Protein AF-A0A5D2L334-F1 (afdb_monomer)

Radius of gyration: 37.03 Å; Cα contacts (8 Å, |Δi|>4): 568; chains: 1; bounding box: 103×82×107 Å

pLDDT: mean 70.01, std 24.06, range [23.02, 95.75]

Secondary structure (DSSP, 8-state):
----------------------------------------------------------------------------------HHHHHHHHHHHHHHHHHHHHHHSS-GGGSS---PPTTSS--HHHHHHHHHHHHHH-------HHHHT--SSPP-------HHHHHHHHHHHHHHH-SSSS---EEEEEE-S-HHHHH--------SS--------HHHHHHHHHHHHTPEEEPPEEP--TTT-----HHHHB-HHHHHHHHTTTS-EESS--HHHHGGGTT-TTTS-B--PPTTB-HHHIIIIIHHHHHHHSEEEESS-SS-B-S---HHHHHHHHHIIIII-PBPHHHHHHHHHHHHHHHHTTGGGTS--EEEE---BHHHHHHTT---TTHHHHHHHHHHHHHHHHTTGGG-TT----HHHHHHTT-SPPPHHHHHHHHHHHT--TT--EEEE-SSBTTHHHHHHHHHHH-S-EE-HHHHS-HHHHHHHHTTT---SSS-SSTTTTTS---

Organism: Gossypium tomentosum (NCBI:txid34277)

Structure (mmCIF, N/CA/C/O backbone):
data_AF-A0A5D2L334-F1
#
_entry.id   AF-A0A5D2L334-F1
#
loop_
_atom_site.group_PDB
_atom_site.id
_atom_site.type_symbol
_atom_site.label_atom_id
_atom_site.label_alt_id
_atom_site.label_comp_id
_atom_site.label_asym_id
_atom_site.label_entity_id
_atom_site.label_seq_id
_atom_site.pdbx_PDB_ins_code
_atom_site.Cartn_x
_atom_site.Cartn_y
_atom_site.Cartn_z
_atom_site.occupancy
_atom_site.B_iso_or_equiv
_atom_site.auth_seq_id
_atom_site.auth_comp_id
_atom_site.auth_asym_id
_atom_site.auth_atom_id
_atom_site.pdbx_PDB_model_num
ATOM 1 N N . MET A 1 1 ? 30.665 -46.178 3.010 1.00 32.50 1 MET A N 1
ATOM 2 C CA . MET A 1 1 ? 30.593 -47.291 3.985 1.00 32.50 1 MET A CA 1
ATOM 3 C C . MET A 1 1 ? 29.686 -46.772 5.103 1.00 32.50 1 MET A C 1
ATOM 5 O O . MET A 1 1 ? 29.956 -45.667 5.548 1.00 32.50 1 MET A O 1
ATOM 9 N N . ALA A 1 2 ? 28.485 -47.296 5.391 1.00 23.02 2 ALA A N 1
ATOM 10 C CA . ALA A 1 2 ? 28.067 -48.694 5.636 1.00 23.02 2 ALA A CA 1
ATOM 11 C C . ALA A 1 2 ? 28.775 -49.272 6.881 1.00 23.02 2 ALA A C 1
ATOM 13 O O . ALA A 1 2 ? 29.989 -49.122 6.954 1.00 23.02 2 ALA A O 1
ATOM 14 N N . ALA A 1 3 ? 28.124 -49.898 7.875 1.00 24.53 3 ALA A N 1
ATOM 15 C CA . ALA A 1 3 ? 26.761 -50.466 8.024 1.00 24.53 3 ALA A CA 1
ATOM 16 C C . ALA A 1 3 ? 25.997 -49.822 9.236 1.00 24.53 3 ALA A C 1
ATOM 18 O O . ALA A 1 3 ? 26.626 -49.091 9.990 1.00 24.53 3 ALA A O 1
ATOM 19 N N . HIS A 1 4 ? 24.662 -49.867 9.443 1.00 26.95 4 HIS A N 1
ATOM 20 C CA . HIS A 1 4 ? 23.685 -50.989 9.515 1.00 26.95 4 HIS A CA 1
ATOM 21 C C . HIS A 1 4 ? 24.008 -51.989 10.665 1.00 26.95 4 HIS A C 1
ATOM 23 O O . HIS A 1 4 ? 25.175 -52.308 10.839 1.00 26.95 4 HIS A O 1
ATOM 29 N N . ILE A 1 5 ? 23.092 -52.516 11.506 1.00 26.62 5 ILE A N 1
ATOM 30 C CA . ILE A 1 5 ? 21.615 -52.719 11.471 1.00 26.62 5 ILE A CA 1
ATOM 31 C C . ILE A 1 5 ? 21.020 -52.809 12.910 1.00 26.62 5 ILE A C 1
ATOM 33 O O . ILE A 1 5 ? 21.758 -53.177 13.817 1.00 26.62 5 ILE A O 1
ATOM 37 N N . ALA A 1 6 ? 19.696 -52.565 13.062 1.00 24.89 6 ALA A N 1
ATOM 38 C CA . ALA A 1 6 ? 18.694 -53.241 13.949 1.00 24.89 6 ALA A CA 1
ATOM 39 C C . ALA A 1 6 ? 17.747 -52.258 14.688 1.00 24.89 6 ALA A C 1
ATOM 41 O O . ALA A 1 6 ? 18.192 -51.195 15.098 1.00 24.89 6 ALA A O 1
ATOM 42 N N . THR A 1 7 ? 16.447 -52.503 14.932 1.00 25.86 7 THR A N 1
ATOM 43 C CA . THR A 1 7 ? 15.423 -53.425 14.360 1.00 25.86 7 THR A CA 1
ATOM 44 C C . THR A 1 7 ? 14.025 -52.814 14.613 1.00 25.86 7 THR A C 1
ATOM 46 O O . THR A 1 7 ? 13.893 -51.919 15.444 1.00 25.86 7 THR A O 1
ATOM 49 N N . ALA A 1 8 ? 12.969 -53.267 13.923 1.00 23.39 8 ALA A N 1
ATOM 50 C CA . ALA A 1 8 ? 11.627 -52.663 13.996 1.00 23.39 8 ALA A CA 1
ATOM 51 C C . ALA A 1 8 ? 10.606 -53.464 14.830 1.00 23.39 8 ALA A C 1
ATOM 53 O O . ALA A 1 8 ? 10.644 -54.692 14.836 1.00 23.39 8 ALA A O 1
ATOM 54 N N . MET A 1 9 ? 9.610 -52.774 15.410 1.00 23.72 9 MET A N 1
ATOM 55 C CA . MET A 1 9 ? 8.309 -53.357 15.782 1.00 23.72 9 MET A CA 1
ATOM 56 C C . MET A 1 9 ? 7.133 -52.393 15.524 1.00 23.72 9 MET A C 1
ATOM 58 O O . MET A 1 9 ? 7.266 -51.172 15.562 1.00 23.72 9 MET A O 1
ATOM 62 N N . LYS A 1 10 ? 5.974 -52.990 15.230 1.00 24.03 10 LYS A N 1
ATOM 63 C CA . LYS A 1 10 ? 4.643 -52.421 14.927 1.00 24.03 10 LYS A CA 1
ATOM 64 C C . LYS A 1 10 ? 3.623 -53.560 15.171 1.00 24.03 10 LYS A C 1
ATOM 66 O O . LYS A 1 10 ? 4.059 -54.711 15.185 1.00 24.03 10 LYS A O 1
ATOM 71 N N . PRO A 1 11 ? 2.295 -53.331 15.197 1.00 34.97 11 PRO A N 1
ATOM 72 C CA . PRO A 1 11 ? 1.532 -52.096 15.407 1.00 34.97 11 PRO A CA 1
ATOM 73 C C . PRO A 1 11 ? 0.524 -52.252 16.582 1.00 34.97 11 PRO A C 1
ATOM 75 O O . PRO A 1 11 ? 0.493 -53.286 17.245 1.00 34.97 11 PRO A O 1
ATOM 78 N N . LYS A 1 12 ? -0.391 -51.290 16.778 1.00 26.45 12 LYS A N 1
ATOM 79 C CA . LYS A 1 12 ? -1.732 -51.571 17.334 1.00 26.45 12 LYS A CA 1
ATOM 80 C C . LYS A 1 12 ? -2.810 -50.806 16.562 1.00 26.45 12 LYS A C 1
ATOM 82 O O . LYS A 1 12 ? -2.642 -49.626 16.272 1.00 26.45 12 LYS A O 1
ATOM 87 N N . ASN A 1 13 ? -3.900 -51.502 16.244 1.00 26.36 13 ASN A N 1
ATOM 88 C CA . ASN A 1 13 ? -5.147 -50.911 15.754 1.00 26.36 13 ASN A CA 1
ATOM 89 C C . ASN A 1 13 ? -5.959 -50.343 16.927 1.00 26.36 13 ASN A C 1
ATOM 91 O O . ASN A 1 13 ? -5.772 -50.767 18.066 1.00 26.36 13 ASN A O 1
ATOM 95 N N . ASN A 1 14 ? -6.964 -49.524 16.615 1.00 26.86 14 ASN A N 1
ATOM 96 C CA . ASN A 1 14 ? -8.303 -49.753 17.159 1.00 26.86 14 ASN A CA 1
ATOM 97 C C . ASN A 1 14 ? -9.369 -49.249 16.177 1.00 26.86 14 ASN A C 1
ATOM 99 O O . ASN A 1 14 ? -9.296 -48.119 15.702 1.00 26.86 14 ASN A O 1
ATOM 103 N N . ASN A 1 15 ? -10.350 -50.104 15.882 1.00 27.09 15 ASN A N 1
ATOM 104 C CA . ASN A 1 15 ? -11.587 -49.727 15.197 1.00 27.09 15 ASN A CA 1
ATOM 105 C C . ASN A 1 15 ? -12.639 -49.351 16.244 1.00 27.09 15 ASN A C 1
ATOM 107 O O . ASN A 1 15 ? -12.735 -50.012 17.277 1.00 27.09 15 ASN A O 1
ATOM 111 N N . SER A 1 16 ? -13.525 -48.417 15.909 1.00 28.72 16 SER A N 1
ATOM 112 C CA . SER A 1 16 ? -14.857 -48.343 16.516 1.00 28.72 16 SER A CA 1
ATOM 113 C C . SER A 1 16 ? -15.892 -48.004 15.446 1.00 28.72 16 SER A C 1
ATOM 115 O O . SER A 1 16 ? -16.083 -46.843 15.094 1.00 28.72 16 SER A O 1
ATOM 117 N N . ASN A 1 17 ? -16.548 -49.042 14.920 1.00 26.59 17 ASN A N 1
ATOM 118 C CA . ASN A 1 17 ? -17.768 -48.888 14.130 1.00 26.59 17 ASN A CA 1
ATOM 119 C C . ASN A 1 17 ? -18.914 -48.439 15.043 1.00 26.59 17 ASN A C 1
ATOM 121 O O . ASN A 1 17 ? -19.130 -49.037 16.096 1.00 26.59 17 ASN A O 1
ATOM 125 N N . SER A 1 18 ? -19.748 -47.530 14.551 1.00 27.08 18 SER A N 1
ATOM 126 C CA . SER A 1 18 ? -21.176 -47.537 14.863 1.00 27.08 18 SER A CA 1
ATOM 127 C C . SER A 1 18 ? -21.963 -47.209 13.595 1.00 27.08 18 SER A C 1
ATOM 129 O O . SER A 1 18 ? -21.858 -46.127 13.025 1.00 27.08 18 SER A O 1
ATOM 131 N N . ASN A 1 19 ? -22.734 -48.187 13.121 1.00 27.09 19 ASN A N 1
ATOM 132 C CA . ASN A 1 19 ? -23.739 -47.952 12.090 1.00 27.09 19 ASN A CA 1
ATOM 133 C C . ASN A 1 19 ? -24.926 -47.207 12.712 1.00 27.09 19 ASN A C 1
ATOM 135 O O . ASN A 1 19 ? -25.247 -47.443 13.875 1.00 27.09 19 ASN A O 1
ATOM 139 N N . ASN A 1 20 ? -25.663 -46.449 11.900 1.00 25.75 20 ASN A N 1
ATOM 140 C CA . ASN A 1 20 ? -27.096 -46.715 11.759 1.00 25.75 20 ASN A CA 1
ATOM 141 C C . ASN A 1 20 ? -27.655 -46.109 10.467 1.00 25.75 20 ASN A C 1
ATOM 143 O O . ASN A 1 20 ? -27.471 -44.929 10.182 1.00 25.75 20 ASN A O 1
ATOM 147 N N . ASN A 1 21 ? -28.364 -46.943 9.706 1.00 26.56 21 ASN A N 1
ATOM 148 C CA . ASN A 1 21 ? -29.253 -46.515 8.631 1.00 26.56 21 ASN A CA 1
ATOM 149 C C . ASN A 1 21 ? -30.644 -46.259 9.214 1.00 26.56 21 ASN A C 1
ATOM 151 O O . ASN A 1 21 ? -31.143 -47.098 9.963 1.00 26.56 21 ASN A O 1
ATOM 155 N N . SER A 1 22 ? -31.338 -45.238 8.721 1.00 26.52 22 SER A N 1
ATOM 156 C CA . SER A 1 22 ? -32.782 -45.333 8.494 1.00 26.52 22 SER A CA 1
ATOM 157 C C . SER A 1 22 ? -33.236 -44.338 7.425 1.00 26.52 22 SER A C 1
ATOM 159 O O . SER A 1 22 ? -32.750 -43.216 7.327 1.00 26.52 22 SER A O 1
ATOM 161 N N . ASN A 1 23 ? -34.154 -44.806 6.586 1.00 25.78 23 ASN A N 1
ATOM 162 C CA . ASN A 1 23 ? -34.836 -44.059 5.532 1.00 25.78 23 ASN A CA 1
ATOM 163 C C . ASN A 1 23 ? -36.342 -44.009 5.870 1.00 25.78 23 ASN A C 1
ATOM 165 O O . ASN A 1 23 ? -36.789 -44.710 6.777 1.00 25.78 23 ASN A O 1
ATOM 169 N N . CYS A 1 24 ? -37.102 -43.304 5.023 1.00 24.34 24 CYS A N 1
ATOM 170 C CA . CYS A 1 24 ? -38.549 -43.452 4.776 1.00 24.34 24 CYS A CA 1
ATOM 171 C C . CYS A 1 24 ? -39.575 -42.699 5.655 1.00 24.34 24 CYS A C 1
ATOM 173 O O . CYS A 1 24 ? -39.732 -42.970 6.837 1.00 24.34 24 CYS A O 1
ATOM 175 N N . CYS A 1 25 ? -40.417 -41.943 4.928 1.00 25.52 25 CYS A N 1
ATOM 176 C CA . CYS A 1 25 ? -41.870 -41.763 5.111 1.00 25.52 25 CYS A CA 1
ATOM 177 C C . CYS A 1 25 ? -42.403 -40.969 6.327 1.00 25.52 25 CYS A C 1
ATOM 179 O O . CYS A 1 25 ? -41.727 -40.830 7.334 1.00 25.52 25 CYS A O 1
ATOM 181 N N . SER A 1 26 ? -43.669 -40.516 6.362 1.00 24.34 26 SER A N 1
ATOM 182 C CA . SER A 1 26 ? -44.575 -39.849 5.383 1.00 24.34 26 SER A CA 1
ATOM 183 C C . SER A 1 26 ? -45.999 -39.832 5.978 1.00 24.34 26 SER A C 1
ATOM 185 O O . SER A 1 26 ? -46.458 -40.881 6.414 1.00 24.34 26 SER A O 1
ATOM 187 N N . ASN A 1 27 ? -46.729 -38.710 5.853 1.00 26.30 27 ASN A N 1
ATOM 188 C CA . ASN A 1 27 ? -48.144 -38.508 6.264 1.00 26.30 27 ASN A CA 1
ATOM 189 C C . ASN A 1 27 ? -48.389 -38.510 7.800 1.00 26.30 27 ASN A C 1
ATOM 191 O O . ASN A 1 27 ? -47.620 -39.109 8.540 1.00 26.30 27 ASN A O 1
ATOM 195 N N . GLY A 1 28 ? -49.433 -37.871 8.355 1.00 23.47 28 GLY A N 1
ATOM 196 C CA . GLY A 1 28 ? -50.433 -36.936 7.793 1.00 23.47 28 GLY A CA 1
ATOM 197 C C . GLY A 1 28 ? -51.643 -36.718 8.740 1.00 23.47 28 GLY A C 1
ATOM 198 O O . GLY A 1 28 ? -51.808 -37.512 9.657 1.00 23.47 28 GLY A O 1
ATOM 199 N N . TYR A 1 29 ? -52.502 -35.715 8.454 1.00 24.88 29 TYR A N 1
ATOM 200 C CA . TYR A 1 29 ? -53.786 -35.365 9.139 1.00 24.88 29 TYR A CA 1
ATOM 201 C C . TYR A 1 29 ? -53.643 -34.774 10.578 1.00 24.88 29 TYR A C 1
ATOM 203 O O . TYR A 1 29 ? -52.858 -35.283 11.365 1.00 24.88 29 TYR A O 1
ATOM 211 N N . SER A 1 30 ? -54.146 -33.564 10.912 1.00 25.47 30 SER A N 1
ATOM 212 C CA . SER A 1 30 ? -55.543 -33.051 11.111 1.00 25.47 30 SER A CA 1
ATOM 213 C C . SER A 1 30 ? -56.012 -33.170 12.585 1.00 25.47 30 SER A C 1
ATOM 215 O O . SER A 1 30 ? -55.559 -34.084 13.261 1.00 25.47 30 SER A O 1
ATOM 217 N N . SER A 1 31 ? -56.870 -32.314 13.175 1.00 26.84 31 SER A N 1
ATOM 218 C CA . SER A 1 31 ? -57.708 -31.180 12.691 1.00 26.84 31 SER A CA 1
ATOM 219 C C . SER A 1 31 ? -58.270 -30.327 13.864 1.00 26.84 31 SER A C 1
ATOM 221 O O . SER A 1 31 ? -58.438 -30.884 14.943 1.00 26.84 31 SER A O 1
ATOM 223 N N . ASP A 1 32 ? -58.673 -29.065 13.593 1.00 25.14 32 ASP A N 1
ATOM 224 C CA . ASP A 1 32 ? -59.718 -28.256 14.300 1.00 25.14 32 ASP A CA 1
ATOM 225 C C . ASP A 1 32 ? -59.476 -27.887 15.805 1.00 25.14 32 ASP A C 1
ATOM 227 O O . ASP A 1 32 ? -58.598 -28.463 16.434 1.00 25.14 32 ASP A O 1
ATOM 231 N N . VAL A 1 33 ? -60.109 -26.923 16.519 1.00 26.92 33 VAL A N 1
ATOM 232 C CA . VAL A 1 33 ? -61.140 -25.842 16.348 1.00 26.92 33 VAL A CA 1
ATOM 233 C C . VAL A 1 33 ? -61.029 -24.912 17.612 1.00 26.92 33 VAL A C 1
ATOM 235 O O . VAL A 1 33 ? -60.540 -25.405 18.622 1.00 26.92 33 VAL A O 1
ATOM 238 N N . SER A 1 34 ? -61.426 -23.628 17.777 1.00 25.98 34 SER A N 1
ATOM 239 C CA . SER A 1 34 ? -62.006 -22.501 16.991 1.00 25.98 34 SER A CA 1
ATOM 240 C C . SER A 1 34 ? -61.866 -21.156 17.783 1.00 25.98 34 SER A C 1
ATOM 242 O O . SER A 1 34 ? -61.430 -21.197 18.929 1.00 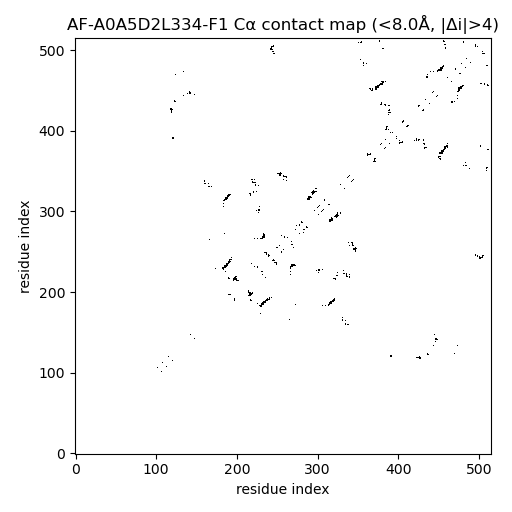25.98 34 SER A O 1
ATOM 244 N N . ASN A 1 35 ? -62.350 -20.023 17.228 1.00 26.00 35 ASN A N 1
ATOM 245 C CA . ASN A 1 35 ? -62.684 -18.719 17.877 1.00 26.00 35 ASN A CA 1
ATOM 246 C C . ASN A 1 35 ? -61.536 -17.853 18.478 1.00 26.00 35 ASN A C 1
ATOM 248 O O . ASN A 1 35 ? -60.613 -18.371 19.088 1.00 26.00 35 ASN A O 1
ATOM 252 N N . GLY A 1 36 ? -61.554 -16.507 18.404 1.00 26.27 36 GLY A N 1
ATOM 253 C CA . GLY A 1 36 ? -62.419 -15.5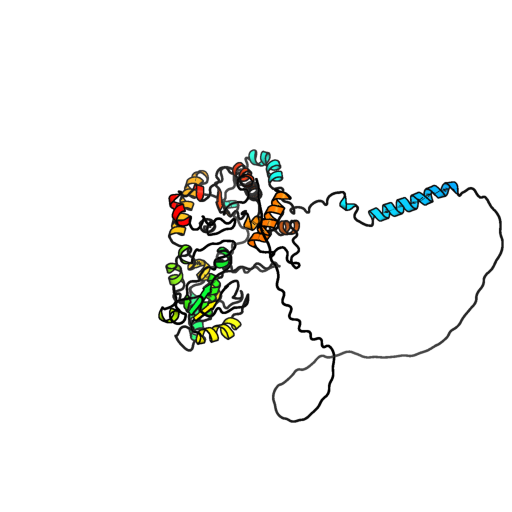81 17.641 1.00 26.27 36 GLY A CA 1
ATOM 254 C C . GLY A 1 36 ? -62.292 -14.099 18.087 1.00 26.27 36 GLY A C 1
ATOM 255 O O . GLY A 1 36 ? -62.100 -13.857 19.273 1.00 26.27 36 GLY A O 1
ATOM 256 N N . SER A 1 37 ? -62.476 -13.137 17.157 1.00 27.73 37 SER A N 1
ATOM 257 C CA . SER A 1 37 ? -62.585 -11.652 17.337 1.00 27.73 37 SER A CA 1
ATOM 258 C C . SER A 1 37 ? -61.383 -10.883 17.961 1.00 27.73 37 SER A C 1
ATOM 260 O O . SER A 1 37 ? -60.724 -11.388 18.858 1.00 27.73 37 SER A O 1
ATOM 262 N N . ASP A 1 38 ? -61.026 -9.645 17.570 1.00 28.48 38 ASP A N 1
ATOM 263 C CA . ASP A 1 38 ? -61.542 -8.764 16.499 1.00 28.48 38 ASP A CA 1
ATOM 264 C C . ASP A 1 38 ? -60.535 -7.650 16.092 1.00 28.48 38 ASP A C 1
ATOM 266 O O . ASP A 1 38 ? -59.804 -7.164 16.946 1.00 28.48 38 ASP A O 1
ATOM 270 N N . ASN A 1 39 ? -60.589 -7.214 14.816 1.00 29.23 39 ASN A N 1
ATOM 271 C CA . ASN A 1 39 ? -60.303 -5.866 14.242 1.00 29.23 39 ASN A CA 1
ATOM 272 C C . ASN A 1 39 ? -58.987 -5.095 14.599 1.00 29.23 39 ASN A C 1
ATOM 274 O O . ASN A 1 39 ? -58.577 -4.999 15.743 1.00 29.23 39 ASN A O 1
ATOM 278 N N . ASN A 1 40 ? -58.263 -4.410 13.693 1.00 29.11 40 ASN A N 1
ATOM 279 C CA . ASN A 1 40 ? -58.557 -3.861 12.353 1.00 29.11 40 ASN A CA 1
ATOM 280 C C . ASN A 1 40 ? -57.327 -3.915 11.412 1.00 29.11 40 ASN A C 1
ATOM 282 O O . ASN A 1 40 ? -56.206 -3.665 11.853 1.00 29.11 40 ASN A O 1
ATOM 286 N N . SER A 1 41 ? -57.535 -4.088 10.096 1.00 28.77 41 SER A N 1
ATOM 287 C CA . SER A 1 41 ? -56.603 -3.664 9.020 1.00 28.77 41 SER A CA 1
ATOM 288 C C . SER A 1 41 ? -57.280 -3.699 7.633 1.00 28.77 41 SER A C 1
ATOM 290 O O . SER A 1 41 ? -57.931 -4.695 7.322 1.00 28.77 41 SER A O 1
ATOM 292 N N . PRO A 1 42 ? -57.136 -2.667 6.773 1.00 36.78 42 PRO A N 1
ATOM 293 C CA . PRO A 1 42 ? -57.692 -2.662 5.414 1.00 36.78 42 PRO A CA 1
ATOM 294 C C . PRO A 1 42 ? -56.787 -3.369 4.383 1.00 36.78 42 PRO A C 1
ATOM 296 O O . PRO A 1 42 ? -55.599 -3.595 4.613 1.00 36.78 42 PRO A O 1
ATOM 299 N N . SER A 1 43 ? -57.346 -3.723 3.221 1.00 36.62 43 SER A N 1
ATOM 300 C CA . SER A 1 43 ? -56.675 -4.456 2.126 1.00 36.62 43 SER A CA 1
ATOM 301 C C . SER A 1 43 ? -57.317 -4.133 0.748 1.00 36.62 43 SER A C 1
ATOM 303 O O . SER A 1 43 ? -58.304 -3.394 0.723 1.00 36.62 43 SER A O 1
ATOM 305 N N . PRO A 1 44 ? -56.729 -4.536 -0.404 1.00 46.91 44 PRO A N 1
ATOM 306 C CA . PRO A 1 44 ? -56.722 -3.680 -1.604 1.00 46.91 44 PRO A CA 1
ATOM 307 C C . PRO A 1 44 ? -57.766 -3.987 -2.713 1.00 46.91 44 PRO A C 1
ATOM 309 O O . PRO A 1 44 ? -58.296 -5.096 -2.780 1.00 46.91 44 PRO A O 1
ATOM 312 N N . PRO A 1 45 ? -58.000 -3.029 -3.643 1.00 44.19 45 PRO A N 1
ATOM 313 C CA . PRO A 1 45 ? -58.809 -3.180 -4.865 1.00 44.19 45 PRO A CA 1
ATOM 314 C C . PRO A 1 45 ? -57.969 -3.526 -6.137 1.00 44.19 45 PRO A C 1
ATOM 316 O O . PRO A 1 45 ? -56.738 -3.531 -6.063 1.00 44.19 45 PRO A O 1
ATOM 319 N N . PRO A 1 46 ? -58.589 -3.878 -7.295 1.00 41.03 46 PRO A N 1
ATOM 320 C CA . PRO A 1 46 ? -58.146 -5.073 -8.037 1.00 41.03 46 PRO A CA 1
ATO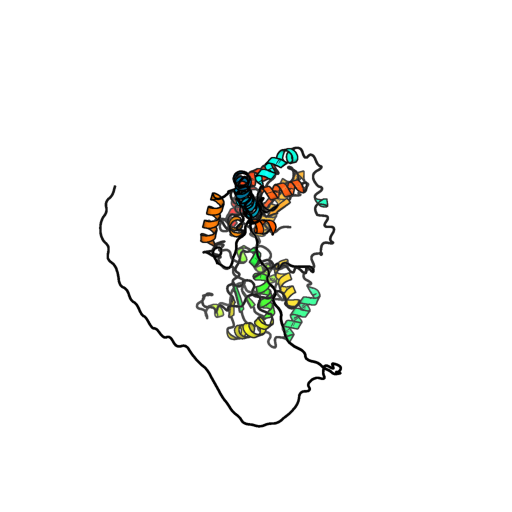M 321 C C . PRO A 1 46 ? -57.899 -4.914 -9.562 1.00 41.03 46 PRO A C 1
ATOM 323 O O . PRO A 1 46 ? -58.015 -3.835 -10.138 1.00 41.03 46 PRO A O 1
ATOM 326 N N . SER A 1 47 ? -57.613 -6.040 -10.235 1.00 41.59 47 SER A N 1
ATOM 327 C CA . SER A 1 47 ? -57.419 -6.165 -11.694 1.00 41.59 47 SER A CA 1
ATOM 328 C C . SER A 1 47 ? -58.722 -6.446 -12.481 1.00 41.59 47 SER A C 1
ATOM 330 O O . SER A 1 47 ? -59.448 -7.371 -12.112 1.00 41.59 47 SER A O 1
ATOM 332 N N . PRO A 1 48 ? -58.986 -5.756 -13.612 1.00 44.66 48 PRO A N 1
ATOM 333 C CA . PRO A 1 48 ? -60.076 -6.076 -14.554 1.00 44.66 48 PRO A CA 1
ATOM 334 C C . PRO A 1 48 ? -59.529 -6.443 -15.983 1.00 44.66 48 PRO A C 1
ATOM 336 O O . PRO A 1 48 ? -58.324 -6.658 -16.114 1.00 44.66 48 PRO A O 1
ATOM 339 N N . PRO A 1 49 ? -60.342 -6.680 -17.045 1.00 45.84 49 PRO A N 1
ATOM 340 C CA . PRO A 1 49 ? -60.814 -8.040 -17.358 1.00 45.84 49 PRO A CA 1
ATOM 341 C C . PRO A 1 49 ? -60.691 -8.485 -18.849 1.00 45.84 49 PRO A C 1
ATOM 343 O O . PRO A 1 49 ? -60.244 -7.740 -19.717 1.00 45.84 49 PRO A O 1
ATOM 346 N N . LYS A 1 50 ? -61.134 -9.720 -19.165 1.00 35.03 50 LYS A N 1
ATOM 347 C CA . LYS A 1 50 ? -61.226 -10.301 -20.533 1.00 35.03 50 LYS A CA 1
ATOM 348 C C . LYS A 1 50 ? -62.637 -10.176 -21.170 1.00 35.03 50 LYS A C 1
ATOM 350 O O . LYS A 1 50 ? -63.615 -10.250 -20.427 1.00 35.03 50 LYS A O 1
ATOM 355 N N . PRO A 1 51 ? -62.767 -10.138 -22.519 1.00 37.56 51 PRO A N 1
ATOM 356 C CA . PRO A 1 51 ? -64.042 -10.329 -23.252 1.00 37.56 51 PRO A CA 1
ATOM 357 C C . PRO A 1 51 ? -64.431 -11.790 -23.625 1.00 37.56 51 PRO A C 1
ATOM 359 O O . PRO A 1 51 ? -63.712 -12.741 -23.318 1.00 37.56 51 PRO A O 1
ATOM 362 N N . ARG A 1 52 ? -65.596 -11.931 -24.300 1.00 28.53 52 ARG A N 1
ATOM 363 C CA . ARG A 1 52 ? -66.344 -13.156 -24.733 1.00 28.53 52 ARG A CA 1
ATOM 364 C C . ARG A 1 52 ? -66.166 -13.439 -26.257 1.00 28.53 52 ARG A C 1
ATOM 366 O O . ARG A 1 52 ? -65.700 -12.536 -26.939 1.00 28.53 52 ARG A O 1
ATOM 373 N N . LEU A 1 53 ? -66.404 -14.607 -26.897 1.00 30.59 53 LEU A N 1
ATOM 374 C CA . LEU A 1 53 ? -67.254 -15.823 -26.712 1.00 30.59 53 LEU A CA 1
ATOM 375 C C . LEU A 1 53 ? -68.725 -15.686 -27.241 1.00 30.59 53 LEU A C 1
ATOM 377 O O . LEU A 1 53 ? -69.418 -14.783 -26.790 1.00 30.59 53 LEU A O 1
ATOM 381 N N . THR A 1 54 ? -69.300 -16.526 -28.145 1.00 30.16 54 THR A N 1
ATOM 382 C CA . THR A 1 54 ? -68.740 -17.717 -28.860 1.00 30.16 54 THR A CA 1
ATOM 383 C C . THR A 1 54 ? -69.165 -17.981 -30.350 1.00 30.16 54 THR A C 1
ATOM 385 O O . THR A 1 54 ? -68.313 -17.701 -31.187 1.00 30.16 54 THR A O 1
ATOM 388 N N . PRO A 1 55 ? -70.318 -18.605 -30.750 1.00 47.81 55 PRO A N 1
ATOM 389 C CA . PRO A 1 55 ? -70.205 -19.737 -31.711 1.00 47.81 55 PRO A CA 1
ATOM 390 C C . PRO A 1 55 ? -71.194 -19.901 -32.908 1.00 47.81 55 PRO A C 1
ATOM 392 O O . PRO A 1 55 ? -72.348 -19.486 -32.861 1.00 47.81 55 PRO A O 1
ATOM 395 N N . SER A 1 56 ? -70.772 -20.725 -33.884 1.00 25.64 56 SER A N 1
ATOM 396 C CA . SER A 1 56 ? -71.559 -21.671 -34.725 1.00 25.64 56 SER A CA 1
ATOM 397 C C . SER A 1 56 ? -70.616 -22.842 -35.127 1.00 25.64 56 SER A C 1
ATOM 399 O O . SER A 1 56 ? -69.411 -22.627 -35.221 1.00 25.64 56 SER A O 1
ATOM 401 N N . LEU A 1 57 ? -70.953 -24.146 -35.127 1.00 29.19 57 LEU A N 1
ATOM 402 C CA . LEU A 1 57 ? -71.988 -24.950 -35.823 1.00 29.19 57 LEU A CA 1
ATOM 403 C C . LEU A 1 57 ? -71.819 -24.984 -37.366 1.00 29.19 57 LEU A C 1
ATOM 405 O O . LEU A 1 57 ? -71.808 -23.927 -37.976 1.00 29.19 57 LEU A O 1
ATOM 409 N N . SER A 1 58 ? -71.749 -26.135 -38.067 1.00 27.92 58 SER A N 1
ATOM 410 C CA . SER A 1 58 ? -71.684 -27.558 -37.641 1.00 27.92 58 SER A CA 1
ATOM 411 C C . SER A 1 58 ? -71.315 -28.526 -38.806 1.00 27.92 58 SER A C 1
ATOM 413 O O . SER A 1 58 ? -71.392 -28.123 -39.960 1.00 27.92 58 SER A O 1
ATOM 415 N N . GLN A 1 59 ? -71.047 -29.816 -38.499 1.00 30.84 59 GLN A N 1
ATOM 416 C CA . GLN A 1 59 ? -71.029 -30.990 -39.423 1.00 30.84 59 GLN A CA 1
ATOM 417 C C . GLN A 1 59 ? -69.885 -31.058 -40.488 1.00 30.84 59 GLN A C 1
ATOM 419 O O . GLN A 1 59 ? -69.240 -30.061 -40.767 1.00 30.84 59 GLN A O 1
ATOM 424 N N . CYS A 1 60 ? -69.506 -32.205 -41.096 1.00 27.44 60 CYS A N 1
ATOM 425 C CA . CYS A 1 60 ? -69.976 -33.603 -40.972 1.00 27.44 60 CYS A CA 1
ATOM 426 C C . CYS A 1 60 ? -68.864 -34.672 -41.203 1.00 27.44 60 CYS A C 1
ATOM 428 O O . CYS A 1 60 ? -67.750 -34.364 -41.617 1.00 27.44 60 CYS A O 1
ATOM 430 N N . ARG A 1 61 ? -69.187 -35.961 -40.985 1.00 29.53 61 ARG A N 1
ATOM 431 C CA . ARG A 1 61 ? -68.309 -37.140 -41.216 1.00 29.53 61 ARG A CA 1
ATOM 432 C C . ARG A 1 61 ? -68.148 -37.517 -42.704 1.00 29.53 61 ARG A C 1
ATOM 434 O O . ARG A 1 61 ? -69.147 -37.572 -43.422 1.00 29.53 61 ARG A O 1
ATOM 441 N N . ARG A 1 62 ? -66.979 -38.078 -43.073 1.00 29.19 62 ARG A N 1
ATOM 442 C CA . ARG A 1 62 ? -66.889 -39.399 -43.758 1.00 29.19 62 ARG A CA 1
ATOM 443 C C . ARG A 1 62 ? -65.490 -40.045 -43.670 1.00 29.19 62 ARG A C 1
ATOM 445 O O . ARG A 1 62 ? -64.565 -39.441 -43.141 1.00 29.19 62 ARG A O 1
ATOM 452 N N . ARG A 1 63 ? -65.380 -41.325 -44.063 1.00 29.84 63 ARG A N 1
ATOM 453 C CA . ARG A 1 63 ? -64.252 -42.253 -43.800 1.00 29.84 63 ARG A CA 1
ATOM 454 C C . ARG A 1 63 ? -64.206 -43.347 -44.892 1.00 29.84 63 ARG A C 1
ATOM 456 O O . ARG A 1 63 ? -65.256 -43.635 -45.454 1.00 29.84 63 ARG A O 1
ATOM 463 N N . LEU A 1 64 ? -63.051 -44.018 -45.056 1.00 27.00 64 LEU A N 1
ATOM 464 C CA . LEU A 1 64 ? -62.758 -45.183 -45.938 1.00 27.00 64 LEU A CA 1
ATOM 465 C C . LEU A 1 64 ? -62.683 -44.907 -47.462 1.00 27.00 64 LEU A C 1
ATOM 467 O O . LEU A 1 64 ? -63.349 -43.999 -47.935 1.00 27.00 64 LEU A O 1
ATOM 471 N N . ARG A 1 65 ? -61.987 -45.696 -48.312 1.00 29.53 65 ARG A N 1
ATOM 472 C CA . ARG A 1 65 ? -60.801 -46.610 -48.214 1.00 29.53 65 ARG A CA 1
ATOM 473 C C . ARG A 1 65 ? -60.526 -47.184 -49.630 1.00 29.53 65 ARG A C 1
ATOM 475 O O . ARG A 1 65 ? -61.470 -47.359 -50.392 1.00 29.53 65 ARG A O 1
ATOM 482 N N . SER A 1 66 ? -59.296 -47.653 -49.896 1.00 27.64 66 SER A N 1
ATOM 483 C CA . SER A 1 66 ? -58.894 -48.479 -51.068 1.00 27.64 66 SER A CA 1
ATOM 484 C C . SER A 1 66 ? -58.700 -47.696 -52.389 1.00 27.64 66 SER A C 1
ATOM 486 O O . SER A 1 66 ? -59.170 -46.572 -52.492 1.00 27.64 66 SER A O 1
ATOM 488 N N . LYS A 1 67 ? -57.959 -48.187 -53.399 1.00 27.75 67 LYS A N 1
ATOM 489 C CA . LYS A 1 67 ? -57.593 -49.585 -53.728 1.00 27.75 67 LYS A CA 1
ATOM 490 C C . LYS A 1 67 ? -56.168 -49.719 -54.306 1.00 27.75 67 LYS A C 1
ATOM 492 O O . LYS A 1 67 ? -55.627 -48.773 -54.864 1.00 27.75 67 LYS A O 1
ATOM 497 N N . THR A 1 68 ? -55.591 -50.914 -54.197 1.00 33.72 68 THR A N 1
ATOM 498 C CA . THR A 1 68 ? -54.278 -51.301 -54.751 1.00 33.72 68 THR A CA 1
ATOM 499 C C . THR A 1 68 ? -54.315 -51.481 -56.274 1.00 33.72 68 THR A C 1
ATOM 501 O O . THR A 1 68 ? -55.306 -51.996 -56.792 1.00 33.72 68 THR A O 1
ATOM 504 N N . LYS A 1 69 ? -53.199 -51.212 -56.970 1.00 29.97 69 LYS A N 1
ATOM 505 C CA . LYS A 1 69 ? -52.811 -51.924 -58.204 1.00 29.97 69 LYS A CA 1
ATOM 506 C C . LYS A 1 69 ? -51.294 -52.136 -58.261 1.00 29.97 69 LYS A C 1
ATOM 508 O O . LYS A 1 69 ? -50.530 -51.197 -58.078 1.00 29.97 69 LYS A O 1
ATOM 513 N N . SER A 1 70 ? -50.892 -53.366 -58.557 1.00 31.31 70 SER A N 1
ATOM 514 C CA . SER A 1 70 ? -49.560 -53.761 -59.030 1.00 31.31 70 SER A CA 1
ATOM 515 C C . SER A 1 70 ? -49.661 -54.185 -60.500 1.00 31.31 70 SER A C 1
ATOM 517 O O . SER A 1 70 ? -50.754 -54.528 -60.951 1.00 31.31 70 SER A O 1
ATOM 519 N N . PHE A 1 71 ? -48.550 -54.188 -61.245 1.00 30.94 71 PHE A N 1
ATOM 520 C CA . PHE A 1 71 ? -48.442 -54.892 -62.531 1.00 30.94 71 PHE A CA 1
ATOM 521 C C . PHE A 1 71 ? -46.993 -55.334 -62.817 1.00 30.94 71 PHE A C 1
ATOM 523 O O . PHE A 1 71 ? -46.044 -54.720 -62.338 1.00 30.94 71 PHE A O 1
ATOM 530 N N . VAL A 1 72 ? -46.851 -56.441 -63.553 1.00 30.67 72 VAL A N 1
ATOM 531 C CA . VAL A 1 72 ? -45.622 -57.218 -63.861 1.00 30.67 72 VAL A CA 1
ATOM 532 C C . VAL A 1 72 ? -45.868 -57.857 -65.256 1.00 30.67 72 VAL A C 1
ATOM 534 O O . VAL A 1 72 ? -47.024 -57.914 -65.671 1.00 30.67 72 VAL A O 1
ATOM 537 N N . ARG A 1 73 ? -44.929 -58.345 -66.083 1.00 29.78 73 ARG A N 1
ATOM 538 C CA . ARG A 1 73 ? -43.522 -58.783 -65.946 1.00 29.78 73 ARG A CA 1
ATOM 539 C C . ARG A 1 73 ? -42.846 -58.725 -67.328 1.00 29.78 73 ARG A C 1
ATOM 541 O O . ARG A 1 73 ? -43.439 -59.285 -68.250 1.00 29.78 73 ARG A O 1
ATOM 548 N N . ARG A 1 74 ? -41.596 -58.230 -67.458 1.00 27.66 74 ARG A N 1
ATOM 549 C CA . ARG A 1 74 ? -40.629 -58.887 -68.372 1.00 27.66 74 ARG A CA 1
ATOM 550 C C . ARG A 1 74 ? -39.148 -58.548 -68.197 1.00 27.66 74 ARG A C 1
ATOM 552 O O . ARG A 1 74 ? -38.782 -57.440 -67.828 1.00 27.66 74 ARG A O 1
ATOM 559 N N . GLU A 1 75 ? -38.325 -59.546 -68.494 1.00 35.06 75 GLU A N 1
ATOM 560 C CA . GLU A 1 75 ? -36.867 -59.511 -68.571 1.00 35.06 75 GLU A CA 1
ATOM 561 C C . GLU A 1 75 ? -36.371 -58.963 -69.924 1.00 35.06 75 GLU A C 1
ATOM 563 O O . GLU A 1 75 ? -37.041 -59.148 -70.941 1.00 35.06 75 GLU A O 1
ATOM 568 N N . ASN A 1 76 ? -35.142 -58.424 -69.972 1.00 32.16 76 ASN A N 1
ATOM 569 C CA . ASN A 1 76 ? -34.054 -59.175 -70.619 1.00 32.16 76 ASN A CA 1
ATOM 570 C C . ASN A 1 76 ? -32.632 -58.619 -70.392 1.00 32.16 76 ASN A C 1
ATOM 572 O O . ASN A 1 76 ? -32.368 -57.426 -70.487 1.00 32.16 76 ASN A O 1
ATOM 576 N N . LEU A 1 77 ? -31.734 -59.571 -70.122 1.00 37.84 77 LEU A N 1
ATOM 577 C CA . LEU A 1 77 ? -30.342 -59.713 -70.569 1.00 37.84 77 LEU A CA 1
ATOM 578 C C . LEU A 1 77 ? -29.679 -58.522 -71.315 1.00 37.84 77 LEU A C 1
ATOM 580 O O . LEU A 1 77 ? -30.062 -58.203 -72.437 1.00 37.84 77 LEU A O 1
ATOM 584 N N . GLY A 1 78 ? -28.588 -57.956 -70.768 1.00 33.75 78 GLY A N 1
ATOM 585 C CA . GLY A 1 78 ? -27.782 -56.951 -71.483 1.00 33.75 78 GLY A CA 1
ATOM 586 C C . GLY A 1 78 ? -26.457 -56.526 -70.822 1.00 33.75 78 GLY A C 1
ATOM 587 O O . GLY A 1 78 ? -26.455 -55.847 -69.805 1.00 33.75 78 GLY A O 1
ATOM 588 N N . SER A 1 79 ? -25.334 -56.867 -71.469 1.00 38.22 79 SER A N 1
ATOM 589 C CA . SER A 1 79 ? -23.985 -56.267 -71.340 1.00 38.22 79 SER A CA 1
ATOM 590 C C . SER A 1 79 ? -23.369 -56.068 -69.937 1.00 38.22 79 SER A C 1
ATOM 592 O O . SER A 1 79 ? -23.383 -54.984 -69.346 1.00 38.22 79 SER A O 1
ATOM 594 N N . GLY A 1 80 ? -22.664 -57.094 -69.451 1.00 49.75 80 GLY A N 1
ATOM 595 C CA . GLY A 1 80 ? -21.708 -56.949 -68.350 1.00 49.75 80 GLY A CA 1
ATOM 596 C C . GLY A 1 80 ? -20.367 -56.364 -68.815 1.00 49.75 80 GLY A C 1
ATOM 597 O O . GLY A 1 80 ? -19.467 -57.124 -69.152 1.00 49.75 80 GLY A O 1
ATOM 598 N N . LEU A 1 81 ? -20.208 -55.032 -68.801 1.00 48.12 81 LEU A N 1
ATOM 599 C CA . LEU A 1 81 ? -18.923 -54.376 -69.142 1.00 48.12 81 LEU A CA 1
ATOM 600 C C . LEU A 1 81 ? -18.551 -53.130 -68.303 1.00 48.12 81 LEU A C 1
ATOM 602 O O . LEU A 1 81 ? -17.412 -52.672 -68.353 1.00 48.12 81 LEU A O 1
ATOM 606 N N . ASN A 1 82 ? -19.451 -52.608 -67.461 1.00 46.56 82 ASN A N 1
ATOM 607 C CA . ASN A 1 82 ? -19.228 -51.349 -66.721 1.00 46.56 82 ASN A CA 1
ATOM 608 C C . ASN A 1 82 ? -18.583 -51.490 -65.321 1.00 46.56 82 ASN A C 1
ATOM 610 O O . ASN A 1 82 ? -18.285 -50.486 -64.671 1.00 46.56 82 ASN A O 1
ATOM 614 N N . PHE A 1 83 ? -18.320 -52.709 -64.837 1.00 47.62 83 PHE A N 1
ATOM 615 C CA . PHE A 1 83 ? -17.934 -52.929 -63.432 1.00 47.62 83 PHE A CA 1
ATOM 616 C C . PHE A 1 83 ? -16.525 -52.412 -63.063 1.00 47.62 83 PHE A C 1
ATOM 618 O O . PHE A 1 83 ? -16.303 -51.953 -61.944 1.00 47.62 83 PHE A O 1
ATOM 625 N N . ARG A 1 84 ? -15.562 -52.419 -64.001 1.00 52.66 84 ARG A N 1
ATOM 626 C CA . ARG A 1 84 ? -14.163 -52.024 -63.718 1.00 52.66 84 ARG A CA 1
ATOM 627 C C . ARG A 1 84 ? -13.918 -50.510 -63.661 1.00 52.66 84 ARG A C 1
ATOM 629 O O . ARG A 1 84 ? -12.935 -50.093 -63.052 1.00 52.66 84 ARG A O 1
ATOM 636 N N . ARG A 1 85 ? -14.786 -49.679 -64.254 1.00 50.34 85 ARG A N 1
ATOM 637 C CA . ARG A 1 85 ? -14.627 -48.208 -64.250 1.00 50.34 85 ARG A CA 1
ATOM 638 C C . ARG A 1 85 ? -15.216 -47.565 -62.991 1.00 50.34 85 ARG A C 1
ATOM 640 O O . ARG A 1 85 ? -14.607 -46.652 -62.440 1.00 50.34 85 ARG A O 1
ATOM 647 N N . ASN A 1 86 ? -16.332 -48.094 -62.483 1.00 54.16 86 ASN A N 1
ATOM 648 C CA . ASN A 1 86 ? -16.982 -47.565 -61.280 1.00 54.16 86 ASN A CA 1
ATOM 649 C C . ASN A 1 86 ? -16.221 -47.881 -59.983 1.00 54.16 86 ASN A C 1
ATOM 651 O O . ASN A 1 86 ? -16.283 -47.079 -59.056 1.00 54.16 86 ASN A O 1
ATOM 655 N N . LEU A 1 87 ? -15.449 -48.975 -59.915 1.00 56.28 87 LEU A N 1
ATOM 656 C CA . LEU A 1 87 ? -14.739 -49.373 -58.689 1.00 56.28 87 LEU A CA 1
ATOM 657 C C . LEU A 1 87 ? -13.731 -48.315 -58.188 1.00 56.28 87 LEU A C 1
ATOM 659 O O . LEU A 1 87 ? -13.567 -48.150 -56.984 1.00 56.28 87 LEU A O 1
ATOM 663 N N . ARG A 1 88 ? -13.106 -47.541 -59.092 1.00 56.28 88 ARG A N 1
ATOM 664 C CA . ARG A 1 88 ? -12.227 -46.418 -58.705 1.00 56.28 88 ARG A CA 1
ATOM 665 C C . ARG A 1 88 ? -13.008 -45.291 -58.023 1.00 56.28 88 ARG A C 1
ATOM 667 O O . ARG A 1 88 ? -12.576 -44.794 -56.989 1.00 56.28 88 ARG A O 1
ATOM 674 N N . TYR A 1 89 ? -14.179 -44.932 -58.550 1.00 56.81 89 TYR A N 1
ATOM 675 C CA . TYR A 1 89 ? -15.065 -43.946 -57.920 1.00 56.81 89 TYR A CA 1
ATOM 676 C C . TYR A 1 89 ? -15.667 -44.465 -56.608 1.00 56.81 89 TYR A C 1
ATOM 678 O O . TYR A 1 89 ? -15.821 -43.692 -55.671 1.00 56.81 89 TYR A O 1
ATOM 686 N N . LEU A 1 90 ? -15.913 -45.774 -56.500 1.00 62.62 90 LEU A N 1
ATOM 687 C CA . LEU A 1 90 ? -16.390 -46.446 -55.283 1.00 62.62 90 LEU A CA 1
ATOM 688 C C . LEU A 1 90 ? -15.375 -46.439 -54.124 1.00 62.62 90 LEU A C 1
ATOM 690 O O . LEU A 1 90 ? -15.775 -46.651 -52.986 1.00 62.62 90 LEU A O 1
ATOM 694 N N . LEU A 1 91 ? -14.092 -46.165 -54.388 1.00 63.62 91 LEU A N 1
ATOM 695 C CA . LEU A 1 91 ? -13.069 -45.914 -53.360 1.00 63.62 91 LEU A CA 1
ATOM 696 C C . LEU A 1 91 ? -12.783 -44.414 -53.180 1.00 63.62 91 LEU A C 1
ATOM 698 O O . LEU A 1 91 ? -12.620 -43.950 -52.053 1.00 63.62 91 LEU A O 1
ATOM 702 N N . LEU A 1 92 ? -12.782 -43.636 -54.268 1.00 70.44 92 LEU A N 1
ATOM 703 C CA . LEU A 1 92 ? -12.573 -42.184 -54.216 1.00 70.44 92 LEU A CA 1
ATOM 704 C C . LEU A 1 92 ? -13.713 -41.435 -53.515 1.00 70.44 92 LEU A C 1
ATOM 706 O O . LEU A 1 92 ? -13.432 -40.484 -52.797 1.00 70.44 92 LEU A O 1
ATOM 710 N N . LEU A 1 93 ? -14.976 -41.846 -53.674 1.00 72.75 93 LEU A N 1
ATOM 711 C CA . LEU A 1 93 ? -16.109 -41.212 -52.989 1.00 72.75 93 LEU A CA 1
ATOM 712 C C . LEU A 1 93 ? -16.045 -41.404 -51.465 1.00 72.75 93 LEU A C 1
ATOM 714 O O . LEU A 1 93 ? -16.117 -40.395 -50.771 1.00 72.75 93 LEU A O 1
ATOM 718 N N . PRO A 1 94 ? -15.824 -42.616 -50.914 1.00 78.94 94 PRO A N 1
ATOM 719 C CA . PRO A 1 94 ? -15.549 -42.783 -49.488 1.00 78.94 94 PRO A CA 1
ATOM 720 C C . PRO A 1 94 ? -14.306 -42.032 -49.008 1.00 78.94 94 PRO A C 1
ATOM 722 O O . PRO A 1 94 ? -14.362 -41.432 -47.943 1.00 78.94 94 PRO A O 1
ATOM 725 N N . LEU A 1 95 ? -13.207 -41.996 -49.773 1.00 76.25 95 LEU A N 1
ATOM 726 C CA . LEU A 1 95 ? -12.005 -41.246 -49.377 1.00 76.25 95 LEU A CA 1
ATOM 727 C C . LEU A 1 95 ? -12.227 -39.726 -49.369 1.00 76.25 95 LEU A C 1
ATOM 729 O O . LEU A 1 95 ? -11.774 -39.057 -48.446 1.00 76.25 95 LEU A O 1
ATOM 733 N N . LEU A 1 96 ? -12.957 -39.176 -50.343 1.00 79.19 96 LEU A N 1
ATOM 734 C CA . LEU A 1 96 ? -13.342 -37.761 -50.370 1.00 79.19 96 LEU A CA 1
ATOM 735 C C . LEU A 1 96 ? -14.392 -37.432 -49.303 1.00 79.19 96 LEU A C 1
ATOM 737 O O . LEU A 1 96 ? -14.320 -36.366 -48.703 1.00 79.19 96 LEU A O 1
ATOM 741 N N . TYR A 1 97 ? -15.322 -38.347 -49.021 1.00 80.00 97 TYR A N 1
ATOM 742 C CA . TYR A 1 97 ? -16.294 -38.201 -47.939 1.00 80.00 97 TYR A CA 1
ATOM 743 C C . TYR A 1 97 ? -15.611 -38.236 -46.570 1.00 80.00 97 TYR A C 1
ATOM 745 O O . TYR A 1 97 ? -15.870 -37.365 -45.753 1.00 80.00 97 TYR A O 1
ATOM 753 N N . ILE A 1 98 ? -14.688 -39.173 -46.333 1.00 76.81 98 ILE A N 1
ATOM 754 C CA . ILE A 1 98 ? -13.893 -39.248 -45.100 1.00 76.81 98 ILE A CA 1
ATOM 755 C C . ILE A 1 98 ? -12.967 -38.032 -44.988 1.00 76.81 98 ILE A C 1
ATOM 757 O O . ILE A 1 98 ? -12.918 -37.429 -43.928 1.00 76.81 98 ILE A O 1
ATOM 761 N N . SER A 1 99 ? -12.301 -37.604 -46.064 1.00 73.88 99 SER A N 1
ATOM 762 C CA . SER A 1 99 ? -11.499 -36.367 -46.084 1.00 73.88 99 SER A CA 1
ATOM 763 C C . SER A 1 99 ? -12.344 -35.131 -45.744 1.00 73.88 99 SER A C 1
ATOM 765 O O . SER A 1 99 ? -11.990 -34.356 -44.858 1.00 73.88 99 SER A O 1
ATOM 767 N N . GLY A 1 100 ? -13.518 -34.992 -46.368 1.00 75.00 100 GLY A N 1
ATOM 768 C CA . GLY A 1 100 ? -14.485 -33.942 -46.050 1.00 75.00 100 GLY A CA 1
ATOM 769 C C . GLY A 1 100 ? -14.993 -34.027 -44.611 1.00 75.00 100 GLY A C 1
ATOM 770 O O . GLY A 1 100 ? -15.110 -33.006 -43.945 1.00 75.00 100 GLY A O 1
ATOM 771 N N . LEU A 1 101 ? -15.223 -35.229 -44.084 1.00 72.31 101 LEU A N 1
ATOM 772 C CA . LEU A 1 101 ? -15.679 -35.440 -42.711 1.00 72.31 101 LEU A CA 1
ATOM 773 C C . LEU A 1 101 ? -14.563 -35.179 -41.687 1.00 72.31 101 LEU A C 1
ATOM 775 O O . LEU A 1 101 ? -14.855 -34.649 -40.627 1.00 72.31 101 LEU A O 1
ATOM 779 N N . LEU A 1 102 ? -13.294 -35.433 -42.017 1.00 63.50 102 LEU A N 1
ATOM 780 C CA . LEU A 1 102 ? -12.121 -35.042 -41.219 1.00 63.50 102 LEU A CA 1
ATOM 781 C C . LEU A 1 102 ? -11.860 -33.520 -41.267 1.00 63.50 102 LEU A C 1
ATOM 783 O O . LEU A 1 102 ? -11.317 -32.962 -40.318 1.00 63.50 102 LEU A O 1
ATOM 787 N N . MET A 1 103 ? -12.278 -32.834 -42.337 1.00 62.12 103 MET A N 1
ATOM 788 C CA . MET A 1 103 ? -12.252 -31.365 -42.437 1.00 62.12 103 MET A CA 1
ATOM 789 C C . MET A 1 103 ? -13.445 -30.696 -41.732 1.00 62.12 103 MET A C 1
ATOM 791 O O . MET A 1 103 ? -13.291 -29.626 -41.147 1.00 62.12 103 MET A O 1
ATOM 795 N N . CYS A 1 104 ? -14.634 -31.307 -41.765 1.00 60.88 104 CYS A N 1
ATOM 796 C CA . CYS A 1 104 ? -15.853 -30.776 -41.142 1.00 60.88 104 CYS A CA 1
ATOM 797 C C . CYS A 1 104 ? -16.013 -31.173 -39.664 1.00 60.88 104 CYS A C 1
ATOM 799 O O . CYS A 1 104 ? -16.631 -30.432 -38.902 1.00 60.88 104 CYS A O 1
ATOM 801 N N . VAL A 1 105 ? -15.449 -32.306 -39.238 1.00 56.06 105 VAL A N 1
ATOM 802 C CA . VAL A 1 105 ? -15.319 -32.694 -37.828 1.00 56.06 105 VAL A CA 1
ATOM 803 C C . VAL A 1 105 ? -13.930 -32.280 -37.355 1.00 56.06 105 VAL A C 1
ATOM 805 O O . VAL A 1 105 ? -12.966 -33.038 -37.446 1.00 56.06 105 VAL A O 1
ATOM 808 N N . GLY A 1 106 ? -13.823 -31.057 -36.831 1.00 49.34 106 GLY A N 1
ATOM 809 C CA . GLY A 1 106 ? -12.614 -30.635 -36.125 1.00 49.34 106 GLY A CA 1
ATOM 810 C C . GLY A 1 106 ? -12.296 -31.598 -34.964 1.00 49.34 106 GLY A C 1
ATOM 811 O O . GLY A 1 106 ? -13.229 -32.035 -34.286 1.00 49.34 106 GLY A O 1
ATOM 812 N N . PRO A 1 107 ? -11.008 -31.916 -34.711 1.00 52.25 107 PRO A N 1
ATOM 813 C CA . PRO A 1 107 ? -9.916 -30.953 -34.836 1.00 52.25 107 PRO A CA 1
ATOM 814 C C . PRO A 1 107 ? -8.649 -31.478 -35.550 1.00 52.25 107 PRO A C 1
ATOM 816 O O . PRO A 1 107 ? -7.700 -31.921 -34.902 1.00 52.25 107 PRO A O 1
ATOM 819 N N . PHE A 1 108 ? -8.526 -31.262 -36.866 1.00 47.47 108 PHE A N 1
ATOM 820 C CA . PHE A 1 108 ? -7.190 -31.194 -37.501 1.00 47.47 108 PHE A CA 1
ATOM 821 C C . PHE A 1 108 ? -6.428 -29.905 -37.133 1.00 47.47 108 PHE A C 1
ATOM 823 O O . PHE A 1 108 ? -5.207 -29.834 -37.265 1.00 47.47 108 PHE A O 1
ATOM 830 N N . SER A 1 109 ? -7.123 -28.931 -36.533 1.00 48.09 109 SER A N 1
ATOM 831 C CA . SER A 1 109 ? -6.563 -27.739 -35.880 1.00 48.09 109 SER A CA 1
ATOM 832 C C . SER A 1 109 ? -5.649 -28.029 -34.677 1.00 48.09 109 SER A C 1
ATOM 834 O O . SER A 1 109 ? -5.147 -27.094 -34.065 1.00 48.09 109 SER A O 1
ATOM 836 N N . GLY A 1 110 ? -5.428 -29.297 -34.309 1.00 47.12 110 GLY A N 1
ATOM 837 C CA . GLY A 1 110 ? -4.427 -29.681 -33.311 1.00 47.12 110 GLY A CA 1
ATOM 838 C C . GLY A 1 110 ? -2.980 -29.697 -33.829 1.00 47.12 110 GLY A C 1
ATOM 839 O O . GLY A 1 110 ? -2.064 -29.617 -33.017 1.00 47.12 110 GLY A O 1
ATOM 840 N N . PHE A 1 111 ? -2.759 -29.796 -35.149 1.00 49.16 111 PHE A N 1
ATOM 841 C CA . PHE A 1 111 ? -1.412 -29.951 -35.731 1.00 49.16 111 PHE A CA 1
ATOM 842 C C . PHE A 1 111 ? -0.711 -28.631 -36.087 1.00 49.16 111 PHE A C 1
ATOM 844 O O . PHE A 1 111 ? 0.516 -28.559 -36.059 1.00 49.16 111 PHE A O 1
ATOM 851 N N . TRP A 1 112 ? -1.469 -27.573 -36.380 1.00 48.81 112 TRP A N 1
ATOM 852 C CA . TRP A 1 112 ? -0.951 -26.205 -36.390 1.00 48.81 112 TRP A CA 1
ATOM 853 C C . TRP A 1 112 ? -1.321 -25.546 -35.068 1.00 48.81 112 TRP A C 1
ATOM 855 O O . TRP A 1 112 ? -2.499 -25.344 -34.782 1.00 48.81 112 TRP A O 1
ATOM 865 N N . GLY A 1 113 ? -0.307 -25.250 -34.250 1.00 47.44 113 GLY A N 1
ATOM 866 C CA . GLY A 1 113 ? -0.499 -24.709 -32.907 1.00 47.44 113 GLY A CA 1
ATOM 867 C C . GLY A 1 113 ? -1.362 -23.448 -32.918 1.00 47.44 113 GLY A C 1
ATOM 868 O O . GLY A 1 113 ? -1.083 -22.511 -33.667 1.00 47.44 113 GLY A O 1
ATOM 869 N N . TYR A 1 114 ? -2.405 -23.439 -32.083 1.00 54.06 114 TYR A N 1
ATOM 870 C CA . TYR A 1 114 ? -3.355 -22.333 -31.971 1.00 54.06 114 TYR A CA 1
ATOM 871 C C . TYR A 1 114 ? -2.632 -20.988 -31.852 1.00 54.06 114 TYR A C 1
ATOM 873 O O . TYR A 1 114 ? -1.877 -20.762 -30.904 1.00 54.06 114 TYR A O 1
ATOM 881 N N . ALA A 1 115 ? -2.902 -20.081 -32.794 1.00 61.94 115 ALA A N 1
ATOM 882 C CA . ALA A 1 115 ? -2.399 -18.717 -32.734 1.00 61.94 115 ALA A CA 1
ATOM 883 C C . ALA A 1 115 ? -2.878 -18.062 -31.428 1.00 61.94 115 ALA A C 1
ATOM 885 O O . ALA A 1 115 ? -4.075 -17.850 -31.225 1.00 61.94 115 ALA A O 1
ATOM 886 N N . SER A 1 116 ? -1.939 -17.777 -30.524 1.00 71.31 116 SER A N 1
ATOM 887 C CA . SER A 1 116 ? -2.232 -17.185 -29.220 1.00 71.31 116 SER A CA 1
ATOM 888 C C . SER A 1 116 ? -2.975 -15.862 -29.392 1.00 71.31 116 SER A C 1
ATOM 890 O O . SER A 1 116 ? -2.487 -14.990 -30.116 1.00 71.31 116 SER A O 1
ATOM 892 N N . VAL A 1 117 ? -4.109 -15.693 -28.702 1.00 79.44 117 VAL A N 1
ATOM 893 C CA . VAL A 1 117 ? -4.932 -14.471 -28.758 1.00 79.44 117 VAL A CA 1
ATOM 894 C C . VAL A 1 117 ? -4.043 -13.229 -28.565 1.00 79.44 117 VAL A C 1
ATOM 896 O O . VAL A 1 117 ? -3.201 -13.246 -27.659 1.00 79.44 117 VAL A O 1
ATOM 899 N N . PRO A 1 118 ? -4.177 -12.161 -29.376 1.00 80.12 118 PRO A N 1
ATOM 900 C CA . PRO A 1 118 ? -3.344 -10.967 -29.245 1.00 80.12 118 PRO A CA 1
ATOM 901 C C . PRO A 1 118 ? -3.299 -10.438 -27.805 1.00 80.12 118 PRO A C 1
ATOM 903 O O . PRO A 1 118 ? -4.329 -10.305 -27.147 1.00 80.12 118 PRO A O 1
ATOM 906 N N . GLY A 1 119 ? -2.091 -10.184 -27.297 1.00 79.94 119 GLY A N 1
ATOM 907 C CA . GLY A 1 119 ? -1.866 -9.736 -25.918 1.00 79.94 119 GLY A CA 1
ATOM 908 C C . GLY A 1 119 ? -1.948 -10.816 -24.827 1.00 79.94 119 GLY A C 1
ATOM 909 O O . GLY A 1 119 ? -1.735 -10.484 -23.669 1.00 79.94 119 GLY A O 1
ATOM 910 N N . SER A 1 120 ? -2.213 -12.090 -25.145 1.00 84.25 120 SER A N 1
ATOM 911 C CA . SER A 1 120 ? -2.291 -13.172 -24.137 1.00 84.25 120 SER A CA 1
ATOM 912 C C . SER A 1 120 ? -0.947 -13.753 -23.676 1.00 84.25 120 SER A C 1
ATOM 914 O O . SER A 1 120 ? -0.907 -14.475 -22.680 1.00 84.25 120 SER A O 1
ATOM 916 N N . VAL A 1 121 ? 0.145 -13.460 -24.388 1.00 86.69 121 VAL A N 1
ATOM 917 C CA . VAL A 1 121 ? 1.482 -14.038 -24.170 1.00 86.69 121 VAL A CA 1
ATOM 918 C C . VAL A 1 121 ? 2.492 -12.921 -23.934 1.00 86.69 121 VAL A C 1
ATOM 920 O O . VAL A 1 121 ? 2.518 -11.942 -24.681 1.00 86.69 121 VAL A O 1
ATOM 923 N N . TYR A 1 122 ? 3.349 -13.088 -22.926 1.00 86.44 122 TYR A N 1
ATOM 924 C CA . TYR A 1 122 ? 4.495 -12.209 -22.707 1.00 86.44 122 TYR A CA 1
ATOM 925 C C . TYR A 1 122 ? 5.536 -12.404 -23.809 1.00 86.44 122 TYR A C 1
ATOM 927 O O . TYR A 1 122 ? 6.007 -13.514 -24.037 1.00 86.44 122 TYR A O 1
ATOM 935 N N . ARG A 1 123 ? 5.885 -11.302 -24.473 1.00 88.56 123 ARG A N 1
ATOM 936 C CA . ARG A 1 123 ? 6.975 -11.195 -25.457 1.00 88.56 123 ARG A CA 1
ATOM 937 C C . ARG A 1 123 ? 7.770 -9.914 -25.196 1.00 88.56 123 ARG A C 1
ATOM 939 O O . ARG A 1 123 ? 8.073 -9.157 -26.116 1.00 88.56 123 ARG A O 1
ATOM 946 N N . SER A 1 124 ? 7.980 -9.592 -23.917 1.00 89.88 124 SER A N 1
ATOM 947 C CA . SER A 1 124 ? 8.544 -8.307 -23.504 1.00 89.88 124 SER A CA 1
ATOM 948 C C . SER A 1 124 ? 9.997 -8.160 -23.942 1.00 89.88 124 SER A C 1
ATOM 950 O O . SER A 1 124 ? 10.392 -7.076 -24.367 1.00 89.88 124 SER A O 1
ATOM 952 N N . TYR A 1 125 ? 10.755 -9.259 -23.948 1.00 90.88 125 TYR A N 1
ATOM 953 C CA . TYR A 1 125 ? 12.133 -9.275 -24.420 1.00 90.88 125 TYR A CA 1
ATOM 954 C C . TYR A 1 125 ? 12.222 -9.280 -25.955 1.00 90.88 125 TYR A C 1
ATOM 956 O O . TYR A 1 125 ? 12.992 -8.501 -26.510 1.00 90.88 125 TYR A O 1
ATOM 964 N N . GLU A 1 126 ? 11.379 -10.056 -26.657 1.00 91.31 126 GLU A N 1
ATOM 965 C CA . GLU A 1 126 ? 11.309 -10.001 -28.132 1.00 91.31 126 GLU A CA 1
ATOM 966 C C . GLU A 1 126 ? 10.965 -8.592 -28.638 1.00 91.31 126 GLU A C 1
ATOM 968 O O . GLU A 1 126 ? 11.564 -8.099 -29.592 1.00 91.31 126 GLU A O 1
ATOM 973 N N . ASN A 1 127 ? 9.967 -7.948 -28.023 1.00 91.44 127 ASN A N 1
ATOM 974 C CA . ASN A 1 127 ? 9.521 -6.618 -28.427 1.00 91.44 127 ASN A CA 1
ATOM 975 C C . ASN A 1 127 ? 10.573 -5.557 -28.098 1.00 91.44 127 ASN A C 1
ATOM 977 O O . ASN A 1 127 ? 10.757 -4.643 -28.894 1.00 91.44 127 ASN A O 1
ATOM 981 N N . PHE A 1 128 ? 11.292 -5.699 -26.979 1.00 93.88 128 PHE A N 1
ATOM 982 C CA . PHE A 1 128 ? 12.443 -4.850 -26.680 1.00 93.88 128 PHE A CA 1
ATOM 983 C C . PHE A 1 128 ? 13.521 -4.976 -27.758 1.00 93.88 128 PHE A C 1
ATOM 985 O O . PHE A 1 128 ? 13.881 -3.968 -28.353 1.00 93.88 128 PHE A O 1
ATOM 992 N N . GLN A 1 129 ? 13.961 -6.196 -28.086 1.00 93.81 129 GLN A N 1
ATOM 993 C CA . GLN A 1 129 ? 14.979 -6.415 -29.120 1.00 93.81 129 GLN A CA 1
ATOM 994 C C . GLN A 1 129 ? 14.567 -5.855 -30.490 1.00 93.81 129 GLN A C 1
ATOM 996 O O . GLN A 1 129 ? 15.390 -5.245 -31.162 1.00 93.81 129 GLN A O 1
ATOM 1001 N N . ARG A 1 130 ? 13.298 -6.020 -30.896 1.00 94.50 130 ARG A N 1
ATOM 1002 C CA . ARG A 1 130 ? 12.786 -5.494 -32.178 1.00 94.50 130 ARG A CA 1
ATOM 1003 C C . ARG A 1 130 ? 12.717 -3.969 -32.239 1.00 94.50 130 ARG A C 1
ATOM 1005 O O . ARG A 1 130 ? 12.867 -3.425 -33.322 1.00 94.50 130 ARG A O 1
ATOM 1012 N N . LEU A 1 131 ? 12.451 -3.306 -31.113 1.00 93.19 131 LEU A N 1
ATOM 1013 C CA . LEU A 1 131 ? 12.295 -1.849 -31.031 1.00 93.19 131 LEU A CA 1
ATOM 1014 C C . LEU A 1 131 ? 13.582 -1.138 -30.585 1.00 93.19 131 LEU A C 1
ATOM 1016 O O . LEU A 1 131 ? 13.592 0.085 -30.490 1.00 93.19 131 LEU A O 1
ATOM 1020 N N . TRP A 1 132 ? 14.657 -1.864 -30.261 1.00 93.44 132 TRP A N 1
ATOM 1021 C CA . TRP A 1 132 ? 15.822 -1.264 -29.609 1.00 93.44 132 TRP A CA 1
ATOM 1022 C C . TRP A 1 132 ? 16.585 -0.290 -30.510 1.00 93.44 132 TRP A C 1
ATOM 1024 O O . TRP A 1 132 ? 16.958 0.793 -30.060 1.00 93.44 132 TRP A O 1
ATOM 1034 N N . ASP A 1 133 ? 16.766 -0.633 -31.787 1.00 92.31 133 ASP A N 1
ATOM 1035 C CA . ASP A 1 133 ? 17.399 0.270 -32.748 1.00 92.31 133 ASP A CA 1
ATOM 1036 C C . ASP A 1 133 ? 16.562 1.545 -32.957 1.00 92.31 133 ASP A C 1
ATOM 1038 O O . ASP A 1 133 ? 17.130 2.636 -32.936 1.00 92.31 133 ASP A O 1
ATOM 1042 N N . ASP A 1 134 ? 15.229 1.435 -33.028 1.00 90.12 134 ASP A N 1
ATOM 1043 C CA . ASP A 1 134 ? 14.316 2.588 -33.094 1.00 90.12 134 ASP A CA 1
ATOM 1044 C C . ASP A 1 134 ? 14.425 3.463 -31.829 1.00 90.12 134 ASP A C 1
ATOM 1046 O O . ASP A 1 134 ? 14.628 4.669 -31.920 1.00 90.12 134 ASP A O 1
ATOM 1050 N N . ILE A 1 135 ? 14.371 2.858 -30.635 1.00 89.19 135 ILE A N 1
ATOM 1051 C CA . ILE A 1 135 ? 14.457 3.534 -29.322 1.00 89.19 135 ILE A CA 1
ATOM 1052 C C . ILE A 1 135 ? 15.810 4.242 -29.106 1.00 89.19 135 ILE A C 1
ATOM 1054 O O . ILE A 1 135 ? 15.896 5.199 -28.325 1.00 89.19 135 ILE A O 1
ATOM 1058 N N . ARG A 1 136 ? 16.872 3.768 -29.769 1.00 88.19 136 ARG A N 1
ATOM 1059 C CA . ARG A 1 136 ? 18.218 4.361 -29.742 1.00 88.19 136 ARG A CA 1
ATOM 1060 C C . ARG A 1 136 ? 18.405 5.456 -30.799 1.00 88.19 136 ARG A C 1
ATOM 1062 O O . ARG A 1 136 ? 19.203 6.363 -30.578 1.00 88.19 136 ARG A O 1
ATOM 1069 N N . LEU A 1 137 ? 17.715 5.357 -31.936 1.00 87.44 137 LEU A N 1
ATOM 1070 C CA . LEU A 1 137 ? 17.737 6.355 -33.013 1.00 87.44 137 LEU A CA 1
ATOM 1071 C C . LEU A 1 137 ? 16.713 7.483 -32.809 1.00 87.44 137 LEU A C 1
ATOM 1073 O O . LEU A 1 137 ? 16.853 8.534 -33.434 1.00 87.44 137 LEU A O 1
ATOM 1077 N N . ASP A 1 138 ? 15.718 7.286 -31.941 1.00 81.75 138 ASP A N 1
ATOM 1078 C CA . ASP A 1 138 ? 14.717 8.293 -31.602 1.00 81.75 138 ASP A CA 1
ATOM 1079 C C . ASP A 1 138 ? 15.360 9.550 -30.994 1.00 81.75 138 ASP A C 1
ATOM 1081 O O . ASP A 1 138 ? 15.827 9.566 -29.853 1.00 81.75 138 ASP A O 1
ATOM 1085 N N . ASN A 1 139 ? 15.362 10.619 -31.788 1.00 75.00 139 ASN A N 1
ATOM 1086 C CA . ASN A 1 139 ? 15.795 11.958 -31.408 1.00 75.00 139 ASN A CA 1
ATOM 1087 C C . ASN A 1 139 ? 14.609 12.918 -31.204 1.00 75.00 139 ASN A C 1
ATOM 1089 O O . ASN A 1 139 ? 14.808 14.137 -31.164 1.00 75.00 139 ASN A O 1
ATOM 1093 N N . SER A 1 140 ? 13.384 12.386 -31.089 1.00 70.69 140 SER A N 1
ATOM 1094 C CA . SER A 1 140 ? 12.188 13.170 -30.788 1.00 70.69 140 SER A CA 1
ATOM 1095 C C . SER A 1 140 ? 12.417 14.029 -29.551 1.00 70.69 140 SER A C 1
ATOM 1097 O O . SER A 1 140 ? 12.968 13.576 -28.547 1.00 70.69 140 SER A O 1
ATOM 1099 N N . SER A 1 141 ? 11.973 15.286 -29.604 1.00 63.91 141 SER A N 1
ATOM 1100 C CA . SER A 1 141 ? 12.122 16.209 -28.481 1.00 63.91 141 SER A CA 1
ATOM 1101 C C . SER A 1 141 ? 11.480 15.616 -27.225 1.00 63.91 141 SER A C 1
ATOM 1103 O O . SER A 1 141 ? 10.253 15.464 -27.190 1.00 63.91 141 SER A O 1
ATOM 1105 N N . ALA A 1 142 ? 12.302 15.306 -26.216 1.00 62.53 142 ALA A N 1
ATOM 1106 C CA . ALA A 1 142 ? 11.859 14.719 -24.957 1.00 62.53 142 ALA A CA 1
ATOM 1107 C C . ALA A 1 142 ? 10.647 15.480 -24.405 1.00 62.53 142 ALA A C 1
ATOM 1109 O O . ALA A 1 142 ? 10.616 16.718 -24.408 1.00 62.53 142 ALA A O 1
ATOM 1110 N N . LEU A 1 143 ? 9.628 14.738 -23.963 1.00 63.38 143 LEU A N 1
ATOM 1111 C CA . LEU A 1 143 ? 8.356 15.313 -23.538 1.00 63.38 143 LEU A CA 1
ATOM 1112 C C . LEU A 1 143 ? 8.552 16.483 -22.571 1.00 63.38 143 LEU A C 1
ATOM 1114 O O . LEU A 1 143 ? 9.114 16.330 -21.483 1.00 63.38 143 LEU A O 1
ATOM 1118 N N . GLN A 1 144 ? 7.903 17.614 -22.856 1.00 56.25 144 GLN A N 1
ATOM 1119 C CA . GLN A 1 144 ? 7.517 18.492 -21.758 1.00 56.25 144 GLN A CA 1
ATOM 1120 C C . GLN A 1 144 ? 6.607 17.684 -20.819 1.00 56.25 144 GLN A C 1
ATOM 1122 O O . GLN A 1 144 ? 5.455 17.412 -21.160 1.00 56.25 144 GLN A O 1
ATOM 1127 N N . LEU A 1 145 ? 7.099 17.313 -19.630 1.00 56.31 145 LEU A N 1
ATOM 1128 C CA . LEU A 1 145 ? 6.347 16.533 -18.628 1.00 56.31 145 LEU A CA 1
ATOM 1129 C C . LEU A 1 145 ? 4.973 17.150 -18.289 1.00 56.31 145 LEU A C 1
ATOM 1131 O O . LEU A 1 145 ? 4.034 16.444 -17.927 1.00 56.31 145 LEU A O 1
ATOM 1135 N N . SER A 1 146 ? 4.829 18.466 -18.471 1.00 55.53 146 SER A N 1
ATOM 1136 C CA . SER A 1 146 ? 3.577 19.224 -18.349 1.00 55.53 146 SER A CA 1
ATOM 1137 C C . SER A 1 146 ? 2.493 18.848 -19.372 1.00 55.53 146 SER A C 1
ATOM 1139 O O . SER A 1 146 ? 1.348 19.274 -19.222 1.00 55.53 146 SER A O 1
ATOM 1141 N N . SER A 1 147 ? 2.828 18.097 -20.425 1.00 56.62 147 SER A N 1
ATOM 1142 C CA . SER A 1 147 ? 1.910 17.676 -21.491 1.00 56.62 147 SER A CA 1
ATOM 1143 C C . SER A 1 147 ? 1.292 16.295 -21.239 1.00 56.62 147 SER A C 1
ATOM 1145 O O . SER A 1 147 ? 0.082 16.150 -21.407 1.00 56.62 147 SER A O 1
ATOM 1147 N N . VAL A 1 148 ? 2.080 15.333 -20.736 1.00 57.75 148 VAL A N 1
ATOM 1148 C CA . VAL A 1 148 ? 1.659 13.961 -20.372 1.00 57.75 148 VAL A CA 1
ATOM 1149 C C . VAL A 1 148 ? 0.425 13.971 -19.474 1.00 57.75 148 VAL A C 1
ATOM 1151 O O . VAL A 1 148 ? -0.543 13.246 -19.695 1.00 57.75 148 VAL A O 1
ATOM 1154 N N . TRP A 1 149 ? 0.438 14.855 -18.477 1.00 54.75 149 TRP A N 1
ATOM 1155 C CA . TRP A 1 149 ? -0.591 14.937 -17.446 1.00 54.75 149 TRP A CA 1
ATOM 1156 C C . TRP A 1 149 ? -1.735 15.912 -17.787 1.00 54.75 149 TRP A C 1
ATOM 1158 O O . TRP A 1 149 ? -2.538 16.241 -16.912 1.00 54.75 149 TRP A O 1
ATOM 1168 N N . LYS A 1 150 ? -1.882 16.349 -19.055 1.00 50.69 150 LYS A N 1
ATOM 1169 C CA . LYS A 1 150 ? -3.034 17.154 -19.530 1.00 50.69 150 LYS A CA 1
ATOM 1170 C C . LYS A 1 150 ? -4.306 16.309 -19.652 1.00 50.69 150 LYS A C 1
ATOM 1172 O O . LYS A 1 150 ? -4.849 16.076 -20.733 1.00 50.69 150 LYS A O 1
ATOM 1177 N N . TYR A 1 151 ? -4.810 15.870 -18.504 1.00 49.56 151 TYR A N 1
ATOM 1178 C CA . TYR A 1 151 ? -6.038 15.100 -18.370 1.00 49.56 151 TYR A CA 1
ATOM 1179 C C . TYR A 1 151 ? -7.235 15.929 -18.882 1.00 49.56 151 TYR A C 1
ATOM 1181 O O . TYR A 1 151 ? -7.697 16.854 -18.220 1.00 49.56 151 TYR A O 1
ATOM 1189 N N . LYS A 1 152 ? -7.749 15.619 -20.087 1.00 48.47 152 LYS A N 1
ATOM 1190 C CA . LYS A 1 152 ? -8.883 16.351 -20.707 1.00 48.47 152 LYS A CA 1
ATOM 1191 C C . LYS A 1 152 ? -10.194 16.238 -19.917 1.00 48.47 152 LYS A C 1
ATOM 1193 O O . LYS A 1 152 ? -11.089 17.067 -20.064 1.00 48.47 152 LYS A O 1
ATOM 1198 N N . ARG A 1 153 ? -10.324 15.215 -19.070 1.00 50.28 153 ARG A N 1
ATOM 1199 C CA . ARG A 1 153 ? -11.374 15.142 -18.048 1.00 50.28 153 ARG A CA 1
ATOM 1200 C C . ARG A 1 153 ? -10.999 16.144 -16.953 1.00 50.28 153 ARG A C 1
ATOM 1202 O O . ARG A 1 153 ? -9.893 16.048 -16.438 1.00 50.28 153 ARG A O 1
ATOM 1209 N N . ARG A 1 154 ? -11.900 17.045 -16.533 1.00 46.53 154 ARG A N 1
ATOM 1210 C CA . ARG A 1 154 ? -11.669 17.824 -15.299 1.00 46.53 154 ARG A CA 1
ATOM 1211 C C . ARG A 1 154 ? -11.320 16.832 -14.188 1.00 46.53 154 ARG A C 1
ATOM 1213 O O . ARG A 1 154 ? -12.138 15.955 -13.893 1.00 46.53 154 ARG A O 1
ATOM 1220 N N . VAL A 1 155 ? -10.122 16.941 -13.609 1.00 47.09 155 VAL A N 1
ATOM 1221 C CA . VAL A 1 155 ? -9.755 16.159 -12.423 1.00 47.09 155 VAL A CA 1
ATOM 1222 C C . VAL A 1 155 ? -10.867 16.384 -11.403 1.00 47.09 155 VAL A C 1
ATOM 1224 O O . VAL A 1 155 ? -11.261 17.529 -11.164 1.00 47.09 155 VAL A O 1
ATOM 1227 N N . LYS A 1 156 ? -11.426 15.306 -10.838 1.00 49.66 156 LYS A N 1
ATOM 1228 C CA . LYS A 1 156 ? -12.346 15.430 -9.703 1.00 49.66 156 LYS A CA 1
ATOM 1229 C C . LYS A 1 156 ? -11.509 15.971 -8.548 1.00 49.66 156 LYS A C 1
ATOM 1231 O O . LYS A 1 156 ? -10.885 15.177 -7.852 1.00 49.66 156 LYS A O 1
ATOM 1236 N N . VAL A 1 157 ? -11.458 17.303 -8.423 1.00 51.78 157 VAL A N 1
ATOM 1237 C CA . VAL A 1 157 ? -10.692 18.035 -7.404 1.00 51.78 157 VAL A CA 1
ATOM 1238 C C . VAL A 1 157 ? -10.864 17.301 -6.088 1.00 51.78 157 VAL A C 1
ATOM 1240 O O . VAL A 1 157 ? -12.008 17.039 -5.699 1.00 51.78 157 VAL A O 1
ATOM 1243 N N . GLN A 1 158 ? -9.745 16.911 -5.471 1.00 49.09 158 GLN A N 1
ATOM 1244 C CA . GLN A 1 158 ? -9.731 16.103 -4.257 1.00 49.09 158 GLN A CA 1
ATOM 1245 C C . GLN A 1 158 ? -10.608 16.801 -3.221 1.00 49.09 158 GLN A C 1
ATOM 1247 O O . GLN A 1 158 ? -10.221 17.824 -2.661 1.00 49.09 158 GLN A O 1
ATOM 1252 N N . LYS A 1 159 ? -11.831 16.297 -3.018 1.00 60.94 159 LYS A N 1
ATOM 1253 C CA . LYS A 1 159 ? -12.780 16.950 -2.121 1.00 60.94 159 LYS A CA 1
ATOM 1254 C C . LYS A 1 159 ? -12.221 16.803 -0.707 1.00 60.94 159 LYS A C 1
ATOM 1256 O O . LYS A 1 159 ? -12.135 15.665 -0.241 1.00 60.94 159 LYS A O 1
ATOM 1261 N N . PRO A 1 160 ? -11.827 17.896 -0.029 1.00 65.75 160 PRO A N 1
ATOM 1262 C CA . PRO A 1 160 ? -11.310 17.786 1.323 1.00 65.75 160 PRO A CA 1
ATOM 1263 C C . PRO A 1 160 ? -12.402 17.200 2.219 1.00 65.75 160 PRO A C 1
ATOM 1265 O O . PRO A 1 160 ? -13.584 17.516 2.050 1.00 65.75 160 PRO A O 1
ATOM 1268 N N . CYS A 1 161 ? -12.022 16.356 3.181 1.00 67.12 161 CYS A N 1
ATOM 1269 C CA . CYS A 1 161 ? -12.959 15.859 4.188 1.00 67.12 161 CYS A CA 1
ATOM 1270 C C . CYS A 1 161 ? -13.589 17.073 4.895 1.00 67.12 161 CYS A C 1
ATOM 1272 O O . CYS A 1 161 ? -12.877 17.819 5.574 1.00 67.12 161 CYS A O 1
ATOM 1274 N N . SER A 1 162 ? -14.887 17.312 4.670 1.00 63.97 162 SER A N 1
ATOM 1275 C CA . SER A 1 162 ? -15.542 18.565 5.061 1.00 63.97 162 SER A CA 1
ATOM 1276 C C . SER A 1 162 ? -15.673 18.656 6.580 1.00 63.97 162 SER A C 1
ATOM 1278 O O . SER A 1 162 ? -16.512 17.992 7.186 1.00 63.97 162 SER A O 1
ATOM 1280 N N . ASN A 1 163 ? -14.817 19.474 7.195 1.00 62.19 163 ASN A N 1
ATOM 1281 C CA . ASN A 1 163 ? -14.708 19.586 8.650 1.00 62.19 163 ASN A CA 1
ATOM 1282 C C . ASN A 1 163 ? -15.931 20.257 9.311 1.00 62.19 163 ASN A C 1
ATOM 1284 O O . ASN A 1 163 ? -16.214 19.962 10.467 1.00 62.19 163 ASN A O 1
ATOM 1288 N N . SER A 1 164 ? -16.605 21.191 8.625 1.00 53.66 164 SER A N 1
ATOM 1289 C CA . SER A 1 164 ? -17.506 22.164 9.270 1.00 53.66 164 SER A CA 1
ATOM 1290 C C . SER A 1 164 ? -18.861 21.561 9.674 1.00 53.66 164 SER A C 1
ATOM 1292 O O . SER A 1 164 ? -19.097 21.294 10.850 1.00 53.66 164 SER A O 1
ATOM 1294 N N . THR A 1 165 ? -19.743 21.268 8.714 1.00 52.56 165 THR A N 1
ATOM 1295 C CA . THR A 1 165 ? -21.114 20.796 8.998 1.00 52.56 165 THR A CA 1
ATOM 1296 C C . THR A 1 165 ? -21.145 19.407 9.645 1.00 52.56 165 THR A C 1
ATOM 1298 O O . THR A 1 165 ? -22.027 19.091 10.442 1.00 52.56 165 THR A O 1
ATOM 1301 N N . ALA A 1 166 ? -20.185 18.549 9.293 1.00 52.31 166 ALA A N 1
ATOM 1302 C CA . ALA A 1 166 ? -20.242 17.128 9.615 1.00 52.31 166 ALA A CA 1
ATOM 1303 C C . ALA A 1 166 ? -19.739 16.787 11.031 1.00 52.31 166 ALA A C 1
ATOM 1305 O O . ALA A 1 166 ? -20.197 15.798 11.601 1.00 52.31 166 ALA A O 1
ATOM 1306 N N . ARG A 1 167 ? -18.882 17.622 11.645 1.00 57.03 167 ARG A N 1
ATOM 1307 C CA . ARG A 1 167 ? -18.550 17.508 13.078 1.00 57.03 167 ARG A CA 1
ATOM 1308 C C . ARG A 1 167 ? -19.776 17.800 13.949 1.00 57.03 167 ARG A C 1
ATOM 1310 O O . ARG A 1 167 ? -20.038 17.057 14.891 1.00 57.03 167 ARG A O 1
ATOM 1317 N N . ASN A 1 168 ? -20.566 18.811 13.582 1.00 58.72 168 ASN A N 1
ATOM 1318 C CA . ASN A 1 168 ? -21.804 19.149 14.286 1.00 58.72 168 ASN A CA 1
ATOM 1319 C C . ASN A 1 168 ? -22.844 18.027 14.139 1.00 58.72 168 ASN A C 1
ATOM 1321 O O . ASN A 1 168 ? -23.406 17.598 15.142 1.00 58.72 168 ASN A O 1
ATOM 1325 N N . HIS A 1 169 ? -23.023 17.466 12.935 1.00 59.31 169 HIS A N 1
ATOM 1326 C CA . HIS A 1 169 ? -23.868 16.278 12.746 1.00 59.31 169 HIS A CA 1
ATOM 1327 C C . HIS A 1 169 ? -23.381 15.047 13.522 1.00 59.31 169 HIS A C 1
ATOM 1329 O O . HIS A 1 169 ? -24.214 14.302 14.023 1.00 59.31 169 HIS A O 1
ATOM 1335 N N . PHE A 1 170 ? -22.069 14.813 13.631 1.00 63.81 170 PHE A N 1
ATOM 1336 C CA . PHE A 1 170 ? -21.542 13.692 14.415 1.00 63.81 170 PHE A CA 1
ATOM 1337 C C . PHE A 1 170 ? -21.795 13.882 15.920 1.00 63.81 170 PHE A C 1
ATOM 1339 O O . PHE A 1 170 ? -22.234 12.948 16.585 1.00 63.81 170 PHE A O 1
ATOM 1346 N N . SER A 1 171 ? -21.600 15.101 16.435 1.00 61.03 171 SER A N 1
ATOM 1347 C CA . SER A 1 171 ? -21.951 15.466 17.814 1.00 61.03 171 SER A CA 1
ATOM 1348 C C . SER A 1 171 ? -23.452 15.283 18.081 1.00 61.03 171 SER A C 1
ATOM 1350 O O . SER A 1 171 ? -23.841 14.581 19.006 1.00 61.03 171 SER A O 1
ATOM 1352 N N . MET A 1 172 ? -24.306 15.816 17.201 1.00 59.25 172 MET A N 1
ATOM 1353 C CA . MET A 1 172 ? -25.765 15.705 17.299 1.00 59.25 172 MET A CA 1
ATOM 1354 C C . MET A 1 172 ? -26.253 14.249 17.212 1.00 59.25 172 MET A C 1
ATOM 1356 O O . MET A 1 172 ? -27.123 13.852 17.981 1.00 59.25 172 MET A O 1
ATOM 1360 N N . TYR A 1 173 ? -25.660 13.437 16.329 1.00 62.97 173 TYR A N 1
ATOM 1361 C CA . TYR A 1 173 ? -25.932 12.000 16.229 1.00 62.97 173 TYR A CA 1
ATOM 1362 C C . TYR A 1 173 ? -25.573 11.271 17.531 1.00 62.97 173 TYR A C 1
ATOM 1364 O O . TYR A 1 173 ? -26.402 10.535 18.067 1.00 62.97 173 TYR A O 1
ATOM 1372 N N . ARG A 1 174 ? -24.382 11.544 18.084 1.00 61.91 174 ARG A N 1
ATOM 1373 C CA . ARG A 1 174 ? -23.918 11.011 19.374 1.00 61.91 174 ARG A CA 1
ATOM 1374 C C . ARG A 1 174 ? -24.892 11.350 20.509 1.00 61.91 174 ARG A C 1
ATOM 1376 O O . ARG A 1 174 ? -25.280 10.447 21.239 1.00 61.91 174 ARG A O 1
ATOM 1383 N N . THR A 1 175 ? -25.358 12.596 20.601 1.00 59.16 175 THR A N 1
ATOM 1384 C CA . THR A 1 175 ? -26.375 13.015 21.587 1.00 59.16 175 THR A CA 1
ATOM 1385 C C . THR A 1 175 ? -27.737 12.342 21.363 1.00 59.16 175 THR A C 1
ATOM 1387 O O . THR A 1 175 ? -28.438 12.059 22.324 1.00 59.16 175 THR A O 1
ATOM 1390 N N . SER A 1 176 ? -28.120 12.053 20.113 1.00 57.09 176 SER A N 1
ATOM 1391 C CA . SER A 1 176 ? -29.443 11.489 19.780 1.00 57.09 176 SER A CA 1
ATOM 1392 C C . SER A 1 176 ? -29.613 9.978 20.003 1.00 57.09 176 SER A C 1
ATOM 1394 O O . SER A 1 176 ? -30.742 9.502 20.007 1.00 57.09 176 SER A O 1
ATOM 1396 N N . ILE A 1 177 ? -28.521 9.215 20.154 1.00 55.41 177 ILE A N 1
ATOM 1397 C CA . ILE A 1 177 ? -28.545 7.737 20.281 1.00 55.41 177 ILE A CA 1
ATOM 1398 C C . ILE A 1 177 ? -28.021 7.252 21.647 1.00 55.41 177 ILE A C 1
ATOM 1400 O O . ILE A 1 177 ? -28.125 6.071 21.984 1.00 55.41 177 ILE A O 1
ATOM 1404 N N . MET A 1 178 ? -27.461 8.149 22.460 1.00 55.66 178 MET A N 1
ATOM 1405 C CA . MET A 1 178 ? -26.851 7.810 23.745 1.00 55.66 178 MET A CA 1
ATOM 1406 C C . MET A 1 178 ? -27.453 8.629 24.883 1.00 55.66 178 MET A C 1
ATOM 1408 O O . MET A 1 178 ? -27.042 9.754 25.147 1.00 55.66 178 MET A O 1
ATOM 1412 N N . GLU A 1 179 ? -28.347 7.994 25.633 1.00 52.22 179 GLU A N 1
ATOM 1413 C CA . GLU A 1 179 ? -28.939 8.520 26.872 1.00 52.22 179 GLU A CA 1
ATOM 1414 C C . GLU A 1 179 ? -27.936 8.571 28.048 1.00 52.22 179 GLU A C 1
ATOM 1416 O O . GLU A 1 179 ? -28.276 9.000 29.146 1.00 52.22 179 GLU A O 1
ATOM 1421 N N . SER A 1 180 ? -26.685 8.138 27.836 1.00 53.00 180 SER A N 1
ATOM 1422 C CA . SER A 1 180 ? -25.609 8.153 28.830 1.00 53.00 180 SER A CA 1
ATOM 1423 C C . SER A 1 180 ? -24.313 8.726 28.239 1.00 53.00 180 SER A C 1
ATOM 1425 O O . SER A 1 180 ? -23.928 8.337 27.132 1.00 53.00 180 SER A O 1
ATOM 1427 N N . PRO A 1 181 ? -23.590 9.603 28.967 1.00 55.38 181 PRO A N 1
ATOM 1428 C CA . PRO A 1 181 ? -22.325 10.187 28.513 1.00 55.38 181 PRO A CA 1
ATOM 1429 C C . PRO A 1 181 ? -21.133 9.209 28.551 1.00 55.38 181 PRO A C 1
ATOM 1431 O O . PRO A 1 181 ? -20.038 9.564 28.110 1.00 55.38 181 PRO A O 1
ATOM 1434 N N . GLY A 1 182 ? -21.314 7.992 29.079 1.00 61.16 182 GLY A N 1
ATOM 1435 C CA . GLY A 1 182 ? -20.260 6.980 29.171 1.00 61.16 182 GLY A CA 1
ATOM 1436 C C . GLY A 1 182 ? -19.804 6.409 27.819 1.00 61.16 182 GLY A C 1
ATOM 1437 O O . GLY A 1 182 ? -20.480 6.516 26.794 1.00 61.16 182 GLY A O 1
ATOM 1438 N N . SER A 1 183 ? -18.641 5.753 27.812 1.00 70.69 183 SER A N 1
ATOM 1439 C CA . SER A 1 183 ? -18.211 4.912 26.690 1.00 70.69 183 SER A CA 1
ATOM 1440 C C . SER A 1 183 ? -18.923 3.556 26.710 1.00 70.69 183 SER A C 1
ATOM 1442 O O . SER A 1 183 ? -19.070 2.924 27.763 1.00 70.69 183 SER A O 1
ATOM 1444 N N . SER A 1 184 ? -19.325 3.074 25.529 1.00 79.69 184 SER A N 1
ATOM 1445 C CA . SER A 1 184 ? -20.004 1.777 25.390 1.00 79.69 184 SER A CA 1
ATOM 1446 C C . SER A 1 184 ? -19.112 0.616 25.845 1.00 79.69 184 SER A C 1
ATOM 1448 O O . SER A 1 184 ? -19.606 -0.336 26.434 1.00 79.69 184 SER A O 1
ATOM 1450 N N . GLY A 1 185 ? -17.802 0.736 25.625 1.00 90.44 185 GLY A N 1
ATOM 1451 C CA . GLY A 1 185 ? -16.763 -0.215 26.017 1.00 90.44 185 GLY A CA 1
ATOM 1452 C C . GLY A 1 185 ? -15.469 0.055 25.242 1.00 90.44 185 GLY A C 1
ATOM 1453 O O . GLY A 1 185 ? -15.364 1.077 24.554 1.00 90.44 185 GLY A O 1
ATOM 1454 N N . TYR A 1 186 ? -14.509 -0.861 25.325 1.00 93.50 186 TYR A N 1
ATOM 1455 C CA . TYR A 1 186 ? -13.263 -0.845 24.557 1.00 93.50 186 TYR A CA 1
ATOM 1456 C C . TYR A 1 186 ? -13.325 -1.816 23.373 1.00 93.50 186 TYR A C 1
ATOM 1458 O O . TYR A 1 186 ? -13.832 -2.932 23.486 1.00 93.50 186 TYR A O 1
ATOM 1466 N N . LEU A 1 187 ? -12.783 -1.394 22.234 1.00 94.12 187 LEU A N 1
ATOM 1467 C CA . LEU A 1 187 ? -12.709 -2.173 21.003 1.00 94.12 187 LEU A CA 1
ATOM 1468 C C . LEU A 1 187 ? -11.243 -2.410 20.627 1.00 94.12 187 LEU A C 1
ATOM 1470 O O . LEU A 1 187 ? -10.531 -1.465 20.287 1.00 94.12 187 LEU A O 1
ATOM 1474 N N . ILE A 1 188 ? -10.822 -3.676 20.635 1.00 93.31 188 ILE A N 1
ATOM 1475 C CA . ILE A 1 188 ? -9.553 -4.135 20.058 1.00 93.31 188 ILE A CA 1
ATOM 1476 C C . ILE A 1 188 ? -9.814 -4.661 18.646 1.00 93.31 188 ILE A C 1
ATOM 1478 O O . ILE A 1 188 ? -10.722 -5.465 18.414 1.00 93.31 188 ILE A O 1
ATOM 1482 N N . VAL A 1 189 ? -8.977 -4.241 17.700 1.00 91.50 189 VAL A N 1
ATOM 1483 C CA . VAL A 1 189 ? -9.009 -4.697 16.309 1.00 91.50 189 VAL A CA 1
ATOM 1484 C C . VAL A 1 189 ? -7.634 -5.214 15.901 1.00 91.50 189 VAL A C 1
ATOM 1486 O O . VAL A 1 189 ? -6.655 -4.473 15.951 1.00 91.50 189 VAL A O 1
ATOM 1489 N N . ASP A 1 190 ? -7.598 -6.463 15.431 1.00 88.25 190 ASP A N 1
ATOM 1490 C CA . ASP A 1 190 ? -6.418 -7.060 14.804 1.00 88.25 190 ASP A CA 1
ATOM 1491 C C . ASP A 1 190 ? -6.617 -7.044 13.278 1.00 88.25 190 ASP A C 1
ATOM 1493 O O . ASP A 1 190 ? -7.476 -7.748 12.736 1.00 88.25 190 ASP A O 1
ATOM 1497 N N . ALA A 1 191 ? -5.870 -6.192 12.576 1.00 83.94 191 ALA A N 1
ATOM 1498 C CA . ALA A 1 191 ? -5.978 -6.009 11.133 1.00 83.94 191 ALA A CA 1
ATOM 1499 C C . ALA A 1 191 ? -5.118 -7.030 10.366 1.00 83.94 191 ALA A C 1
ATOM 1501 O O . ALA A 1 191 ? -3.917 -7.156 10.596 1.00 83.94 191 ALA A O 1
ATOM 1502 N N . ASN A 1 192 ? -5.739 -7.717 9.404 1.00 75.88 192 ASN A N 1
ATOM 1503 C CA . ASN A 1 192 ? -5.108 -8.733 8.549 1.00 75.88 192 ASN A CA 1
ATOM 1504 C C . ASN A 1 192 ? -4.854 -8.170 7.128 1.00 75.88 192 ASN A C 1
ATOM 1506 O O . ASN A 1 192 ? -5.219 -7.034 6.821 1.00 75.88 192 ASN A O 1
ATOM 1510 N N . GLY A 1 193 ? -4.274 -8.964 6.230 1.00 67.69 193 GLY A N 1
ATOM 1511 C CA . GLY A 1 193 ? -3.912 -8.574 4.864 1.00 67.69 193 GLY A CA 1
ATOM 1512 C C . GLY A 1 193 ? -2.561 -7.859 4.787 1.00 67.69 193 GLY A C 1
ATOM 1513 O O . GLY A 1 193 ? -1.932 -7.579 5.804 1.00 67.69 193 GLY A O 1
ATOM 1514 N N . GLY A 1 194 ? -2.097 -7.577 3.568 1.00 64.25 194 GLY A N 1
ATOM 1515 C CA . GLY A 1 194 ? -0.887 -6.768 3.369 1.00 64.25 194 GLY A CA 1
ATOM 1516 C C . GLY A 1 194 ? -1.142 -5.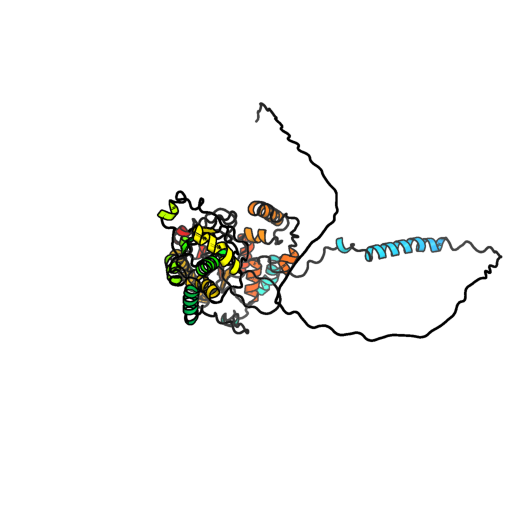303 3.731 1.00 64.25 194 GLY A C 1
ATOM 1517 O O . GLY A 1 194 ? -2.252 -4.814 3.529 1.00 64.25 194 GLY A O 1
ATOM 1518 N N . LEU A 1 195 ? -0.129 -4.582 4.219 1.00 65.44 195 LEU A N 1
ATOM 1519 C CA . LEU A 1 195 ? -0.266 -3.233 4.796 1.00 65.44 195 LEU A CA 1
ATOM 1520 C C . LEU A 1 195 ? -1.171 -2.273 4.002 1.00 65.44 195 LEU A C 1
ATOM 1522 O O . LEU A 1 195 ? -2.033 -1.604 4.570 1.00 65.44 195 LEU A O 1
ATOM 1526 N N . ASN A 1 196 ? -1.031 -2.207 2.676 1.00 61.69 196 ASN A N 1
ATOM 1527 C CA . ASN A 1 196 ? -1.832 -1.268 1.889 1.00 61.69 196 ASN A CA 1
ATOM 1528 C C . ASN A 1 196 ? -3.346 -1.595 1.895 1.00 61.69 196 ASN A C 1
ATOM 1530 O O . ASN A 1 196 ? -4.170 -0.696 1.735 1.00 61.69 196 ASN A O 1
ATOM 1534 N N . GLN A 1 197 ? -3.714 -2.859 2.139 1.00 58.41 197 GLN A N 1
ATOM 1535 C CA . GLN A 1 197 ? -5.091 -3.333 2.364 1.00 58.41 197 GLN A CA 1
ATOM 1536 C C . GLN A 1 197 ? -5.575 -3.031 3.794 1.00 58.41 197 GLN A C 1
ATOM 1538 O O . GLN A 1 197 ? -6.769 -2.883 4.039 1.00 58.41 197 GLN A O 1
ATOM 1543 N N . GLN A 1 198 ? -4.655 -2.893 4.752 1.00 60.44 198 GLN A N 1
ATOM 1544 C CA . GLN A 1 198 ? -4.978 -2.405 6.093 1.00 60.44 198 GLN A CA 1
ATOM 1545 C C . GLN A 1 198 ? -5.288 -0.893 6.065 1.00 60.44 198 GLN A C 1
ATOM 1547 O O . GLN A 1 198 ? -6.148 -0.431 6.819 1.00 60.44 198 GLN A O 1
ATOM 1552 N N . ARG A 1 199 ? -4.647 -0.138 5.155 1.00 53.59 199 ARG A N 1
ATOM 1553 C CA . ARG A 1 199 ? -4.715 1.334 5.060 1.00 53.59 199 ARG A CA 1
ATOM 1554 C C . ARG A 1 199 ? -5.827 1.910 4.158 1.00 53.59 199 ARG A C 1
ATOM 1556 O O . ARG A 1 199 ? -6.478 2.868 4.563 1.00 53.59 199 ARG A O 1
ATOM 1563 N N . SER A 1 200 ? -6.032 1.380 2.946 1.00 46.12 200 SER A N 1
ATOM 1564 C CA . SER A 1 200 ? -6.600 2.131 1.795 1.00 46.12 200 SER A CA 1
ATOM 1565 C C . SER A 1 200 ? -8.122 2.386 1.774 1.00 46.12 200 SER A C 1
ATOM 1567 O O . SER A 1 200 ? -8.897 1.612 1.208 1.00 46.12 200 SER A O 1
ATOM 1569 N N . ALA A 1 201 ? -8.581 3.537 2.276 1.00 37.12 201 ALA A N 1
ATOM 1570 C CA . ALA A 1 201 ? -9.996 3.924 2.221 1.00 37.12 201 ALA A CA 1
ATOM 1571 C C . ALA A 1 201 ? -10.309 4.762 0.969 1.00 37.12 201 ALA A C 1
ATOM 1573 O O . ALA A 1 201 ? -10.366 5.991 1.024 1.00 37.12 201 ALA A O 1
ATOM 1574 N N . MET A 1 202 ? -10.555 4.107 -0.169 1.00 37.62 202 MET A N 1
ATOM 1575 C CA . MET A 1 202 ? -10.952 4.809 -1.393 1.00 37.62 202 MET A CA 1
ATOM 1576 C C . MET A 1 202 ? -12.477 4.841 -1.574 1.00 37.62 202 MET A C 1
ATOM 1578 O O . MET A 1 202 ? -13.139 3.806 -1.620 1.00 37.62 202 MET A O 1
ATOM 1582 N N . CYS A 1 203 ? -13.036 6.046 -1.718 1.00 35.09 203 CYS A N 1
ATOM 1583 C CA . CYS A 1 203 ? -14.457 6.274 -1.988 1.00 35.09 203 CYS A CA 1
ATOM 1584 C C . CYS A 1 203 ? -14.669 6.619 -3.473 1.00 35.09 203 CYS A C 1
ATOM 1586 O O . CYS A 1 203 ? -14.723 7.787 -3.866 1.00 35.09 203 CYS A O 1
ATOM 1588 N N . LEU A 1 204 ? -14.739 5.591 -4.322 1.00 30.83 204 LEU A N 1
ATOM 1589 C CA . LEU A 1 204 ? -14.847 5.755 -5.771 1.00 30.83 204 LEU A CA 1
ATOM 1590 C C . LEU A 1 204 ? -16.310 5.802 -6.236 1.00 30.83 204 LEU A C 1
ATOM 1592 O O . LEU A 1 204 ? -16.909 4.782 -6.567 1.00 30.83 204 LEU A O 1
ATOM 1596 N N . VAL A 1 205 ? -16.877 7.006 -6.341 1.00 31.61 205 VAL A N 1
ATOM 1597 C CA . VAL A 1 205 ? -18.143 7.207 -7.067 1.00 31.61 205 VAL A CA 1
ATOM 1598 C C . VAL A 1 205 ? -17.858 7.211 -8.572 1.00 31.61 205 VAL A C 1
ATOM 1600 O O . VAL A 1 205 ? -17.532 8.256 -9.152 1.00 31.61 205 VAL A O 1
ATOM 1603 N N . LEU A 1 206 ? -17.972 6.039 -9.201 1.00 32.16 206 LEU A N 1
ATOM 1604 C CA . LEU A 1 206 ? -17.942 5.859 -10.654 1.00 32.16 206 LEU A CA 1
ATOM 1605 C C . LEU A 1 206 ? -19.291 5.308 -11.130 1.00 32.16 206 LEU A C 1
ATOM 1607 O O . LEU A 1 206 ? -19.629 4.149 -10.913 1.00 32.16 206 LEU A O 1
ATOM 1611 N N . THR A 1 207 ? -20.074 6.167 -11.776 1.00 41.69 207 THR A N 1
ATOM 1612 C CA . THR A 1 207 ? -21.189 5.743 -12.619 1.00 41.69 207 THR A CA 1
ATOM 1613 C C . THR A 1 207 ? -20.649 5.122 -13.911 1.00 41.69 207 THR A C 1
ATOM 1615 O O . THR A 1 207 ? -19.641 5.589 -14.434 1.00 41.69 207 THR A O 1
ATOM 1618 N N . ILE A 1 208 ? -21.391 4.145 -14.454 1.00 39.41 208 ILE A N 1
ATOM 1619 C CA . ILE A 1 208 ? -21.163 3.397 -15.714 1.00 39.41 208 ILE A CA 1
ATOM 1620 C C . ILE A 1 208 ? -20.374 2.073 -15.568 1.00 39.41 208 ILE A C 1
ATOM 1622 O O . ILE A 1 208 ? -19.168 2.043 -15.366 1.00 39.41 208 ILE A O 1
ATOM 1626 N N . ARG A 1 209 ? -21.136 0.983 -15.764 1.00 38.44 209 ARG A N 1
ATOM 1627 C CA . ARG A 1 209 ? -20.789 -0.387 -16.206 1.00 38.44 209 ARG A CA 1
ATOM 1628 C C . ARG A 1 209 ? -19.502 -1.064 -15.684 1.00 38.44 209 ARG A C 1
ATOM 1630 O O . ARG A 1 209 ? -18.470 -1.061 -16.336 1.00 38.44 209 ARG A O 1
ATOM 1637 N N . VAL A 1 210 ? -19.707 -1.827 -14.604 1.00 37.50 210 VAL A N 1
ATOM 1638 C CA . VAL A 1 210 ? -19.155 -3.176 -14.329 1.00 37.50 210 VAL A CA 1
ATOM 1639 C C . VAL A 1 210 ? -17.636 -3.374 -14.488 1.00 37.50 210 VAL A C 1
ATOM 1641 O O . VAL A 1 210 ? -17.159 -3.837 -15.515 1.00 37.50 210 VAL A O 1
ATOM 1644 N N . HIS A 1 211 ? -16.906 -3.250 -13.380 1.00 36.09 211 HIS A N 1
ATOM 1645 C CA . HIS A 1 211 ? -16.500 -4.444 -12.620 1.00 36.09 211 HIS A CA 1
ATOM 1646 C C . HIS A 1 211 ? -16.293 -4.074 -11.141 1.00 36.09 211 HIS A C 1
ATOM 1648 O O . HIS A 1 211 ? -16.070 -2.910 -10.809 1.00 36.09 211 HIS A O 1
ATOM 1654 N N . ILE A 1 212 ? -16.451 -5.040 -10.232 1.00 35.62 212 ILE A N 1
ATOM 1655 C CA . ILE A 1 212 ? -16.470 -4.773 -8.785 1.00 35.62 212 ILE A CA 1
ATOM 1656 C C . ILE A 1 212 ? -15.048 -4.488 -8.286 1.00 35.62 212 ILE A C 1
ATOM 1658 O O . ILE A 1 212 ? -14.233 -5.403 -8.175 1.00 35.62 212 ILE A O 1
ATOM 1662 N N . TRP A 1 213 ? -14.759 -3.226 -7.958 1.00 33.84 213 TRP A N 1
ATOM 1663 C CA . TRP A 1 213 ? -13.485 -2.821 -7.360 1.00 33.84 213 TRP A CA 1
ATOM 1664 C C . TRP A 1 213 ? -13.646 -2.638 -5.849 1.00 33.84 213 TRP A C 1
ATOM 1666 O O . TRP A 1 213 ? -14.234 -1.663 -5.379 1.00 33.84 213 TRP A O 1
ATOM 1676 N N . PHE A 1 214 ? -13.167 -3.616 -5.082 1.00 36.38 214 PHE A N 1
ATOM 1677 C CA . PHE A 1 214 ? -13.257 -3.596 -3.626 1.00 36.38 214 PHE A CA 1
ATOM 1678 C C . PHE A 1 214 ? -12.055 -2.869 -3.007 1.00 36.38 214 PHE A C 1
ATOM 1680 O O . PHE A 1 214 ? -10.951 -3.412 -2.952 1.00 36.38 214 PHE A O 1
ATOM 1687 N N . CYS A 1 215 ? -12.277 -1.653 -2.507 1.00 40.97 215 CYS A N 1
ATOM 1688 C CA . CYS A 1 215 ? -11.285 -0.911 -1.731 1.00 40.97 215 CYS A CA 1
ATOM 1689 C C . CYS A 1 215 ? -11.492 -1.156 -0.236 1.00 40.97 215 CYS A C 1
ATOM 1691 O O . CYS A 1 215 ? -12.604 -1.011 0.273 1.00 40.97 215 CYS A O 1
ATOM 1693 N N . TYR A 1 216 ? -10.412 -1.495 0.463 1.00 52.12 216 TYR A N 1
ATOM 1694 C CA . TYR A 1 216 ? -10.447 -1.893 1.862 1.00 52.12 216 TYR A CA 1
ATOM 1695 C C . TYR A 1 216 ? -9.446 -1.083 2.681 1.00 52.12 216 TYR A C 1
ATOM 1697 O O . TYR A 1 216 ? -8.263 -1.024 2.354 1.00 52.12 216 TY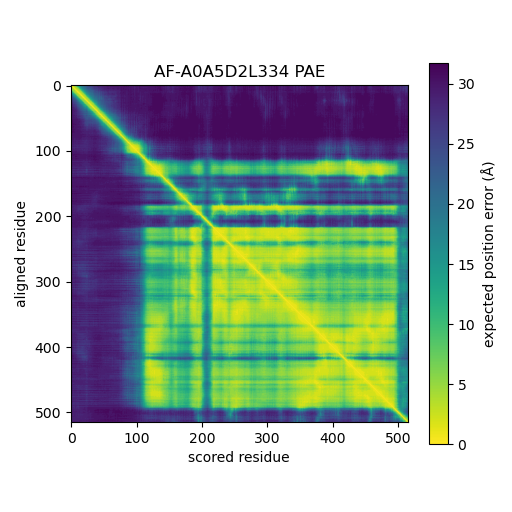R A O 1
ATOM 1705 N N . ALA A 1 217 ? -9.940 -0.518 3.779 1.00 58.59 217 ALA A N 1
ATOM 1706 C CA . ALA A 1 217 ? -9.131 -0.054 4.891 1.00 58.59 217 ALA A CA 1
ATOM 1707 C C . ALA A 1 217 ? -9.615 -0.754 6.148 1.00 58.59 217 ALA A C 1
ATOM 1709 O O . ALA A 1 217 ? -10.749 -0.541 6.579 1.00 58.59 217 ALA A O 1
ATOM 1710 N N . HIS A 1 218 ? -8.773 -1.576 6.750 1.00 74.81 218 HIS A N 1
ATOM 1711 C CA . HIS A 1 218 ? -9.081 -2.208 8.026 1.00 74.81 218 HIS A CA 1
ATOM 1712 C C . HIS A 1 218 ? -9.007 -1.178 9.157 1.00 74.81 218 HIS A C 1
ATOM 1714 O O . HIS A 1 218 ? -9.954 -1.072 9.929 1.00 74.81 218 HIS A O 1
ATOM 1720 N N . ILE A 1 219 ? -7.992 -0.307 9.161 1.00 85.56 219 ILE A N 1
ATOM 1721 C CA . ILE A 1 219 ? -7.838 0.753 10.168 1.00 85.56 219 ILE A CA 1
ATOM 1722 C C . ILE A 1 219 ? -8.969 1.791 10.068 1.00 85.56 219 ILE A C 1
ATOM 1724 O O . ILE A 1 219 ? -9.648 2.079 11.051 1.00 85.56 219 ILE A O 1
ATOM 1728 N N . CYS A 1 220 ? -9.249 2.318 8.871 1.00 88.38 220 CYS A N 1
ATOM 1729 C CA . CYS A 1 220 ? -10.305 3.325 8.699 1.00 88.38 220 CYS A CA 1
ATOM 1730 C C . CYS A 1 220 ? -11.714 2.747 8.925 1.00 88.38 220 CYS A C 1
ATOM 1732 O O . CYS A 1 220 ? -12.619 3.487 9.306 1.00 88.38 220 CYS A O 1
ATOM 1734 N N . ASN A 1 221 ? -11.910 1.434 8.736 1.00 89.69 221 ASN A N 1
ATOM 1735 C CA . ASN A 1 221 ? -13.131 0.752 9.170 1.00 89.69 221 ASN A CA 1
ATOM 1736 C C . ASN A 1 221 ? -13.166 0.515 10.688 1.00 89.69 221 ASN A C 1
ATOM 1738 O O . ASN A 1 221 ? -14.246 0.604 11.257 1.00 89.69 221 ASN A O 1
ATOM 1742 N N . ALA A 1 222 ? -12.035 0.273 11.356 1.00 91.81 222 ALA A N 1
ATOM 1743 C CA . ALA A 1 222 ? -11.970 0.161 12.815 1.00 91.81 222 ALA A CA 1
ATOM 1744 C C . ALA A 1 222 ? -12.390 1.474 13.495 1.00 91.81 222 ALA A C 1
ATOM 1746 O O . ALA A 1 222 ? -13.276 1.465 14.345 1.00 91.81 222 ALA A O 1
ATOM 1747 N N . VAL A 1 223 ? -11.852 2.615 13.042 1.00 92.56 223 VAL A N 1
ATOM 1748 C CA . VAL A 1 223 ? -12.261 3.951 13.522 1.00 92.56 223 VAL A CA 1
ATOM 1749 C C . VAL A 1 223 ? -13.735 4.234 13.203 1.00 92.56 223 VAL A C 1
ATOM 1751 O O . VAL A 1 223 ? -14.462 4.755 14.047 1.00 92.56 223 VAL A O 1
ATOM 1754 N N . ALA A 1 224 ? -14.213 3.846 12.016 1.00 91.81 224 ALA A N 1
ATOM 1755 C CA . ALA A 1 224 ? -15.620 3.988 11.641 1.00 91.81 224 ALA A CA 1
ATOM 1756 C C . ALA A 1 224 ? -16.570 3.146 12.518 1.00 91.81 224 ALA A C 1
ATOM 1758 O O . ALA A 1 224 ? -17.636 3.631 12.890 1.00 91.81 224 ALA A O 1
ATOM 1759 N N . VAL A 1 225 ? -16.184 1.916 12.877 1.00 92.50 225 VAL A N 1
ATOM 1760 C CA . VAL A 1 225 ? -16.930 1.050 13.805 1.00 92.50 225 VAL A CA 1
ATOM 1761 C C . VAL A 1 225 ? -16.876 1.603 15.230 1.00 92.50 225 VAL A C 1
ATOM 1763 O O . VAL A 1 225 ? -17.914 1.677 15.881 1.00 92.50 225 VAL A O 1
ATOM 1766 N N . ALA A 1 226 ? -15.714 2.056 15.706 1.00 93.12 226 ALA A N 1
ATOM 1767 C CA . ALA A 1 226 ? -15.580 2.658 17.031 1.00 93.12 226 ALA A CA 1
ATOM 1768 C C . ALA A 1 226 ? -16.463 3.908 17.184 1.00 93.12 226 ALA A C 1
ATOM 1770 O O . ALA A 1 226 ? -17.197 4.028 18.164 1.00 93.12 226 ALA A O 1
ATOM 1771 N N . GLY A 1 227 ? -16.472 4.791 16.179 1.00 90.31 227 GLY A N 1
ATOM 1772 C CA . GLY A 1 227 ? -17.353 5.960 16.145 1.00 90.31 227 GLY A CA 1
ATOM 1773 C C . GLY A 1 227 ? -18.839 5.621 15.990 1.00 90.31 227 GLY A C 1
ATOM 1774 O O . GLY A 1 227 ? -19.672 6.328 16.545 1.00 90.31 227 GLY A O 1
ATOM 1775 N N . LEU A 1 228 ? -19.183 4.528 15.297 1.00 89.94 228 LEU A N 1
ATOM 1776 C CA . LEU A 1 228 ? -20.563 4.035 15.201 1.00 89.94 228 LEU A CA 1
ATOM 1777 C C . LEU A 1 228 ? -21.081 3.460 16.532 1.00 89.94 228 LEU A C 1
ATOM 1779 O O . LEU A 1 228 ? -22.250 3.640 16.859 1.00 89.94 228 LEU A O 1
ATOM 1783 N N . LEU A 1 229 ? -20.225 2.762 17.283 1.00 90.56 229 LEU A N 1
ATOM 1784 C CA . LEU A 1 229 ? -20.568 2.110 18.552 1.00 90.56 229 LEU A CA 1
ATOM 1785 C C . LEU A 1 229 ? -20.396 3.023 19.782 1.00 90.56 229 LEU A C 1
ATOM 1787 O O . LEU A 1 229 ? -20.770 2.626 20.886 1.00 90.56 229 LEU A O 1
ATOM 1791 N N . ASN A 1 230 ? -19.781 4.203 19.627 1.00 88.81 230 ASN A N 1
ATOM 1792 C CA . ASN A 1 230 ? -19.201 4.988 20.730 1.00 88.81 230 ASN A CA 1
ATOM 1793 C C . ASN A 1 230 ? -18.288 4.120 21.630 1.00 88.81 230 ASN A C 1
ATOM 1795 O O . ASN A 1 230 ? -18.364 4.124 22.862 1.00 88.81 230 ASN A O 1
ATOM 1799 N N . ALA A 1 231 ? -17.433 3.326 20.986 1.00 92.06 231 ALA A N 1
ATOM 1800 C CA . ALA A 1 231 ? -16.381 2.566 21.646 1.00 92.06 231 ALA A CA 1
ATOM 1801 C C . ALA A 1 231 ? -15.122 3.429 21.809 1.00 92.06 231 ALA A C 1
ATOM 1803 O O . ALA A 1 231 ? -14.827 4.283 20.969 1.00 92.06 231 ALA A O 1
ATOM 1804 N N . ILE A 1 232 ? -14.346 3.156 22.855 1.00 94.38 232 ILE A N 1
ATOM 1805 C CA . ILE A 1 232 ? -12.946 3.572 22.910 1.00 94.38 232 ILE A CA 1
ATOM 1806 C C . ILE A 1 232 ? -12.160 2.591 22.035 1.00 94.38 232 ILE A C 1
ATOM 1808 O O . ILE A 1 232 ? -12.224 1.382 22.247 1.00 94.38 232 ILE A O 1
ATOM 1812 N N . LEU A 1 233 ? -11.445 3.094 21.033 1.00 95.56 233 LEU A N 1
ATOM 1813 C CA . LEU A 1 233 ? -10.600 2.277 20.167 1.00 95.56 233 LEU A CA 1
ATOM 1814 C C . LEU A 1 233 ? -9.224 2.105 20.818 1.00 95.56 233 LEU A C 1
ATOM 1816 O O . LEU A 1 233 ? -8.533 3.093 21.058 1.00 95.56 233 LEU A O 1
ATOM 1820 N N . VAL A 1 234 ? -8.810 0.864 21.064 1.00 94.69 234 VAL A N 1
ATOM 1821 C CA . VAL A 1 234 ? -7.395 0.553 21.320 1.00 94.69 234 VAL A CA 1
ATOM 1822 C C . VAL A 1 234 ? -6.653 0.620 19.982 1.00 94.69 234 VAL A C 1
ATOM 1824 O O . VAL A 1 234 ? -7.237 0.243 18.960 1.00 94.69 234 VAL A O 1
ATOM 1827 N N . ILE A 1 235 ? -5.409 1.114 19.953 1.00 93.06 235 ILE A N 1
ATOM 1828 C CA . ILE A 1 235 ? -4.623 1.228 18.711 1.00 93.06 235 ILE A CA 1
ATOM 1829 C C . ILE A 1 235 ? -4.670 -0.104 17.924 1.00 93.06 235 ILE A C 1
ATOM 1831 O O . ILE A 1 235 ? -4.363 -1.159 18.488 1.00 93.06 235 ILE A O 1
ATOM 1835 N N . PRO A 1 236 ? -5.089 -0.099 16.637 1.00 91.00 236 PRO A N 1
ATOM 1836 C CA . PRO A 1 236 ? -5.235 -1.330 15.865 1.00 91.00 236 PRO A CA 1
ATOM 1837 C C . PRO A 1 236 ? -3.904 -2.058 15.693 1.00 91.00 236 PRO A C 1
ATOM 1839 O O . PRO A 1 236 ? -2.933 -1.478 15.210 1.00 91.00 236 PRO A O 1
ATOM 1842 N N . ARG A 1 237 ? -3.882 -3.346 16.030 1.00 86.25 237 ARG A N 1
ATOM 1843 C CA . ARG A 1 237 ? -2.688 -4.194 15.936 1.00 86.25 237 ARG A CA 1
ATOM 1844 C C . ARG A 1 237 ? -2.619 -4.867 14.572 1.00 86.25 237 ARG A C 1
ATOM 1846 O O . ARG A 1 237 ? -3.654 -5.080 13.933 1.00 86.25 237 ARG A O 1
ATOM 1853 N N . PHE A 1 238 ? -1.421 -5.236 14.128 1.00 82.88 238 PHE A N 1
ATOM 1854 C CA . PHE A 1 238 ? -1.235 -5.924 12.849 1.00 82.88 238 PHE A CA 1
ATOM 1855 C C . PHE A 1 238 ? -1.041 -7.427 13.070 1.00 82.88 238 PHE A C 1
ATOM 1857 O O . PHE A 1 238 ? -0.235 -7.862 13.890 1.00 82.88 238 PHE A O 1
ATOM 1864 N N . GLU A 1 239 ? -1.837 -8.233 12.368 1.00 73.31 239 GLU A N 1
ATOM 1865 C CA . GLU A 1 239 ? -1.820 -9.688 12.500 1.00 73.31 239 GLU A CA 1
ATOM 1866 C C . GLU A 1 239 ? -0.683 -10.284 11.657 1.00 73.31 239 GLU A C 1
ATOM 1868 O O . GLU A 1 239 ? -0.678 -10.155 10.428 1.00 73.31 239 GLU A O 1
ATOM 1873 N N . LEU A 1 240 ? 0.271 -10.951 12.321 1.00 71.31 240 LEU A N 1
ATOM 1874 C CA . LEU 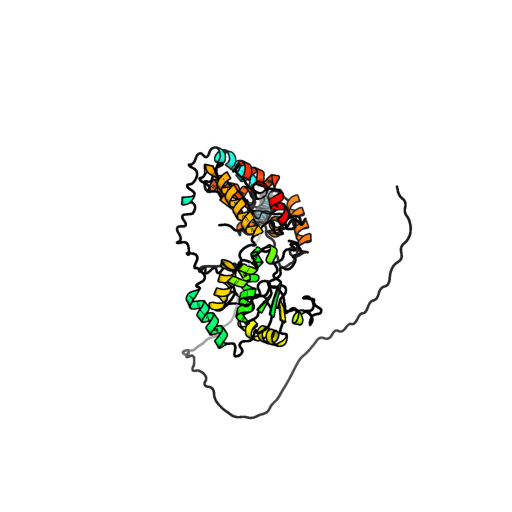A 1 240 ? 1.452 -11.552 11.696 1.00 71.31 240 LEU A CA 1
ATOM 1875 C C . LEU A 1 240 ? 1.050 -12.530 10.581 1.00 71.31 240 LEU A C 1
ATOM 1877 O O . LEU A 1 240 ? 0.551 -13.630 10.822 1.00 71.31 240 LEU A O 1
ATOM 1881 N N . ASN A 1 241 ? 1.283 -12.130 9.334 1.00 65.75 241 ASN A N 1
ATOM 1882 C CA . ASN A 1 241 ? 0.881 -12.910 8.172 1.00 65.75 241 ASN A CA 1
ATOM 1883 C C . ASN A 1 241 ? 1.937 -13.967 7.813 1.00 65.75 241 ASN A C 1
ATOM 1885 O O . ASN A 1 241 ? 3.120 -13.650 7.739 1.00 65.75 241 ASN A O 1
ATOM 1889 N N . SER A 1 242 ? 1.529 -15.201 7.501 1.00 63.69 242 SER A N 1
ATOM 1890 C CA . SER A 1 242 ? 2.463 -16.298 7.184 1.00 63.69 242 SER A CA 1
ATOM 1891 C C . SER A 1 242 ? 3.351 -16.053 5.957 1.00 63.69 242 SER A C 1
ATOM 1893 O O . SER A 1 242 ? 4.437 -16.629 5.879 1.00 63.69 242 SER A O 1
ATOM 1895 N N . VAL A 1 243 ? 2.888 -15.220 5.017 1.00 59.47 243 VAL A N 1
ATOM 1896 C CA . VAL A 1 243 ? 3.581 -14.897 3.760 1.00 59.47 243 VAL A CA 1
ATOM 1897 C C . VAL A 1 243 ? 4.535 -13.715 3.955 1.00 59.47 243 VAL A C 1
ATOM 1899 O O . VAL A 1 243 ? 5.719 -13.827 3.658 1.00 59.47 243 VAL A O 1
ATOM 1902 N N . TRP A 1 244 ? 4.038 -12.595 4.495 1.00 62.06 244 TRP A N 1
ATOM 1903 C CA . TRP A 1 244 ? 4.832 -11.369 4.701 1.00 62.06 244 TRP A CA 1
ATOM 1904 C C . TRP A 1 244 ? 5.792 -11.464 5.898 1.00 62.06 244 TRP A C 1
ATOM 1906 O O . TRP A 1 244 ? 6.852 -10.852 5.881 1.00 62.06 244 TRP A O 1
ATOM 1916 N N . ARG A 1 245 ? 5.397 -12.214 6.939 1.00 68.69 245 ARG A N 1
ATOM 1917 C CA . ARG A 1 245 ? 6.098 -12.434 8.223 1.00 68.69 245 ARG A CA 1
ATOM 1918 C C . ARG A 1 245 ? 6.538 -11.166 8.959 1.00 68.69 245 ARG A C 1
ATOM 1920 O O . ARG A 1 245 ? 7.440 -11.213 9.784 1.00 68.69 245 ARG A O 1
ATOM 1927 N N . ASP A 1 246 ? 5.868 -10.058 8.670 1.00 68.38 246 ASP A N 1
ATOM 1928 C CA . ASP A 1 246 ? 6.177 -8.733 9.194 1.00 68.38 246 ASP A CA 1
ATOM 1929 C C . ASP A 1 246 ? 5.749 -8.610 10.673 1.00 68.38 246 ASP A C 1
ATOM 1931 O O . ASP A 1 246 ? 4.552 -8.734 10.949 1.00 68.38 246 ASP A O 1
ATOM 1935 N N . PRO A 1 247 ? 6.675 -8.405 11.631 1.00 74.88 247 PRO A N 1
ATOM 1936 C CA . PRO A 1 247 ? 6.360 -8.310 13.057 1.00 74.88 247 PRO A CA 1
ATOM 1937 C C . PRO A 1 247 ? 5.892 -6.911 13.475 1.00 74.88 247 PRO A C 1
ATOM 1939 O O . PRO A 1 247 ? 5.437 -6.743 14.609 1.00 74.88 247 PRO A O 1
ATOM 1942 N N . SER A 1 248 ? 6.039 -5.914 12.595 1.00 77.25 248 SER A N 1
ATOM 1943 C CA . SER A 1 248 ? 5.844 -4.510 12.945 1.00 77.25 248 SER A CA 1
ATOM 1944 C C . SER A 1 248 ? 4.448 -4.189 13.451 1.00 77.25 248 SER A C 1
ATOM 1946 O O . SER A 1 248 ? 3.442 -4.717 12.973 1.00 77.25 248 SER A O 1
ATOM 1948 N N . GLN A 1 249 ? 4.409 -3.269 14.406 1.00 83.25 249 GLN A N 1
ATOM 1949 C CA . GLN A 1 249 ? 3.193 -2.765 15.023 1.00 83.25 249 GLN A CA 1
ATOM 1950 C C . GLN A 1 249 ? 2.832 -1.380 14.481 1.00 83.25 249 GLN A C 1
ATOM 1952 O O . GLN A 1 249 ? 3.479 -0.835 13.585 1.00 83.25 249 GLN A O 1
ATOM 1957 N N . PHE A 1 250 ? 1.743 -0.814 15.001 1.00 86.12 250 PHE A N 1
ATOM 1958 C CA . PHE A 1 250 ? 1.203 0.451 14.520 1.00 86.12 250 PHE A CA 1
ATOM 1959 C C . PHE A 1 250 ? 2.215 1.602 14.630 1.00 86.12 250 PHE A C 1
ATOM 1961 O O . PHE A 1 250 ? 2.428 2.293 13.635 1.00 86.12 250 PHE A O 1
ATOM 1968 N N . GLY A 1 251 ? 2.867 1.768 15.788 1.00 86.56 251 GLY A N 1
ATOM 1969 C CA . GLY A 1 251 ? 3.818 2.853 16.055 1.00 86.56 251 GLY A CA 1
ATOM 1970 C C . GLY A 1 251 ? 5.128 2.818 15.256 1.00 86.56 251 GLY A C 1
ATOM 1971 O O . GLY A 1 251 ? 5.701 3.875 14.999 1.00 86.56 251 GLY A O 1
ATOM 1972 N N . ASP A 1 252 ? 5.572 1.646 14.782 1.00 84.25 252 ASP A N 1
ATOM 1973 C CA . ASP A 1 252 ? 6.725 1.555 13.866 1.00 84.25 252 ASP A CA 1
ATOM 1974 C C . ASP A 1 252 ? 6.433 2.314 12.561 1.00 84.25 252 ASP A C 1
ATOM 1976 O O . ASP A 1 252 ? 7.292 2.980 11.976 1.00 84.25 252 ASP A O 1
ATOM 1980 N N . ILE A 1 253 ? 5.184 2.198 12.103 1.00 83.00 253 ILE A N 1
ATOM 1981 C CA . ILE A 1 253 ? 4.744 2.577 10.764 1.00 83.00 253 ILE A CA 1
ATOM 1982 C C . ILE A 1 253 ? 4.059 3.944 10.758 1.00 83.00 253 ILE A C 1
ATOM 1984 O O . ILE A 1 253 ? 4.279 4.730 9.837 1.00 83.00 253 ILE A O 1
ATOM 1988 N N . TYR A 1 254 ? 3.228 4.232 11.758 1.00 87.88 254 TYR A N 1
ATOM 1989 C CA . TYR A 1 254 ? 2.385 5.421 11.842 1.00 87.88 254 TYR A CA 1
ATOM 1990 C C . TYR A 1 254 ? 2.672 6.231 13.108 1.00 87.88 254 TYR A C 1
ATOM 1992 O O . TYR A 1 254 ? 2.997 5.701 14.164 1.00 87.88 254 TYR A O 1
ATOM 2000 N N . ASP A 1 255 ? 2.502 7.543 12.999 1.00 92.31 255 ASP A N 1
ATOM 2001 C CA . ASP A 1 255 ? 2.631 8.487 14.108 1.00 92.31 255 ASP A CA 1
ATOM 2002 C C . ASP A 1 255 ? 1.418 8.349 15.057 1.00 92.31 255 ASP A C 1
ATOM 2004 O O . ASP A 1 255 ? 0.334 8.870 14.782 1.00 92.31 255 ASP A O 1
ATOM 2008 N N . GLU A 1 256 ? 1.578 7.586 16.150 1.00 93.81 256 GLU A N 1
ATOM 2009 C CA . GLU A 1 256 ? 0.499 7.283 17.111 1.00 93.81 256 GLU A CA 1
ATOM 2010 C C . GLU A 1 256 ? -0.113 8.537 17.735 1.00 93.81 256 GLU A C 1
ATOM 2012 O O . GLU A 1 256 ? -1.331 8.628 17.902 1.00 93.81 256 GLU A O 1
ATOM 2017 N N . GLU A 1 257 ? 0.724 9.515 18.081 1.00 95.12 257 GLU A N 1
ATOM 2018 C CA . GLU A 1 257 ? 0.269 10.741 18.723 1.00 95.12 257 GLU A CA 1
ATOM 2019 C C . GLU A 1 257 ? -0.507 11.612 17.734 1.00 95.12 257 GLU A C 1
ATOM 2021 O O . GLU A 1 257 ? -1.604 12.079 18.049 1.00 95.12 257 GLU A O 1
ATOM 2026 N N . HIS A 1 258 ? -0.002 11.772 16.508 1.00 94.56 258 HIS A N 1
ATOM 2027 C CA . HIS A 1 258 ? -0.734 12.445 15.437 1.00 94.56 258 HIS A CA 1
ATOM 2028 C C . HIS A 1 258 ? -2.053 11.726 15.116 1.00 94.56 258 HIS A C 1
ATOM 2030 O O . HIS A 1 258 ? -3.071 12.395 14.916 1.00 94.56 258 HIS A O 1
ATOM 2036 N N . PHE A 1 259 ? -2.081 10.389 15.127 1.00 94.19 259 PHE A N 1
ATOM 2037 C CA . PHE A 1 259 ? -3.295 9.593 14.921 1.00 94.19 259 PHE A CA 1
ATOM 2038 C C . PHE A 1 259 ? -4.347 9.845 16.015 1.00 94.19 259 PHE A C 1
ATOM 2040 O O . PHE A 1 259 ? -5.487 10.194 15.695 1.00 94.19 259 PHE A O 1
ATOM 2047 N N . ILE A 1 260 ? -3.964 9.753 17.295 1.00 94.75 260 ILE A N 1
ATOM 2048 C CA . ILE A 1 260 ? -4.843 10.044 18.442 1.00 94.75 260 ILE A CA 1
ATOM 2049 C C . ILE A 1 260 ? -5.339 11.499 18.378 1.00 94.75 260 ILE A C 1
ATOM 2051 O O . ILE A 1 260 ? -6.545 11.752 18.452 1.00 94.75 260 ILE A O 1
ATOM 2055 N N . ASN A 1 261 ? -4.437 12.466 18.183 1.00 94.50 261 ASN A N 1
ATOM 2056 C CA . ASN A 1 261 ? -4.773 13.891 18.190 1.00 94.50 261 ASN A CA 1
ATOM 2057 C C . ASN A 1 261 ? -5.686 14.306 17.021 1.00 94.50 261 ASN A C 1
ATOM 2059 O O . ASN A 1 261 ? -6.559 15.153 17.212 1.00 94.50 261 ASN A O 1
ATOM 2063 N N . ASN A 1 262 ? -5.567 13.690 15.837 1.00 91.81 262 ASN A N 1
ATOM 2064 C CA . ASN A 1 262 ? -6.462 13.968 14.701 1.00 91.81 262 ASN A CA 1
ATOM 2065 C C . ASN A 1 262 ? -7.860 13.340 14.847 1.00 91.81 262 ASN A C 1
ATOM 2067 O O . ASN A 1 262 ? -8.811 13.815 14.218 1.00 91.81 262 ASN A O 1
ATOM 2071 N N . LEU A 1 263 ? -8.000 12.285 15.657 1.00 91.38 263 LEU A N 1
ATOM 2072 C CA . LEU A 1 263 ? -9.280 11.618 15.928 1.00 91.38 263 LEU A CA 1
ATOM 2073 C C . LEU A 1 263 ? -9.981 12.137 17.195 1.00 91.38 263 LEU A C 1
ATOM 2075 O O . LEU A 1 263 ? -11.191 11.943 17.339 1.00 91.38 263 LEU A O 1
ATOM 2079 N N . LYS A 1 264 ? -9.267 12.867 18.061 1.00 89.44 264 LYS A N 1
ATOM 2080 C CA . LYS A 1 264 ? -9.789 13.538 19.260 1.00 89.44 264 LYS A CA 1
ATOM 2081 C C . LYS A 1 264 ? -11.043 14.372 18.948 1.00 89.44 264 LYS A C 1
ATOM 2083 O O . LYS A 1 264 ? -11.064 15.197 18.036 1.00 89.44 264 LYS A O 1
ATOM 2088 N N . GLY A 1 265 ? -12.113 14.134 19.709 1.00 82.88 265 GLY A N 1
ATOM 2089 C CA . GLY A 1 265 ? -13.434 14.745 19.495 1.00 82.88 265 GLY A CA 1
ATOM 2090 C C . GLY A 1 265 ? -14.333 14.023 18.478 1.00 82.88 265 GLY A C 1
ATOM 2091 O O . GLY A 1 265 ? -15.526 14.312 18.429 1.00 82.88 265 GLY A O 1
ATOM 2092 N N . TYR A 1 266 ? -13.809 13.056 17.718 1.00 85.94 266 TYR A N 1
ATOM 2093 C CA . TYR A 1 266 ? -14.603 12.116 16.919 1.00 85.94 266 TYR A CA 1
ATOM 2094 C C . TYR A 1 266 ? -14.649 10.735 17.585 1.00 85.94 266 TYR A C 1
ATOM 2096 O O . TYR A 1 266 ? -15.720 10.236 17.916 1.00 85.94 266 TYR A O 1
ATOM 2104 N N . VAL A 1 267 ? -13.484 10.132 17.822 1.00 90.81 267 VAL A N 1
ATOM 2105 C CA . VAL A 1 267 ? -13.333 8.808 18.437 1.00 90.81 267 VAL A CA 1
ATOM 2106 C C . VAL A 1 267 ? -12.277 8.908 19.528 1.00 90.81 267 VAL A C 1
ATOM 2108 O O . VAL A 1 267 ? -11.215 9.490 19.317 1.00 90.81 267 VAL A O 1
ATOM 2111 N N . ASN A 1 268 ? -12.565 8.343 20.699 1.00 92.38 268 ASN A N 1
ATOM 2112 C CA . ASN A 1 268 ? -11.576 8.241 21.765 1.00 92.38 268 ASN A CA 1
ATOM 2113 C C . ASN A 1 268 ? -10.636 7.080 21.419 1.00 92.38 268 ASN A C 1
ATOM 2115 O O . ASN A 1 268 ? -11.098 5.948 21.279 1.00 92.38 268 ASN A O 1
ATOM 2119 N N . VAL A 1 269 ? -9.344 7.366 21.268 1.00 94.88 269 VAL A N 1
ATOM 2120 C CA . VAL A 1 269 ? -8.307 6.369 20.972 1.00 94.88 269 VAL A CA 1
ATOM 2121 C C . VAL A 1 269 ? -7.343 6.292 22.153 1.00 94.88 269 VAL A C 1
ATOM 2123 O O . VAL A 1 269 ? -6.935 7.329 22.674 1.00 94.88 269 VAL A O 1
ATOM 2126 N N . VAL A 1 270 ? -6.987 5.077 22.565 1.00 94.50 270 VAL A N 1
ATOM 2127 C CA . VAL A 1 270 ? -5.998 4.785 23.616 1.00 94.50 270 VAL A CA 1
ATOM 2128 C C . VAL A 1 270 ? -4.921 3.856 23.062 1.00 94.50 270 VAL A C 1
ATOM 2130 O O . VAL A 1 270 ? -5.214 3.044 22.184 1.00 94.50 270 VAL A O 1
ATOM 2133 N N . ARG A 1 271 ? -3.682 3.964 23.558 1.00 93.25 271 ARG A N 1
ATOM 2134 C CA . ARG A 1 271 ? -2.589 3.069 23.134 1.00 93.25 271 ARG A CA 1
ATOM 2135 C C . ARG A 1 271 ? -2.874 1.627 23.561 1.00 93.25 271 ARG A C 1
ATOM 2137 O O . ARG A 1 271 ? -2.867 0.727 22.730 1.00 93.25 271 ARG A O 1
ATOM 2144 N N . GLU A 1 272 ? -3.229 1.449 24.830 1.00 91.19 272 GLU A N 1
ATOM 2145 C CA . GLU A 1 272 ? -3.443 0.154 25.482 1.00 91.19 272 GLU A CA 1
ATOM 2146 C C . GLU A 1 272 ? -4.761 0.146 26.276 1.00 91.19 272 GLU A C 1
ATOM 2148 O O . GLU A 1 272 ? -5.422 1.179 26.423 1.00 91.19 272 GLU A O 1
ATOM 2153 N N . LEU A 1 273 ? -5.172 -1.026 26.771 1.00 90.75 273 LEU A N 1
ATOM 2154 C CA . LEU A 1 273 ? -6.286 -1.127 27.719 1.00 90.75 273 LEU A CA 1
ATOM 2155 C C . LEU A 1 273 ? -5.859 -0.644 29.118 1.00 90.75 273 LEU A C 1
ATOM 2157 O O . LEU A 1 273 ? -4.698 -0.809 29.481 1.00 90.75 273 LEU A O 1
ATOM 2161 N N . PRO A 1 274 ? -6.788 -0.111 29.937 1.00 90.94 274 PRO A N 1
ATOM 2162 C CA . PRO A 1 274 ? -6.529 0.136 31.353 1.00 90.94 274 PRO A CA 1
ATOM 2163 C C . PRO A 1 274 ? -6.083 -1.137 32.080 1.00 90.94 274 PRO A C 1
ATOM 2165 O O . PRO A 1 274 ? -6.670 -2.199 31.877 1.00 90.94 274 PRO A O 1
ATOM 2168 N N . GLU A 1 275 ? -5.109 -1.006 32.978 1.00 87.81 275 GLU A N 1
ATOM 2169 C CA . GLU A 1 275 ? -4.514 -2.112 33.742 1.00 87.81 275 GLU A CA 1
ATOM 2170 C C . GLU A 1 275 ? -5.569 -2.947 34.488 1.00 87.81 275 GLU A C 1
ATOM 2172 O O . GLU A 1 275 ? -5.671 -4.148 34.257 1.00 87.81 275 GLU A O 1
ATOM 2177 N N . ALA A 1 276 ? -6.483 -2.298 35.217 1.00 87.00 276 ALA A N 1
ATOM 2178 C CA . ALA A 1 276 ? -7.607 -2.949 35.906 1.00 87.00 276 ALA A CA 1
ATOM 2179 C C . ALA A 1 276 ? -8.628 -3.662 34.983 1.00 87.00 276 ALA A C 1
ATOM 2181 O O . ALA A 1 276 ? -9.499 -4.382 35.464 1.00 87.00 276 ALA A O 1
ATOM 2182 N N . LEU A 1 277 ? -8.566 -3.465 33.657 1.00 85.50 277 LEU A N 1
ATOM 2183 C CA . LEU A 1 277 ? -9.298 -4.288 32.681 1.00 85.50 277 LEU A CA 1
ATOM 2184 C C . LEU A 1 277 ? -8.423 -5.393 32.076 1.00 85.50 277 LEU A C 1
ATOM 2186 O O . LEU A 1 277 ? -8.967 -6.398 31.634 1.00 85.50 277 LEU A O 1
ATOM 2190 N N . MET A 1 278 ? -7.099 -5.234 32.058 1.00 86.31 278 MET A N 1
ATOM 2191 C CA . MET A 1 278 ? -6.154 -6.282 31.660 1.00 86.31 278 MET A CA 1
ATOM 2192 C C . MET A 1 278 ? -6.006 -7.367 32.732 1.00 86.31 278 MET A C 1
ATOM 2194 O O . MET A 1 278 ? -5.905 -8.541 32.383 1.00 86.31 278 MET A O 1
ATOM 2198 N N . GLU A 1 279 ? -6.052 -7.005 34.017 1.00 87.50 279 GLU A N 1
ATOM 2199 C CA . GLU A 1 279 ? -6.032 -7.940 35.155 1.00 87.50 279 GLU A CA 1
ATOM 2200 C C . GLU A 1 279 ? -7.165 -8.978 35.083 1.00 87.50 279 GLU A C 1
ATOM 2202 O O . GLU A 1 279 ? -6.929 -10.160 35.314 1.00 87.50 279 GLU A O 1
ATOM 2207 N N . ILE A 1 280 ? -8.367 -8.562 34.659 1.00 86.88 280 ILE A N 1
ATOM 2208 C CA . ILE A 1 280 ? -9.551 -9.429 34.472 1.00 86.88 280 ILE A CA 1
ATOM 2209 C C . ILE A 1 280 ? -9.302 -10.549 33.438 1.00 86.88 280 ILE A C 1
ATOM 2211 O O . ILE A 1 280 ? -9.987 -11.569 33.451 1.00 86.88 280 ILE A O 1
ATOM 2215 N N . TYR A 1 281 ? -8.320 -10.371 32.549 1.00 86.06 281 TYR A N 1
ATOM 2216 C CA . TYR A 1 281 ? -7.958 -11.308 31.484 1.00 86.06 281 TYR A CA 1
ATOM 2217 C C . TYR A 1 281 ? -6.526 -11.853 31.644 1.00 86.06 281 TYR A C 1
ATOM 2219 O O . TYR A 1 281 ? -5.857 -12.129 30.647 1.00 86.06 281 TYR A O 1
ATOM 2227 N N . ASP A 1 282 ? -6.036 -11.976 32.884 1.00 85.50 282 ASP A N 1
ATOM 2228 C CA . ASP A 1 282 ? -4.700 -12.498 33.231 1.00 85.50 282 ASP A CA 1
ATOM 2229 C C . ASP A 1 282 ? -3.549 -11.751 32.526 1.00 85.50 282 ASP A C 1
ATOM 2231 O O . ASP A 1 282 ? -2.564 -12.347 32.086 1.00 85.50 282 ASP A O 1
ATOM 2235 N N . GLN A 1 283 ? -3.714 -10.437 32.329 1.00 82.38 283 GLN A N 1
ATOM 2236 C CA . GLN A 1 283 ? -2.830 -9.571 31.535 1.00 82.38 283 GLN A CA 1
ATOM 2237 C C . GLN A 1 283 ? -2.649 -10.014 30.061 1.00 82.38 283 GLN A C 1
ATOM 2239 O O . GLN A 1 283 ? -1.797 -9.488 29.343 1.00 82.38 283 GLN A O 1
ATOM 2244 N N . ASN A 1 284 ? -3.488 -10.923 29.549 1.00 83.56 284 ASN A N 1
ATOM 2245 C CA . ASN A 1 284 ? -3.329 -11.547 28.238 1.00 83.56 284 ASN A CA 1
ATOM 2246 C C . ASN A 1 284 ? -4.485 -11.219 27.273 1.00 83.56 284 ASN A C 1
ATOM 2248 O O . ASN A 1 284 ? -5.595 -11.740 27.368 1.00 83.56 284 ASN A O 1
ATOM 2252 N N . ILE A 1 285 ? -4.190 -10.444 26.221 1.00 81.50 285 ILE A N 1
ATOM 2253 C CA . ILE A 1 285 ? -5.147 -10.086 25.149 1.00 81.50 285 ILE A CA 1
ATOM 2254 C C . ILE A 1 285 ? -5.672 -11.327 24.376 1.00 81.50 285 ILE A C 1
ATOM 2256 O O . ILE A 1 285 ? -6.643 -11.248 23.614 1.00 81.50 285 ILE A O 1
ATOM 2260 N N . SER A 1 286 ? -5.059 -12.499 24.559 1.00 82.50 286 SER A N 1
ATOM 2261 C CA . SER A 1 286 ? -5.552 -13.783 24.039 1.00 82.50 286 SER A CA 1
ATOM 2262 C C . SER A 1 286 ? -6.777 -14.316 24.784 1.00 82.50 286 SER A C 1
ATOM 2264 O O . SER A 1 286 ? -7.577 -15.009 24.160 1.00 82.50 286 SER A O 1
ATOM 2266 N N . ASN A 1 287 ? -6.945 -13.958 26.061 1.00 85.44 287 ASN A N 1
ATOM 2267 C CA . ASN A 1 287 ? -8.058 -14.398 26.906 1.00 85.44 287 ASN A CA 1
ATOM 2268 C C . ASN A 1 287 ? -9.324 -13.545 26.667 1.00 85.44 287 ASN A C 1
ATOM 2270 O O . ASN A 1 287 ? -10.435 -13.985 26.954 1.00 85.44 287 ASN A O 1
ATOM 2274 N N . ILE A 1 288 ? -9.174 -12.351 26.076 1.00 86.69 288 ILE A N 1
ATOM 2275 C CA . ILE A 1 288 ? -10.285 -11.461 25.703 1.00 86.69 288 ILE A CA 1
ATOM 2276 C C . ILE A 1 288 ? -11.148 -12.110 24.598 1.00 86.69 288 ILE A C 1
ATOM 2278 O O . ILE A 1 288 ? -10.606 -12.464 23.541 1.00 86.69 288 ILE A O 1
ATOM 2282 N N . PRO A 1 289 ? -12.485 -12.209 24.769 1.00 83.75 289 PRO A N 1
ATOM 2283 C CA . PRO A 1 289 ? -13.390 -12.815 23.793 1.00 83.75 289 PRO A CA 1
ATOM 2284 C C . PRO A 1 289 ? -13.234 -12.266 22.365 1.00 83.75 289 PRO A C 1
ATOM 2286 O O . PRO A 1 289 ? -13.441 -11.080 22.092 1.00 83.75 289 PRO A O 1
ATOM 2289 N N . ASN A 1 290 ? -12.898 -13.157 21.425 1.00 88.44 290 ASN A N 1
ATOM 2290 C CA . ASN A 1 290 ? -12.768 -12.820 20.007 1.00 88.44 290 ASN A CA 1
ATOM 2291 C C . ASN A 1 290 ? -14.117 -12.932 19.274 1.00 88.44 290 ASN A C 1
ATOM 2293 O O . ASN A 1 290 ? -14.547 -14.020 18.877 1.00 88.44 290 ASN A O 1
ATOM 2297 N N . PHE A 1 291 ? -14.762 -11.791 19.049 1.00 87.56 291 PHE A N 1
ATOM 2298 C CA . PHE A 1 291 ? -16.043 -11.687 18.367 1.00 87.56 291 PHE A CA 1
ATOM 2299 C C . PHE A 1 291 ? -15.894 -11.723 16.834 1.00 87.56 291 PHE A C 1
ATOM 2301 O O . PHE A 1 291 ? -15.341 -10.818 16.204 1.00 87.56 291 PHE A O 1
ATOM 2308 N N . ARG A 1 292 ? -16.440 -12.764 16.193 1.00 86.75 292 ARG A N 1
ATOM 2309 C CA . ARG A 1 292 ? -16.335 -12.978 14.738 1.00 86.75 292 ARG A CA 1
ATOM 2310 C C . ARG A 1 292 ? -17.446 -12.270 13.954 1.00 86.75 292 ARG A C 1
ATOM 2312 O O . ARG A 1 292 ? -18.499 -12.844 13.692 1.00 86.75 292 ARG A O 1
ATOM 2319 N N . VAL A 1 293 ? -17.171 -11.050 13.493 1.00 87.81 293 VAL A N 1
ATOM 2320 C CA . VAL A 1 293 ? -18.059 -10.312 12.570 1.00 87.81 293 VAL A CA 1
ATOM 2321 C C . VAL A 1 293 ? -18.026 -10.919 11.157 1.00 87.81 293 VAL A C 1
ATOM 2323 O O . VAL A 1 293 ? -16.967 -11.300 10.653 1.00 87.81 293 VAL A O 1
ATOM 2326 N N . GLN A 1 294 ? -19.172 -10.974 10.472 1.00 85.62 294 GLN A N 1
ATOM 2327 C CA . GLN A 1 294 ? -19.254 -11.398 9.066 1.00 85.62 294 GLN A CA 1
ATOM 2328 C C . GLN A 1 294 ? -18.535 -10.410 8.118 1.00 85.62 294 GLN A C 1
ATOM 2330 O O . GLN A 1 294 ? -18.192 -9.291 8.497 1.00 85.62 294 GLN A O 1
ATOM 2335 N N . ALA A 1 295 ? -18.247 -10.816 6.880 1.00 82.31 295 ALA A N 1
ATOM 2336 C CA . ALA A 1 295 ? -17.762 -9.865 5.876 1.00 82.31 295 ALA A CA 1
ATOM 2337 C C . ALA A 1 295 ? -18.900 -8.907 5.478 1.00 82.31 295 ALA A C 1
ATOM 2339 O O . ALA A 1 295 ? -20.043 -9.338 5.345 1.00 82.31 295 ALA A O 1
ATOM 2340 N N . TRP A 1 296 ? -18.583 -7.627 5.272 1.00 82.44 296 TRP A N 1
ATOM 2341 C CA . TRP A 1 296 ? -19.528 -6.577 4.869 1.00 82.44 296 TRP A CA 1
ATOM 2342 C C . TRP A 1 296 ? -20.731 -6.361 5.803 1.00 82.44 296 TRP A C 1
ATOM 2344 O O . TRP A 1 296 ? -21.800 -5.955 5.339 1.00 82.44 296 TRP A O 1
ATOM 2354 N N . ALA A 1 297 ? -20.574 -6.582 7.111 1.00 88.56 297 ALA A N 1
ATOM 2355 C CA . ALA A 1 297 ? -21.660 -6.387 8.066 1.00 88.56 297 ALA A CA 1
ATOM 2356 C C . ALA A 1 297 ? -22.228 -4.956 8.009 1.00 88.56 297 ALA A C 1
ATOM 2358 O O . ALA A 1 297 ? -21.520 -3.967 7.771 1.00 88.56 297 ALA A O 1
ATOM 2359 N N . THR A 1 298 ? -23.545 -4.859 8.183 1.00 90.56 298 THR A N 1
ATOM 2360 C CA . THR A 1 298 ? -24.300 -3.610 8.058 1.00 90.56 298 THR A CA 1
ATOM 2361 C C . THR A 1 298 ? -24.222 -2.774 9.332 1.00 90.56 298 THR A C 1
ATOM 2363 O O . THR A 1 298 ? -23.925 -3.277 10.415 1.00 90.56 298 THR A O 1
ATOM 2366 N N . VAL A 1 299 ? -24.554 -1.486 9.219 1.00 90.38 299 VAL A N 1
ATOM 2367 C CA . VAL A 1 299 ? -24.702 -0.582 10.374 1.00 90.38 299 VAL A CA 1
ATOM 2368 C C . VAL A 1 299 ? -25.662 -1.170 11.416 1.00 90.38 299 VAL A C 1
ATOM 2370 O O . VAL A 1 299 ? -25.341 -1.200 12.600 1.00 90.38 299 VAL A O 1
ATOM 2373 N N . ASN A 1 300 ? -26.787 -1.732 10.967 1.00 90.62 300 ASN A N 1
ATOM 2374 C CA . ASN A 1 300 ? -27.794 -2.340 11.837 1.00 90.62 300 ASN A CA 1
ATOM 2375 C C . ASN A 1 300 ? -27.276 -3.604 12.546 1.00 90.62 300 ASN A C 1
ATOM 2377 O O . ASN A 1 300 ? -27.648 -3.837 13.689 1.00 90.62 300 ASN A O 1
ATOM 2381 N N . TYR A 1 301 ? -26.391 -4.394 11.922 1.00 92.62 301 TYR A N 1
ATOM 2382 C CA . TYR A 1 301 ? -25.735 -5.521 12.600 1.00 92.62 301 TYR A CA 1
ATOM 2383 C C . TYR A 1 301 ? -24.821 -5.033 13.734 1.00 92.62 301 TYR A C 1
ATOM 2385 O O . TYR A 1 301 ? -24.854 -5.571 14.838 1.00 92.62 301 TYR A O 1
ATOM 2393 N N . TYR A 1 302 ? -24.040 -3.975 13.497 1.00 92.00 302 TYR A N 1
ATOM 2394 C CA . TYR A 1 302 ? -23.199 -3.388 14.540 1.00 92.00 302 TYR A CA 1
ATOM 2395 C C . TYR A 1 302 ? -24.028 -2.816 15.700 1.00 92.00 302 TYR A C 1
ATOM 2397 O O . TYR A 1 302 ? -23.740 -3.126 16.852 1.00 92.00 302 TYR A O 1
ATOM 2405 N N . LEU A 1 303 ? -25.084 -2.050 15.417 1.00 90.81 303 LEU A N 1
ATOM 2406 C CA . LEU A 1 303 ? -25.936 -1.456 16.456 1.00 90.81 303 LEU A CA 1
ATOM 2407 C C . LEU A 1 303 ? -26.835 -2.477 17.179 1.00 90.81 303 LEU A C 1
ATOM 2409 O O . LEU A 1 303 ? -27.080 -2.320 18.369 1.00 90.81 303 LEU A O 1
ATOM 2413 N N . GLY A 1 304 ? -27.316 -3.515 16.489 1.00 89.94 304 GLY A N 1
ATOM 2414 C CA . GLY A 1 304 ? -28.246 -4.505 17.048 1.00 89.94 304 GLY A CA 1
ATOM 2415 C C . GLY A 1 304 ? -27.594 -5.744 17.671 1.00 89.94 304 GLY A C 1
ATOM 2416 O O . GLY A 1 304 ? -28.210 -6.372 18.523 1.00 89.94 304 GLY A O 1
ATOM 2417 N N . VAL A 1 305 ? -26.369 -6.106 17.266 1.00 91.75 305 VAL A N 1
ATOM 2418 C CA . VAL A 1 305 ? -25.682 -7.331 17.733 1.00 91.75 305 VAL A CA 1
ATOM 2419 C C . VAL A 1 305 ? -24.370 -7.016 18.450 1.00 91.75 305 VAL A C 1
ATOM 2421 O O . VAL A 1 305 ? -24.113 -7.559 19.518 1.00 91.75 305 VAL A O 1
ATOM 2424 N N . VAL A 1 306 ? -23.537 -6.126 17.900 1.00 91.75 306 VAL A N 1
ATOM 2425 C CA . VAL A 1 306 ? -22.207 -5.842 18.476 1.00 91.75 306 VAL A CA 1
ATOM 2426 C C . VAL A 1 306 ? -22.293 -4.868 19.656 1.00 91.75 306 VAL A C 1
ATOM 2428 O O . VAL A 1 306 ? -21.592 -5.050 20.648 1.00 91.75 306 VAL A O 1
ATOM 2431 N N . LEU A 1 307 ? -23.162 -3.854 19.587 1.00 91.25 307 LEU A N 1
ATOM 2432 C CA . LEU A 1 307 ? -23.306 -2.846 20.643 1.00 91.25 307 LEU A CA 1
ATOM 2433 C C . LEU A 1 307 ? -23.823 -3.406 21.986 1.00 91.25 307 LEU A C 1
ATOM 2435 O O . LEU A 1 307 ? -23.259 -3.012 23.007 1.00 91.25 307 LEU A O 1
ATOM 2439 N N . PRO A 1 308 ? -24.824 -4.314 22.045 1.00 91.44 308 PRO A N 1
ATOM 2440 C CA . PRO A 1 308 ? -25.237 -4.922 23.313 1.00 91.44 308 PRO A CA 1
ATOM 2441 C C . PRO A 1 308 ? -24.107 -5.725 23.967 1.00 91.44 308 PRO A C 1
ATOM 2443 O O . PRO A 1 308 ? -23.816 -5.518 25.140 1.00 91.44 308 PRO A O 1
ATOM 2446 N N . ILE A 1 309 ? -23.405 -6.557 23.186 1.00 91.06 309 ILE A N 1
ATOM 2447 C CA . ILE A 1 309 ? -22.282 -7.381 23.664 1.00 91.06 309 ILE A CA 1
ATOM 2448 C C . ILE A 1 309 ? -21.123 -6.500 24.158 1.00 91.06 309 ILE A C 1
ATOM 2450 O O . ILE A 1 309 ? -20.526 -6.790 25.188 1.00 91.06 309 ILE A O 1
ATOM 2454 N N . LEU A 1 310 ? -20.837 -5.383 23.476 1.00 90.88 310 LEU A N 1
ATOM 2455 C CA . LEU A 1 310 ? -19.829 -4.415 23.919 1.00 90.88 310 LEU A CA 1
ATOM 2456 C C . LEU A 1 310 ? -20.184 -3.753 25.261 1.00 90.88 310 LEU A C 1
ATOM 2458 O O . LEU A 1 310 ? -19.290 -3.514 26.072 1.00 90.88 310 LEU A O 1
ATOM 2462 N N . ARG A 1 311 ? -21.467 -3.439 25.485 1.00 90.31 311 ARG A N 1
ATOM 2463 C CA . ARG A 1 311 ? -21.944 -2.836 26.740 1.00 90.31 311 ARG A CA 1
ATOM 2464 C C . ARG A 1 311 ? -21.856 -3.814 27.911 1.00 90.31 311 ARG A C 1
ATOM 2466 O O . ARG A 1 311 ? -21.445 -3.397 28.988 1.00 90.31 311 ARG A O 1
ATOM 2473 N N . ASP A 1 312 ? -22.201 -5.075 27.664 1.00 89.25 312 ASP A N 1
ATOM 2474 C CA . ASP A 1 312 ? -22.146 -6.189 28.615 1.00 89.25 312 ASP A CA 1
ATOM 2475 C C . ASP A 1 312 ? -20.697 -6.561 28.985 1.00 89.25 312 ASP A C 1
ATOM 2477 O O . ASP A 1 312 ? -20.264 -6.360 30.116 1.00 89.25 312 ASP A O 1
ATOM 2481 N N . GLN A 1 313 ? -19.895 -6.989 28.005 1.00 87.81 313 GLN A N 1
ATOM 2482 C CA . GLN A 1 313 ? -18.530 -7.491 28.228 1.00 87.81 313 GLN A CA 1
ATOM 2483 C C . GLN A 1 313 ? -17.498 -6.387 28.511 1.00 87.81 313 GLN A C 1
ATOM 2485 O O . GLN A 1 313 ? -16.359 -6.682 28.873 1.00 87.81 313 GLN A O 1
ATOM 2490 N N . ARG A 1 314 ? -17.869 -5.112 28.310 1.00 90.06 314 ARG A N 1
ATOM 2491 C CA . ARG A 1 314 ? -17.050 -3.881 28.429 1.00 90.06 314 ARG A CA 1
ATOM 2492 C C . ARG A 1 314 ? -15.810 -3.801 27.531 1.00 90.06 314 ARG A C 1
ATOM 2494 O O . ARG A 1 314 ? -15.339 -2.693 27.274 1.00 90.06 314 ARG A O 1
ATOM 2501 N N . VAL A 1 315 ? -15.304 -4.920 27.022 1.00 91.81 315 VAL A N 1
ATOM 2502 C CA . VAL A 1 315 ? -14.161 -5.049 26.115 1.00 91.81 315 VAL A CA 1
ATOM 2503 C C . VAL A 1 315 ? -14.490 -6.127 25.083 1.00 91.81 315 VAL A C 1
ATOM 2505 O O . VAL A 1 315 ? -14.864 -7.232 25.461 1.00 91.81 315 VAL A O 1
ATOM 2508 N N . ILE A 1 316 ? -14.315 -5.842 23.789 1.00 92.50 316 ILE A N 1
ATOM 2509 C CA . ILE A 1 316 ? -14.384 -6.868 22.734 1.00 92.50 316 ILE A CA 1
ATOM 2510 C C . ILE A 1 316 ? -13.147 -6.821 21.842 1.00 92.50 316 ILE A C 1
ATOM 2512 O O . ILE A 1 316 ? -12.623 -5.749 21.527 1.00 92.50 316 ILE A O 1
ATOM 2516 N N . ARG A 1 317 ? -12.722 -7.992 21.367 1.00 92.44 317 ARG A N 1
ATOM 2517 C CA . ARG A 1 317 ? -11.672 -8.146 20.357 1.00 92.44 317 ARG A CA 1
ATOM 2518 C C . ARG A 1 317 ? -12.286 -8.657 19.058 1.00 92.44 317 ARG A C 1
ATOM 2520 O O . ARG A 1 317 ? -13.103 -9.568 19.093 1.00 92.44 317 ARG A O 1
ATOM 2527 N N . ILE A 1 318 ? -11.900 -8.103 17.908 1.00 91.19 318 ILE A N 1
ATOM 2528 C CA . ILE A 1 318 ? -12.357 -8.581 16.591 1.00 91.19 318 ILE A CA 1
ATOM 2529 C C . ILE A 1 318 ? -11.145 -8.981 15.745 1.00 91.19 318 ILE A C 1
ATOM 2531 O O . ILE A 1 318 ? -10.425 -8.119 15.236 1.00 91.19 318 ILE A O 1
ATOM 2535 N N . ALA A 1 319 ? -10.944 -10.290 15.566 1.00 87.06 319 ALA A N 1
ATOM 2536 C CA . ALA A 1 319 ? -9.826 -10.864 14.817 1.00 87.06 319 ALA A CA 1
ATOM 2537 C C . ALA A 1 319 ? -10.257 -12.093 13.975 1.00 87.06 319 ALA A C 1
ATOM 2539 O O . ALA A 1 319 ? -10.885 -13.012 14.513 1.00 87.06 319 ALA A O 1
ATOM 2540 N N . PRO A 1 320 ? -9.926 -12.178 12.670 1.00 84.25 320 PRO A N 1
ATOM 2541 C CA . PRO A 1 320 ? -9.225 -11.185 11.852 1.00 84.25 320 PRO A CA 1
ATOM 2542 C C . PRO A 1 320 ? -10.173 -10.078 11.358 1.00 84.25 320 PRO A C 1
ATOM 2544 O O . PRO A 1 320 ? -11.226 -10.359 10.765 1.00 84.25 320 PRO A O 1
ATOM 2547 N N . PHE A 1 321 ? -9.805 -8.808 11.522 1.00 84.31 321 PHE A N 1
ATOM 2548 C CA . PHE A 1 321 ? -10.575 -7.666 11.018 1.00 84.31 321 PHE A CA 1
ATOM 2549 C C . PHE A 1 321 ? -10.246 -7.379 9.547 1.00 84.31 321 PHE A C 1
ATOM 2551 O O . PHE A 1 321 ? -9.612 -6.388 9.201 1.00 84.31 321 PHE A O 1
ATOM 2558 N N . ALA A 1 322 ? -10.704 -8.262 8.660 1.00 78.75 322 ALA A N 1
ATOM 2559 C CA . ALA A 1 322 ? -10.735 -8.010 7.224 1.00 78.75 322 ALA A CA 1
ATOM 2560 C C . ALA A 1 322 ? -12.168 -7.697 6.776 1.00 78.75 322 ALA A C 1
ATOM 2562 O O . ALA A 1 322 ? -13.084 -8.478 7.030 1.00 78.75 322 ALA A O 1
ATOM 2563 N N . ASN A 1 323 ? -12.358 -6.574 6.080 1.00 74.00 323 ASN A N 1
ATOM 2564 C CA . ASN A 1 323 ? -13.569 -6.278 5.297 1.00 74.00 323 ASN A CA 1
ATOM 2565 C C . ASN A 1 323 ? -14.899 -6.288 6.094 1.00 74.00 323 ASN A C 1
ATOM 2567 O O . ASN A 1 323 ? -15.952 -6.599 5.539 1.00 74.00 323 ASN A O 1
ATOM 2571 N N . ARG A 1 324 ? -14.871 -5.988 7.401 1.00 84.69 324 ARG A N 1
ATOM 2572 C CA . ARG A 1 324 ? -16.003 -6.245 8.319 1.00 84.69 324 ARG A CA 1
ATOM 2573 C C . ARG A 1 324 ? -17.165 -5.245 8.251 1.00 84.69 324 ARG A C 1
ATOM 2575 O O . ARG A 1 324 ? -18.266 -5.613 8.630 1.00 84.69 324 ARG A O 1
ATOM 2582 N N . LEU A 1 325 ? -16.965 -4.031 7.729 1.00 86.44 325 LEU A N 1
ATOM 2583 C CA . LEU A 1 325 ? -18.005 -2.994 7.620 1.00 86.44 325 LEU A CA 1
ATOM 2584 C C . LEU A 1 325 ? -18.380 -2.725 6.152 1.00 86.44 325 LEU A C 1
ATOM 2586 O O . LEU A 1 325 ? -17.501 -2.484 5.324 1.00 86.44 325 LEU A O 1
ATOM 2590 N N . THR A 1 326 ? -19.680 -2.718 5.840 1.00 85.00 326 THR A N 1
ATOM 2591 C CA . THR A 1 326 ? -20.230 -2.398 4.505 1.00 85.00 326 THR A CA 1
ATOM 2592 C C . THR A 1 326 ? -19.756 -1.046 3.946 1.00 85.00 326 THR A C 1
ATOM 2594 O O . THR A 1 326 ? -19.462 -0.111 4.693 1.00 85.00 326 THR A O 1
ATOM 2597 N N . MET A 1 327 ? -19.710 -0.888 2.619 1.00 80.00 327 MET A N 1
ATOM 2598 C CA . MET A 1 327 ? -19.390 0.409 2.000 1.00 80.00 327 MET A CA 1
ATOM 2599 C C . MET A 1 327 ? -20.497 1.452 2.203 1.00 80.00 327 MET A C 1
ATOM 2601 O O . MET A 1 327 ? -20.180 2.632 2.356 1.00 80.00 327 MET A O 1
ATOM 2605 N N . ASN A 1 328 ? -21.770 1.042 2.253 1.00 82.12 328 ASN A N 1
ATOM 2606 C CA . ASN A 1 328 ? -22.902 1.957 2.422 1.00 82.12 328 ASN A CA 1
ATOM 2607 C C . ASN A 1 328 ? -23.171 2.244 3.911 1.00 82.12 328 ASN A C 1
ATOM 2609 O O . ASN A 1 328 ? -23.850 1.473 4.587 1.00 82.12 328 ASN A O 1
ATOM 2613 N N . VAL A 1 329 ? -22.620 3.349 4.417 1.00 83.38 329 VAL A N 1
ATOM 2614 C CA . VAL A 1 329 ? -22.801 3.834 5.798 1.00 83.38 329 VAL A CA 1
ATOM 2615 C C . VAL A 1 329 ? -23.148 5.333 5.797 1.00 83.38 329 VAL A C 1
ATOM 2617 O O . VAL A 1 329 ? -22.824 6.014 4.816 1.00 83.38 329 VAL A O 1
ATOM 2620 N N . PRO A 1 330 ? -23.770 5.871 6.869 1.00 85.00 330 PRO A N 1
ATOM 2621 C CA . PRO A 1 330 ? -24.122 7.286 6.984 1.00 85.00 330 PRO A CA 1
ATOM 2622 C C . PRO A 1 330 ? -22.965 8.250 6.701 1.00 85.00 330 PRO A C 1
ATOM 2624 O O . PRO A 1 330 ? -21.801 7.958 6.979 1.00 85.00 330 PRO A O 1
ATOM 2627 N N . SER A 1 331 ? -23.297 9.443 6.204 1.00 81.06 331 SER A N 1
ATOM 2628 C CA . SER A 1 331 ? -22.335 10.485 5.808 1.00 81.06 331 SER A CA 1
ATOM 2629 C C . SER A 1 331 ? -21.326 10.847 6.906 1.00 81.06 331 SER A C 1
ATOM 2631 O O . SER A 1 331 ? -20.147 11.041 6.608 1.00 81.06 331 SER A O 1
ATOM 2633 N N . HIS A 1 332 ? -21.749 10.872 8.172 1.00 79.69 332 HIS A N 1
ATOM 2634 C CA . HIS A 1 332 ? -20.866 11.134 9.310 1.00 79.69 332 HIS A CA 1
ATOM 2635 C C . HIS A 1 332 ? -19.868 9.981 9.568 1.00 79.69 332 HIS A C 1
ATOM 2637 O O . HIS A 1 332 ? -18.720 10.247 9.906 1.00 79.69 332 HIS A O 1
ATOM 2643 N N . ILE A 1 333 ? -20.234 8.717 9.309 1.00 85.62 333 ILE A N 1
ATOM 2644 C CA . ILE A 1 333 ? -19.307 7.568 9.377 1.00 85.62 333 ILE A CA 1
ATOM 2645 C C . ILE A 1 333 ? -18.359 7.548 8.162 1.00 85.62 333 ILE A C 1
ATOM 2647 O O . ILE A 1 333 ? -17.174 7.240 8.301 1.00 85.62 333 ILE A O 1
ATOM 2651 N N . GLN A 1 334 ? -18.827 7.953 6.973 1.00 85.44 334 GLN A N 1
ATOM 2652 C CA . GLN A 1 334 ? -17.945 8.146 5.809 1.00 85.44 334 GLN A CA 1
ATOM 2653 C C . GLN A 1 334 ? -16.910 9.261 6.054 1.00 85.44 334 GLN A C 1
ATOM 2655 O O . GLN A 1 334 ? -15.775 9.154 5.584 1.00 85.44 334 GLN A O 1
ATOM 2660 N N . LEU A 1 335 ? -17.257 10.308 6.818 1.00 83.75 335 LEU A N 1
ATOM 2661 C CA . LEU A 1 335 ? -16.290 11.326 7.239 1.00 83.75 335 LEU A CA 1
ATOM 2662 C C . LEU A 1 335 ? -15.176 10.713 8.095 1.00 83.75 335 LEU A C 1
ATOM 2664 O O . LEU A 1 335 ? -14.013 11.016 7.840 1.00 83.75 335 LEU A O 1
ATOM 2668 N N . LEU A 1 336 ? -15.496 9.833 9.054 1.00 86.56 336 LEU A N 1
ATOM 2669 C CA . LEU A 1 336 ? -14.480 9.160 9.877 1.00 86.56 336 LEU A CA 1
ATOM 2670 C C . LEU A 1 336 ? -13.483 8.387 9.006 1.00 86.56 336 LEU A C 1
ATOM 2672 O O . LEU A 1 336 ? -12.275 8.543 9.178 1.00 86.56 336 LEU A O 1
ATOM 2676 N N . ARG A 1 337 ? -13.968 7.635 8.007 1.00 87.06 337 ARG A N 1
ATOM 2677 C CA . ARG A 1 337 ? -13.106 6.956 7.021 1.00 87.06 337 ARG A CA 1
ATOM 2678 C C . ARG A 1 337 ? -12.195 7.939 6.277 1.00 87.06 337 ARG A C 1
ATOM 2680 O O . ARG A 1 337 ? -11.001 7.682 6.150 1.00 87.06 337 ARG A O 1
ATOM 2687 N N . CYS A 1 338 ? -12.745 9.071 5.828 1.00 84.56 338 CYS A N 1
ATOM 2688 C CA . CYS A 1 338 ? -12.008 10.123 5.121 1.00 84.56 338 CYS A CA 1
ATOM 2689 C C . CYS A 1 338 ? -10.912 10.751 6.002 1.00 84.56 338 CYS A C 1
ATOM 2691 O O . CYS A 1 338 ? -9.752 10.807 5.598 1.00 84.56 338 CYS A O 1
ATOM 2693 N N . ILE A 1 339 ? -11.261 11.193 7.216 1.00 86.69 339 ILE A N 1
ATOM 2694 C CA . ILE A 1 339 ? -10.328 11.822 8.164 1.00 86.69 339 ILE A CA 1
ATOM 2695 C C . ILE A 1 339 ? -9.241 10.832 8.588 1.00 86.69 339 ILE A C 1
ATOM 2697 O O . ILE A 1 339 ? -8.070 11.200 8.615 1.00 86.69 339 ILE A O 1
ATOM 2701 N N . THR A 1 340 ? -9.595 9.570 8.845 1.00 88.50 340 THR A N 1
ATOM 2702 C CA . THR A 1 340 ? -8.605 8.548 9.212 1.00 88.50 340 THR A CA 1
ATOM 2703 C C . THR A 1 340 ? -7.580 8.355 8.092 1.00 88.50 340 THR A C 1
ATOM 2705 O O . THR A 1 340 ? -6.382 8.457 8.333 1.00 88.50 340 THR A O 1
ATOM 2708 N N . ASN A 1 341 ? -8.043 8.161 6.853 1.00 85.25 341 ASN A N 1
ATOM 2709 C CA . ASN A 1 341 ? -7.186 7.857 5.705 1.00 85.25 341 ASN A CA 1
ATOM 2710 C C . ASN A 1 341 ? -6.320 9.033 5.228 1.00 85.25 341 ASN A C 1
ATOM 2712 O O . ASN A 1 341 ? -5.192 8.816 4.803 1.00 85.25 341 ASN A O 1
ATOM 2716 N N . TYR A 1 342 ? -6.855 10.259 5.248 1.00 82.38 342 TYR A N 1
ATOM 2717 C CA . TYR A 1 342 ? -6.204 11.437 4.654 1.00 82.38 342 TYR A CA 1
ATOM 2718 C C . TYR A 1 342 ? -5.662 12.451 5.670 1.00 82.38 342 TYR A C 1
ATOM 2720 O O . TYR A 1 342 ? -5.065 13.442 5.255 1.00 82.38 342 TYR A O 1
ATOM 2728 N N . LYS A 1 343 ? -5.891 12.260 6.978 1.00 87.00 343 LYS A N 1
ATOM 2729 C CA . LYS A 1 343 ? -5.369 13.153 8.031 1.00 87.00 343 LYS A CA 1
ATOM 2730 C C . LYS A 1 343 ? -4.696 12.394 9.171 1.00 87.00 343 LYS A C 1
ATOM 2732 O O . LYS A 1 343 ? -3.575 12.743 9.510 1.00 87.00 343 LYS A O 1
ATOM 2737 N N . ALA A 1 344 ? -5.336 11.371 9.743 1.00 90.56 344 ALA A N 1
ATOM 2738 C CA . ALA A 1 344 ? -4.801 10.680 10.924 1.00 90.56 344 ALA A CA 1
ATOM 2739 C C . ALA A 1 344 ? -3.671 9.681 10.601 1.00 90.56 344 ALA A C 1
ATOM 2741 O O . ALA A 1 344 ? -2.729 9.566 11.376 1.00 90.56 344 ALA A O 1
ATOM 2742 N N . LEU A 1 345 ? -3.732 8.971 9.468 1.00 88.56 345 LEU A N 1
ATOM 2743 C CA . LEU A 1 345 ? -2.717 7.985 9.063 1.00 88.56 345 LEU A CA 1
ATOM 2744 C C . LEU A 1 345 ? -1.510 8.628 8.362 1.00 88.56 345 LEU A C 1
ATOM 2746 O O . LEU A 1 345 ? -1.294 8.463 7.160 1.00 88.56 345 LEU A O 1
ATOM 2750 N N . LYS A 1 346 ? -0.718 9.350 9.157 1.00 87.75 346 LYS A N 1
ATOM 2751 C CA . LYS A 1 346 ? 0.620 9.858 8.824 1.00 87.75 346 LYS A CA 1
ATOM 2752 C C . LYS A 1 346 ? 1.676 8.814 9.216 1.00 87.75 346 LYS A C 1
ATOM 2754 O O . LYS A 1 346 ? 1.520 8.160 10.245 1.00 87.75 346 LYS A O 1
ATOM 2759 N N . PHE A 1 347 ? 2.734 8.655 8.419 1.00 86.62 347 PHE A N 1
ATOM 2760 C CA . PHE A 1 347 ? 3.843 7.755 8.763 1.00 86.62 347 PHE A CA 1
ATOM 2761 C C . PHE A 1 347 ? 4.615 8.234 10.000 1.00 86.62 347 PHE A C 1
ATOM 2763 O O . PHE A 1 347 ? 4.616 9.425 10.317 1.00 86.62 347 PHE A O 1
ATOM 2770 N N . SER A 1 348 ? 5.290 7.307 10.679 1.00 89.50 348 SER A N 1
ATOM 2771 C CA . SER A 1 348 ? 6.142 7.610 11.830 1.00 89.50 348 SER A CA 1
ATOM 2772 C C . SER A 1 348 ? 7.260 8.613 11.459 1.00 89.50 348 SER A C 1
ATOM 2774 O O . SER A 1 348 ? 7.675 8.687 10.289 1.00 89.50 348 SER A O 1
ATOM 2776 N N . PRO A 1 349 ? 7.765 9.422 12.414 1.00 91.69 349 PRO A N 1
ATOM 2777 C CA . PRO A 1 349 ? 8.800 10.420 12.131 1.00 91.69 349 PRO A CA 1
ATOM 2778 C C . PRO A 1 349 ? 10.085 9.870 11.476 1.00 91.69 349 PRO A C 1
ATOM 2780 O O . PRO A 1 349 ? 10.557 10.513 10.537 1.00 91.69 349 PRO A O 1
ATOM 2783 N N . PRO A 1 350 ? 10.629 8.689 11.857 1.00 89.69 350 PRO A N 1
ATOM 2784 C CA . PRO A 1 350 ? 11.808 8.123 11.193 1.00 89.69 350 PRO A CA 1
ATOM 2785 C C . PRO A 1 350 ? 11.569 7.816 9.709 1.00 89.69 350 PRO A C 1
ATOM 2787 O O . PRO A 1 350 ? 12.404 8.146 8.867 1.00 89.69 350 PRO A O 1
ATOM 2790 N N . ILE A 1 351 ? 10.410 7.233 9.376 1.00 86.38 351 ILE A N 1
ATOM 2791 C CA . ILE A 1 351 ? 10.031 6.906 7.992 1.00 86.38 351 ILE A CA 1
ATOM 2792 C C . ILE A 1 351 ? 9.851 8.188 7.174 1.00 86.38 351 ILE A C 1
ATOM 2794 O O . ILE A 1 351 ? 10.347 8.274 6.052 1.00 86.38 351 ILE A O 1
ATOM 2798 N N . SER A 1 352 ? 9.182 9.194 7.745 1.00 89.31 352 SER A N 1
ATOM 2799 C CA . SER A 1 352 ? 8.948 10.484 7.081 1.00 89.31 352 SER A CA 1
ATOM 2800 C C . SER A 1 352 ? 10.263 11.219 6.793 1.00 89.31 352 SER A C 1
ATOM 2802 O O . SER A 1 352 ? 10.492 11.639 5.663 1.00 89.31 352 SER A O 1
ATOM 2804 N N . SER A 1 353 ? 11.172 11.288 7.773 1.00 92.69 353 SER A N 1
ATOM 2805 C CA . SER A 1 353 ? 12.475 11.947 7.610 1.00 92.69 353 SER A CA 1
ATOM 2806 C C . SER A 1 353 ? 13.367 11.245 6.578 1.00 92.69 353 SER A C 1
ATOM 2808 O O . SER A 1 353 ? 14.022 11.910 5.772 1.00 92.69 353 SER A O 1
ATOM 2810 N N . LEU A 1 354 ? 13.373 9.904 6.537 1.00 90.19 354 LEU A N 1
ATOM 2811 C CA . LEU A 1 354 ? 14.105 9.176 5.498 1.00 90.19 354 LEU A CA 1
ATOM 2812 C C . LEU A 1 354 ? 13.473 9.372 4.108 1.00 90.19 354 LEU A C 1
ATOM 2814 O O . LEU A 1 354 ? 14.205 9.553 3.137 1.00 90.19 354 LEU A O 1
ATOM 2818 N N . ALA A 1 355 ? 12.141 9.400 3.996 1.00 88.94 355 ALA A N 1
ATOM 2819 C CA . ALA A 1 355 ? 11.462 9.695 2.732 1.00 88.94 355 ALA A CA 1
ATOM 2820 C C . ALA A 1 355 ? 11.798 11.107 2.211 1.00 88.94 355 ALA A C 1
ATOM 2822 O O . ALA A 1 355 ? 12.161 11.258 1.047 1.00 88.94 355 ALA A O 1
ATOM 2823 N N . GLU A 1 356 ? 11.780 12.124 3.077 1.00 92.75 356 GLU A N 1
ATOM 2824 C CA . GLU A 1 356 ? 12.151 13.506 2.732 1.00 92.75 356 GLU A CA 1
ATOM 2825 C C . GLU A 1 356 ? 13.612 13.618 2.259 1.00 92.75 356 GLU A C 1
ATOM 2827 O O . GLU A 1 356 ? 13.890 14.281 1.254 1.00 92.75 356 GLU A O 1
ATOM 2832 N N . LYS A 1 357 ? 14.548 12.908 2.908 1.00 94.44 357 LYS A N 1
ATOM 2833 C CA . LYS A 1 357 ? 15.944 12.780 2.444 1.00 94.44 357 LYS A CA 1
ATOM 2834 C C . LYS A 1 357 ? 16.046 12.113 1.069 1.00 94.44 357 LYS A C 1
ATOM 2836 O O . LYS A 1 357 ? 16.760 12.617 0.203 1.00 94.44 357 LYS A O 1
ATOM 2841 N N . LEU A 1 358 ? 15.346 10.995 0.863 1.00 93.19 358 LEU A N 1
ATOM 2842 C CA . LEU A 1 358 ? 15.340 10.248 -0.401 1.00 93.19 358 LEU A CA 1
ATOM 2843 C C . LEU A 1 358 ? 14.793 11.102 -1.554 1.00 93.19 358 LEU A C 1
ATOM 2845 O O . LEU A 1 358 ? 15.417 11.167 -2.610 1.00 93.19 358 LEU A O 1
ATOM 2849 N N . VAL A 1 359 ? 13.683 11.816 -1.334 1.00 93.19 359 VAL A N 1
ATOM 2850 C CA . VAL A 1 359 ? 13.106 12.763 -2.304 1.00 93.19 359 VAL A CA 1
ATOM 2851 C C . VAL A 1 359 ? 14.077 13.908 -2.600 1.00 93.19 359 VAL A C 1
ATOM 2853 O O . VAL A 1 359 ? 14.310 14.214 -3.767 1.00 93.19 359 VAL A O 1
ATOM 2856 N N . SER A 1 360 ? 14.704 14.496 -1.577 1.00 95.25 360 SER A N 1
ATOM 2857 C CA . SER A 1 360 ? 15.672 15.593 -1.752 1.00 95.25 360 SER A CA 1
ATOM 2858 C C . SER A 1 360 ? 16.870 15.170 -2.612 1.00 95.25 360 SER A C 1
ATOM 2860 O O . SER A 1 360 ? 17.228 15.862 -3.564 1.00 95.25 360 SER A O 1
ATOM 2862 N N . ARG A 1 361 ? 17.437 13.986 -2.343 1.00 95.75 361 ARG A N 1
ATOM 2863 C CA . ARG A 1 361 ? 18.531 13.404 -3.142 1.00 95.75 361 ARG A CA 1
ATOM 2864 C C . ARG A 1 361 ? 18.076 13.028 -4.553 1.00 95.75 361 ARG A C 1
ATOM 2866 O O . ARG A 1 361 ? 18.835 13.200 -5.500 1.00 95.75 361 ARG A O 1
ATOM 2873 N N . MET A 1 362 ? 16.843 12.553 -4.732 1.00 94.12 362 MET A N 1
ATOM 2874 C CA . MET A 1 362 ? 16.300 12.259 -6.063 1.00 94.12 362 MET A CA 1
ATOM 2875 C C . MET A 1 362 ? 16.123 13.536 -6.903 1.00 94.12 362 MET A C 1
ATOM 2877 O O . MET A 1 362 ? 16.427 13.529 -8.095 1.00 94.12 362 MET A O 1
ATOM 2881 N N . ILE A 1 363 ? 15.700 14.647 -6.289 1.00 93.31 363 ILE A N 1
ATOM 2882 C CA . ILE A 1 363 ? 15.630 15.973 -6.924 1.00 93.31 363 ILE A CA 1
ATOM 2883 C C . ILE A 1 363 ? 17.033 16.446 -7.337 1.00 93.31 363 ILE A C 1
ATOM 2885 O O . ILE A 1 363 ? 17.221 16.851 -8.483 1.00 93.31 363 ILE A O 1
ATOM 2889 N N . GLU A 1 364 ? 18.027 16.327 -6.452 1.00 94.69 364 GLU A N 1
ATOM 2890 C CA . GLU A 1 364 ? 19.438 16.657 -6.722 1.00 94.69 364 GLU A CA 1
ATOM 2891 C C . GLU A 1 364 ? 20.011 15.846 -7.903 1.00 94.69 364 GLU A C 1
ATOM 2893 O O . GLU A 1 364 ? 20.564 16.414 -8.847 1.00 94.69 364 GLU A O 1
ATOM 2898 N N . ARG A 1 365 ? 19.797 14.521 -7.911 1.00 93.44 365 ARG A N 1
ATOM 2899 C CA . ARG A 1 365 ? 20.164 13.617 -9.023 1.00 93.44 365 ARG A CA 1
ATOM 2900 C C . ARG A 1 365 ? 19.386 13.881 -10.318 1.00 93.44 365 ARG A C 1
ATOM 2902 O O . ARG A 1 365 ? 19.749 13.348 -11.361 1.00 93.44 365 ARG A O 1
ATOM 2909 N N . SER A 1 366 ? 18.340 14.702 -10.272 1.00 92.38 366 SER A N 1
ATOM 2910 C CA . SER A 1 366 ? 17.502 15.078 -11.419 1.00 92.38 366 SER A CA 1
ATOM 2911 C C . SER A 1 366 ? 17.735 16.530 -11.855 1.00 92.38 366 SER A C 1
ATOM 2913 O O . SER A 1 366 ? 16.850 17.170 -12.421 1.00 92.38 366 SER A O 1
ATOM 2915 N N . SER A 1 367 ? 18.924 17.084 -11.599 1.00 88.38 367 SER A N 1
ATOM 2916 C CA . SER A 1 367 ? 19.284 18.462 -11.963 1.00 88.38 367 SER A CA 1
ATOM 2917 C C . SER A 1 367 ? 19.084 18.770 -13.456 1.00 88.38 367 SER A C 1
ATOM 2919 O O . SER A 1 367 ? 18.523 19.815 -13.785 1.00 88.38 367 SER A O 1
ATOM 2921 N N . MET A 1 368 ? 19.427 17.834 -14.352 1.00 83.12 368 MET A N 1
ATOM 2922 C CA . MET A 1 368 ? 19.264 17.964 -15.813 1.00 83.12 368 MET A CA 1
ATOM 2923 C C . MET A 1 368 ? 17.815 18.234 -16.257 1.00 83.12 368 MET A C 1
ATOM 2925 O O . MET A 1 368 ? 17.591 18.940 -17.237 1.00 83.12 368 MET A O 1
ATOM 2929 N N . THR A 1 369 ? 16.818 17.720 -15.531 1.00 83.62 369 THR A N 1
ATOM 2930 C CA . THR A 1 369 ? 15.383 17.907 -15.824 1.00 83.62 369 THR A CA 1
ATOM 2931 C C . THR A 1 369 ? 14.742 19.027 -14.985 1.00 83.62 369 THR A C 1
ATOM 2933 O O . THR A 1 369 ? 13.522 19.250 -15.033 1.00 83.62 369 THR A O 1
ATOM 2936 N N . GLY A 1 370 ? 15.549 19.752 -14.201 1.00 85.06 370 GLY A N 1
ATOM 2937 C CA . GLY A 1 370 ? 15.091 20.754 -13.239 1.00 85.06 370 GLY A CA 1
ATOM 2938 C C . GLY A 1 370 ? 14.391 20.131 -12.028 1.00 85.06 370 GLY A C 1
ATOM 2939 O O . GLY A 1 370 ? 13.323 20.601 -11.636 1.00 85.06 370 GLY A O 1
ATOM 2940 N N . GLY A 1 371 ? 14.950 19.043 -11.489 1.00 86.31 371 GLY A N 1
ATOM 2941 C CA . GLY A 1 371 ? 14.455 18.333 -10.306 1.00 86.31 371 GLY A CA 1
ATOM 2942 C C . GLY A 1 371 ? 13.309 17.350 -10.569 1.00 86.31 371 GLY A C 1
ATOM 2943 O O . GLY A 1 371 ? 12.672 16.893 -9.622 1.00 86.31 371 GLY A O 1
ATOM 2944 N N . LYS A 1 372 ? 13.000 17.039 -11.835 1.00 87.50 372 LYS A N 1
ATOM 2945 C CA . LYS A 1 372 ? 11.802 16.275 -12.227 1.00 87.50 372 LYS A CA 1
ATOM 2946 C C . LYS A 1 372 ? 12.152 14.833 -12.573 1.00 87.50 372 LYS A C 1
ATOM 2948 O O . LYS A 1 372 ? 12.904 14.586 -13.512 1.00 87.50 372 LYS A O 1
ATOM 2953 N N . TYR A 1 373 ? 11.543 13.888 -11.876 1.00 89.94 373 TYR A N 1
ATOM 2954 C CA . TYR A 1 373 ? 11.758 12.461 -12.086 1.00 89.94 373 TYR A CA 1
ATOM 2955 C C . TYR A 1 373 ? 10.437 11.702 -12.200 1.00 89.94 373 TYR A C 1
ATOM 2957 O O . TYR A 1 373 ? 9.379 12.200 -11.809 1.00 89.94 373 TYR A O 1
ATOM 2965 N N . VAL A 1 374 ? 10.502 10.478 -12.720 1.00 91.06 374 VAL A N 1
ATOM 2966 C CA . VAL A 1 374 ? 9.363 9.552 -12.741 1.00 91.06 374 VAL A CA 1
ATOM 2967 C C . VAL A 1 374 ? 9.517 8.551 -11.597 1.00 91.06 374 VAL A C 1
ATOM 2969 O O . VAL A 1 374 ? 10.537 7.877 -11.497 1.00 91.06 374 VAL A O 1
ATOM 2972 N N . SER A 1 375 ? 8.509 8.432 -10.732 1.00 92.06 375 SER A N 1
ATOM 2973 C CA . SER A 1 375 ? 8.445 7.372 -9.717 1.00 92.06 375 SER A CA 1
ATOM 2974 C C . SER A 1 375 ? 7.634 6.188 -10.245 1.00 92.06 375 SER A C 1
ATOM 2976 O O . SER A 1 375 ? 6.532 6.374 -10.765 1.00 92.06 375 SER A O 1
ATOM 2978 N N . VAL A 1 376 ? 8.174 4.972 -10.132 1.00 90.00 376 VAL A N 1
ATOM 2979 C CA . VAL A 1 376 ? 7.609 3.751 -10.722 1.00 90.00 376 VAL A CA 1
ATOM 2980 C C . VAL A 1 376 ? 7.507 2.653 -9.666 1.00 90.00 376 VAL A C 1
ATOM 2982 O O . VAL A 1 376 ? 8.508 2.064 -9.260 1.00 90.00 376 VAL A O 1
ATOM 2985 N N . HIS A 1 377 ? 6.281 2.327 -9.249 1.00 87.12 377 HIS A N 1
ATOM 2986 C CA . HIS A 1 377 ? 6.021 1.216 -8.331 1.00 87.12 377 HIS A CA 1
ATOM 2987 C C . HIS A 1 377 ? 5.971 -0.131 -9.079 1.00 87.12 377 HIS A C 1
ATOM 2989 O O . HIS A 1 377 ? 4.934 -0.517 -9.624 1.00 87.12 377 HIS A O 1
ATOM 2995 N N . LEU A 1 378 ? 7.101 -0.845 -9.115 1.00 86.19 378 LEU A N 1
ATOM 2996 C CA . LEU A 1 378 ? 7.260 -2.136 -9.793 1.00 86.19 378 LEU A CA 1
ATOM 2997 C C . LEU A 1 378 ? 6.933 -3.307 -8.857 1.00 86.19 378 LEU A C 1
ATOM 2999 O O . LEU A 1 378 ? 7.822 -3.895 -8.240 1.00 86.19 378 LEU A O 1
ATOM 3003 N N . ARG A 1 379 ? 5.657 -3.705 -8.808 1.00 86.06 379 ARG A N 1
ATOM 3004 C CA . ARG A 1 379 ? 5.211 -4.900 -8.067 1.00 86.06 379 ARG A CA 1
ATOM 3005 C C . ARG A 1 379 ? 5.473 -6.207 -8.849 1.00 86.06 379 ARG A C 1
ATOM 3007 O O . ARG A 1 379 ? 4.539 -6.932 -9.196 1.00 86.06 379 ARG A O 1
ATOM 3014 N N . PHE A 1 380 ? 6.745 -6.463 -9.174 1.00 89.69 380 PHE A N 1
ATOM 3015 C CA . PHE A 1 380 ? 7.236 -7.635 -9.924 1.00 89.69 380 PHE A CA 1
ATOM 3016 C C . PHE A 1 380 ? 8.101 -8.579 -9.061 1.00 89.69 380 PHE A C 1
ATOM 3018 O O . PHE A 1 380 ? 9.144 -9.082 -9.477 1.00 89.69 380 PHE A O 1
ATOM 3025 N N . GLU A 1 381 ? 7.711 -8.784 -7.809 1.00 88.31 381 GLU A N 1
ATOM 3026 C CA . GLU A 1 381 ? 8.363 -9.698 -6.871 1.00 88.31 381 GLU A CA 1
ATOM 3027 C C . GLU A 1 381 ? 7.795 -11.125 -6.976 1.00 88.31 381 GLU A C 1
ATOM 3029 O O . GLU A 1 381 ? 6.701 -11.350 -7.504 1.00 88.31 381 GLU A O 1
ATOM 3034 N N . GLN A 1 382 ? 8.551 -12.109 -6.474 1.00 87.69 382 GLN A N 1
ATOM 3035 C CA . GLN A 1 382 ? 8.267 -13.539 -6.666 1.00 87.69 382 GLN A CA 1
ATOM 3036 C C . GLN A 1 382 ? 6.860 -13.949 -6.204 1.00 87.69 382 GLN A C 1
ATOM 3038 O O . GLN A 1 382 ? 6.228 -14.797 -6.834 1.00 87.69 382 GLN A O 1
ATOM 3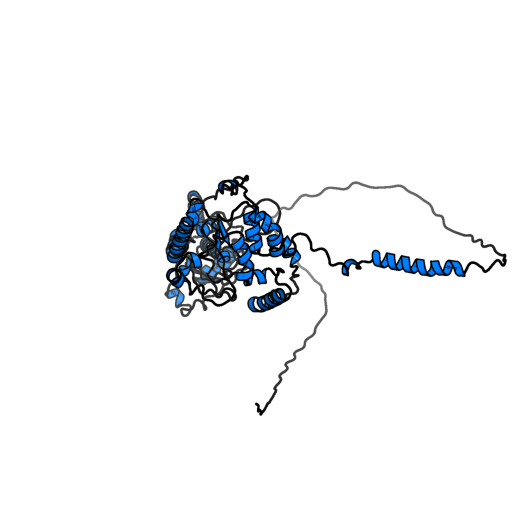043 N N . ASP A 1 383 ? 6.356 -13.339 -5.132 1.00 83.12 383 ASP A N 1
ATOM 3044 C CA . ASP A 1 383 ? 5.026 -13.612 -4.600 1.00 83.12 383 ASP A CA 1
ATOM 3045 C C . ASP A 1 383 ? 3.902 -13.211 -5.564 1.00 83.12 383 ASP A C 1
ATOM 3047 O O . ASP A 1 383 ? 2.941 -13.961 -5.719 1.00 83.12 383 ASP A O 1
ATOM 3051 N N . MET A 1 384 ? 4.032 -12.078 -6.256 1.00 86.12 384 MET A N 1
ATOM 3052 C CA . MET A 1 384 ? 3.020 -11.583 -7.194 1.00 86.12 384 MET A CA 1
ATOM 3053 C C . MET A 1 384 ? 3.136 -12.233 -8.571 1.00 86.12 384 MET A C 1
ATOM 3055 O O . MET A 1 384 ? 2.106 -12.547 -9.172 1.00 86.12 384 MET A O 1
ATOM 3059 N N . VAL A 1 385 ? 4.361 -12.522 -9.026 1.00 90.31 385 VAL A N 1
ATOM 3060 C CA . VAL A 1 385 ? 4.609 -13.376 -10.200 1.00 90.31 385 VAL A CA 1
ATOM 3061 C C . VAL A 1 385 ? 3.901 -14.723 -10.003 1.00 90.31 385 VAL A C 1
ATOM 3063 O O . VAL A 1 385 ? 3.070 -15.099 -10.830 1.00 90.31 385 VAL A O 1
ATOM 3066 N N . ALA A 1 386 ? 4.102 -15.383 -8.856 1.00 89.62 386 ALA A N 1
ATOM 3067 C CA . ALA A 1 386 ? 3.426 -16.635 -8.521 1.00 89.62 386 ALA A CA 1
ATOM 3068 C C . ALA A 1 386 ? 1.900 -16.481 -8.361 1.00 89.62 386 ALA A C 1
ATOM 3070 O O . ALA A 1 386 ? 1.140 -17.222 -8.982 1.00 89.62 386 ALA A O 1
ATOM 3071 N N . PHE A 1 387 ? 1.427 -15.524 -7.553 1.00 87.25 387 PHE A N 1
ATOM 3072 C CA . PHE A 1 387 ? 0.000 -15.353 -7.238 1.00 87.25 387 PHE A CA 1
ATOM 3073 C C . PHE A 1 387 ? -0.851 -15.051 -8.478 1.00 87.25 387 PHE A C 1
ATOM 3075 O O . PHE A 1 387 ? -1.991 -15.514 -8.561 1.00 87.25 387 PHE A O 1
ATOM 3082 N N . SER A 1 388 ? -0.303 -14.313 -9.450 1.00 86.94 388 SER A N 1
ATOM 3083 C CA . SER A 1 388 ? -0.982 -13.987 -10.713 1.00 86.94 388 SER A CA 1
ATOM 3084 C C . SER A 1 388 ? -1.376 -15.221 -11.536 1.00 86.94 388 SER A C 1
ATOM 3086 O O . SER A 1 388 ? -2.318 -15.164 -12.331 1.00 86.94 388 SER A O 1
ATOM 3088 N N . CYS A 1 389 ? -0.670 -16.342 -11.335 1.00 89.56 389 CYS A N 1
ATOM 3089 C CA . CYS A 1 389 ? -0.776 -17.564 -12.133 1.00 89.56 389 CYS A CA 1
ATOM 3090 C C . CYS A 1 389 ? -0.588 -17.320 -13.645 1.00 89.56 389 CYS A C 1
ATOM 3092 O O . CYS A 1 389 ? -1.189 -18.011 -14.469 1.00 89.56 389 CYS A O 1
ATOM 3094 N N . CYS A 1 390 ? 0.215 -16.319 -14.010 1.00 90.56 390 CYS A N 1
ATOM 3095 C CA . CYS A 1 390 ? 0.519 -15.969 -15.393 1.00 90.56 390 CYS A CA 1
ATOM 3096 C C . CYS A 1 390 ? 1.799 -16.668 -15.883 1.00 90.56 390 CYS A C 1
ATOM 3098 O O . CYS A 1 390 ? 2.657 -17.042 -15.085 1.00 90.56 390 CYS A O 1
ATOM 3100 N N . VAL A 1 391 ? 1.920 -16.872 -17.199 1.00 90.31 391 VAL A N 1
ATOM 3101 C CA . VAL A 1 391 ? 3.072 -17.551 -17.820 1.00 90.31 391 VAL A CA 1
ATOM 3102 C C . VAL A 1 391 ? 3.977 -16.509 -18.468 1.00 90.31 391 VAL A C 1
ATOM 3104 O O . VAL A 1 391 ? 3.568 -15.852 -19.423 1.00 90.31 391 VAL A O 1
ATOM 3107 N N . TYR A 1 392 ? 5.188 -16.368 -17.935 1.00 90.19 392 TYR A N 1
ATOM 3108 C CA . TYR A 1 392 ? 6.196 -15.397 -18.359 1.00 90.19 392 TYR A CA 1
ATOM 3109 C C . TYR A 1 392 ? 7.309 -16.059 -19.204 1.00 90.19 392 TYR A C 1
ATOM 3111 O O . TYR A 1 392 ? 7.282 -17.257 -19.495 1.00 90.19 392 TYR A O 1
ATOM 3119 N N . GLU A 1 393 ? 8.301 -15.265 -19.616 1.00 85.75 393 GLU A N 1
ATOM 3120 C CA . GLU A 1 393 ? 9.405 -15.634 -20.522 1.00 85.75 393 GLU A CA 1
ATOM 3121 C C . GLU A 1 393 ? 10.506 -16.510 -19.858 1.00 85.75 393 GLU A C 1
ATOM 3123 O O . GLU A 1 393 ? 11.695 -16.373 -20.155 1.00 85.75 393 GLU A O 1
ATOM 3128 N N . GLY A 1 394 ? 10.147 -17.386 -18.913 1.00 84.44 394 GLY A N 1
ATOM 3129 C CA . GLY A 1 394 ? 11.005 -18.429 -18.324 1.00 84.44 394 GLY A CA 1
ATOM 3130 C C . GLY A 1 394 ? 10.498 -19.868 -18.525 1.00 84.44 394 GLY A C 1
ATOM 3131 O O . GLY A 1 394 ? 11.157 -20.816 -18.093 1.00 84.44 394 GLY A O 1
ATOM 3132 N N . GLY A 1 395 ? 9.355 -20.054 -19.195 1.00 88.75 395 GLY A N 1
ATOM 3133 C CA . GLY A 1 395 ? 8.871 -21.361 -19.658 1.00 88.75 395 GLY A CA 1
ATOM 3134 C C . GLY A 1 395 ? 8.505 -22.360 -18.550 1.00 88.75 395 GLY A C 1
ATOM 3135 O O . GLY A 1 395 ? 8.134 -21.990 -17.437 1.00 88.75 395 GLY A O 1
ATOM 3136 N N . GLU A 1 396 ? 8.590 -23.659 -18.857 1.00 89.50 396 GLU A N 1
ATOM 3137 C CA . GLU A 1 396 ? 8.158 -24.732 -17.944 1.00 89.50 396 GLU A CA 1
ATOM 3138 C C . GLU A 1 396 ? 8.968 -24.793 -16.637 1.00 89.50 396 GLU A C 1
ATOM 3140 O O . GLU A 1 396 ? 8.399 -25.068 -15.584 1.00 89.50 396 GLU A O 1
ATOM 3145 N N . ALA A 1 397 ? 10.265 -24.470 -16.656 1.00 91.19 397 ALA A N 1
ATOM 3146 C CA . ALA A 1 397 ? 11.087 -24.434 -15.441 1.00 91.19 397 ALA A CA 1
ATOM 3147 C C . ALA A 1 397 ? 10.631 -23.333 -14.463 1.00 91.19 397 ALA A C 1
ATOM 3149 O O . ALA A 1 397 ? 10.554 -23.545 -13.251 1.00 91.19 397 ALA A O 1
ATOM 3150 N N . GLU A 1 398 ? 10.276 -22.163 -14.993 1.00 91.25 398 GLU A N 1
ATOM 3151 C CA . GLU A 1 398 ? 9.705 -21.058 -14.224 1.00 91.25 398 GLU A CA 1
ATOM 3152 C C . GLU A 1 398 ? 8.307 -21.383 -13.702 1.00 91.25 398 GLU A C 1
ATOM 3154 O O . GLU A 1 398 ? 8.033 -21.182 -12.520 1.00 91.25 398 GLU A O 1
ATOM 3159 N N . LYS A 1 399 ? 7.451 -21.953 -14.554 1.00 90.31 399 LYS A N 1
ATOM 3160 C CA . LYS A 1 399 ? 6.117 -22.436 -14.187 1.00 90.31 399 LYS A CA 1
ATOM 3161 C C . LYS A 1 399 ? 6.191 -23.447 -13.040 1.00 90.31 399 LYS A C 1
ATOM 3163 O O . LYS A 1 399 ? 5.579 -23.216 -12.007 1.00 90.31 399 LYS A O 1
ATOM 3168 N N . LEU A 1 400 ? 7.023 -24.487 -13.136 1.00 91.50 400 LEU A N 1
ATOM 3169 C CA . LEU A 1 400 ? 7.232 -25.461 -12.052 1.00 91.50 400 LEU A CA 1
ATOM 3170 C C . LEU A 1 400 ? 7.729 -24.807 -10.748 1.00 91.50 400 LEU A C 1
ATOM 3172 O O . LEU A 1 400 ? 7.284 -25.180 -9.659 1.00 91.50 400 LEU A O 1
ATOM 3176 N N . LYS A 1 401 ? 8.606 -23.797 -10.837 1.00 91.94 401 LYS A N 1
ATOM 3177 C CA . LYS A 1 401 ? 9.069 -23.020 -9.675 1.00 91.94 401 LYS A CA 1
ATOM 3178 C C . LYS A 1 401 ? 7.940 -22.197 -9.043 1.00 91.94 401 LYS A C 1
ATOM 3180 O O . LYS A 1 401 ? 7.818 -22.186 -7.818 1.00 91.94 401 LYS A O 1
ATOM 3185 N N . MET A 1 402 ? 7.112 -21.528 -9.849 1.00 92.06 402 MET A N 1
ATOM 3186 C CA . MET A 1 402 ? 5.956 -20.766 -9.362 1.00 92.06 402 MET A CA 1
ATOM 3187 C C . MET A 1 402 ? 4.891 -21.690 -8.768 1.00 92.06 402 MET A C 1
ATOM 3189 O O . MET A 1 402 ? 4.334 -21.377 -7.722 1.00 92.06 402 MET A O 1
ATOM 3193 N N . ASP A 1 403 ? 4.648 -22.847 -9.377 1.00 88.88 403 ASP A N 1
ATOM 3194 C CA . ASP A 1 403 ? 3.709 -23.864 -8.905 1.00 88.88 403 ASP A CA 1
ATOM 3195 C C . ASP A 1 403 ? 4.122 -24.426 -7.539 1.00 88.88 403 ASP A C 1
ATOM 3197 O O . ASP A 1 403 ? 3.299 -24.477 -6.625 1.00 88.88 403 ASP A O 1
ATOM 3201 N N . SER A 1 404 ? 5.403 -24.763 -7.363 1.00 90.12 404 SER A N 1
ATOM 3202 C CA . SER A 1 404 ? 5.956 -25.183 -6.068 1.00 90.12 404 SER A CA 1
ATOM 3203 C C . SER A 1 404 ? 5.802 -24.089 -5.000 1.00 90.12 404 SER A C 1
ATOM 3205 O O . SER A 1 404 ? 5.279 -24.334 -3.911 1.00 90.12 404 SER A O 1
ATOM 3207 N N . PHE A 1 405 ? 6.151 -22.842 -5.340 1.00 89.00 405 PHE A N 1
ATOM 3208 C CA . PHE A 1 405 ? 6.008 -21.698 -4.437 1.00 89.00 405 PHE A CA 1
ATOM 3209 C C . PHE A 1 405 ? 4.541 -21.408 -4.065 1.00 89.00 405 PHE A C 1
ATOM 3211 O O . PHE A 1 405 ? 4.238 -21.125 -2.904 1.00 89.00 405 PHE A O 1
ATOM 3218 N N . ARG A 1 406 ? 3.605 -21.538 -5.020 1.00 88.19 406 ARG A N 1
ATOM 3219 C CA . ARG A 1 406 ? 2.160 -21.376 -4.779 1.00 88.19 406 ARG A CA 1
ATOM 3220 C C . ARG A 1 406 ? 1.638 -22.356 -3.729 1.00 88.19 406 ARG A C 1
ATOM 3222 O O . ARG A 1 406 ? 0.781 -21.995 -2.920 1.00 88.19 406 ARG A O 1
ATOM 3229 N N . GLU A 1 407 ? 2.146 -23.583 -3.751 1.00 86.81 407 GLU A N 1
ATOM 3230 C CA . GLU A 1 407 ? 1.746 -24.644 -2.830 1.00 86.81 407 GLU A CA 1
ATOM 3231 C C . GLU A 1 407 ? 2.366 -24.486 -1.442 1.00 86.81 407 GLU A C 1
ATOM 3233 O O . GLU A 1 407 ? 1.667 -24.703 -0.451 1.00 86.81 407 GLU A O 1
ATOM 3238 N N . GLN A 1 408 ? 3.623 -24.042 -1.362 1.00 86.25 408 GLN A N 1
ATOM 3239 C CA . GLN A 1 408 ? 4.295 -23.734 -0.100 1.00 86.25 408 GLN A CA 1
ATOM 3240 C C . GLN A 1 408 ? 3.567 -22.621 0.675 1.00 86.25 408 GLN A C 1
ATOM 3242 O O . GLN A 1 408 ? 3.180 -22.816 1.830 1.00 86.25 408 GLN A O 1
ATOM 3247 N N . GLU A 1 409 ? 3.338 -21.470 0.035 1.00 81.12 409 GLU A N 1
ATOM 3248 C CA . GLU A 1 409 ? 2.853 -20.266 0.725 1.00 81.12 409 GLU A CA 1
ATOM 3249 C C . GLU A 1 409 ? 1.326 -20.228 0.902 1.00 81.12 409 GLU A C 1
ATOM 3251 O O . GLU A 1 409 ? 0.834 -19.778 1.939 1.00 81.12 409 GLU A O 1
ATOM 3256 N N . TRP A 1 410 ? 0.550 -20.738 -0.066 1.00 81.69 410 TRP A N 1
ATOM 3257 C CA . TRP A 1 410 ? -0.923 -20.720 -0.009 1.00 81.69 410 TRP A CA 1
ATOM 3258 C C . TRP A 1 410 ? -1.578 -22.105 0.109 1.00 81.69 410 TRP A C 1
ATOM 3260 O O . TRP A 1 410 ? -2.799 -22.204 -0.032 1.00 81.69 410 TRP A O 1
ATOM 3270 N N . LYS A 1 411 ? -0.807 -23.162 0.404 1.00 83.44 411 LYS A N 1
ATOM 3271 C CA . LYS A 1 411 ? -1.284 -24.471 0.905 1.00 83.44 411 LYS A CA 1
ATOM 3272 C C . LYS A 1 411 ? -2.504 -25.021 0.149 1.00 83.44 411 LYS A C 1
ATOM 3274 O O . LYS A 1 411 ? -3.584 -25.201 0.712 1.00 83.44 411 LYS A O 1
ATOM 3279 N N . GLY A 1 412 ? -2.349 -25.234 -1.158 1.00 77.75 412 GLY A N 1
ATOM 3280 C CA . GLY A 1 412 ? -3.384 -25.814 -2.020 1.00 77.75 412 GLY A CA 1
ATOM 3281 C C . GLY A 1 412 ? -4.528 -24.873 -2.423 1.00 77.75 412 GLY A C 1
ATOM 3282 O O . GLY A 1 412 ? -5.442 -25.309 -3.124 1.00 77.75 412 GLY A O 1
ATOM 3283 N N . LYS A 1 413 ? -4.503 -23.579 -2.052 1.00 79.31 413 LYS A N 1
ATOM 3284 C CA . LYS A 1 413 ? -5.497 -22.567 -2.485 1.00 79.31 413 LYS A CA 1
ATOM 3285 C C . LYS A 1 413 ? -5.750 -22.590 -3.998 1.00 79.31 413 LYS A C 1
ATOM 3287 O O . LYS A 1 413 ? -6.888 -22.419 -4.421 1.00 79.31 413 LYS A O 1
ATOM 3292 N N . PHE A 1 414 ? -4.700 -22.808 -4.788 1.00 79.56 414 PHE A N 1
ATOM 3293 C CA . PHE A 1 414 ? -4.728 -22.791 -6.253 1.00 79.56 414 PHE A CA 1
ATOM 3294 C C . PHE A 1 414 ? -4.974 -24.174 -6.894 1.00 79.56 414 PHE A C 1
ATOM 3296 O O . PHE A 1 414 ? -4.927 -24.287 -8.114 1.00 79.56 414 PHE A O 1
ATOM 3303 N N . LYS A 1 415 ? -5.235 -25.219 -6.094 1.00 76.38 415 LYS A N 1
ATOM 3304 C CA . LYS A 1 415 ? -5.624 -26.573 -6.549 1.00 76.38 415 LYS A CA 1
ATOM 3305 C C . LYS A 1 415 ? -7.085 -26.920 -6.237 1.00 76.38 415 LYS A C 1
ATOM 3307 O O . LYS A 1 415 ? -7.507 -28.066 -6.400 1.00 76.38 415 LYS A O 1
ATOM 3312 N N . ARG A 1 416 ? -7.866 -25.957 -5.743 1.00 74.88 416 ARG A N 1
ATOM 3313 C CA . ARG A 1 416 ? -9.287 -26.154 -5.444 1.00 74.88 416 ARG A CA 1
ATOM 3314 C C . ARG A 1 416 ? -10.089 -26.281 -6.745 1.00 74.88 416 ARG A C 1
ATOM 3316 O O . ARG A 1 416 ? -9.824 -25.578 -7.715 1.00 74.88 416 ARG A O 1
ATOM 3323 N N . LYS A 1 417 ? -11.068 -27.193 -6.763 1.00 63.34 417 LYS A N 1
ATOM 3324 C CA . LYS A 1 417 ? -11.838 -27.567 -7.970 1.00 63.34 417 LYS A CA 1
ATOM 3325 C C . LYS A 1 417 ? -12.801 -26.480 -8.478 1.00 63.34 417 LYS A C 1
ATOM 3327 O O . LYS A 1 417 ? -13.381 -26.645 -9.543 1.00 63.34 417 LYS A O 1
ATOM 3332 N N . ASP A 1 418 ? -12.988 -25.407 -7.716 1.00 66.81 418 ASP A N 1
ATOM 3333 C CA . ASP A 1 418 ? -13.810 -24.235 -8.033 1.00 66.81 418 ASP A CA 1
ATOM 3334 C C . ASP A 1 418 ? -13.071 -23.183 -8.887 1.00 66.81 418 ASP A C 1
ATOM 3336 O O . ASP A 1 418 ? -13.718 -22.353 -9.525 1.00 66.81 418 ASP A O 1
ATOM 3340 N N . GLY A 1 419 ? -11.733 -23.212 -8.934 1.00 65.19 419 GLY A N 1
ATOM 3341 C CA . GLY A 1 419 ? -10.914 -22.238 -9.661 1.00 65.19 419 GLY A CA 1
ATOM 3342 C C . GLY A 1 419 ? -10.280 -22.784 -10.941 1.00 65.19 419 GLY A C 1
ATOM 3343 O O . GLY A 1 419 ? -9.220 -23.404 -10.889 1.00 65.19 419 GLY A O 1
ATOM 3344 N N . VAL A 1 420 ? -10.858 -22.478 -12.108 1.00 75.06 420 VAL A N 1
ATOM 3345 C CA . VAL A 1 420 ? -10.192 -22.714 -13.404 1.00 75.06 420 VAL A CA 1
ATOM 3346 C C . VAL A 1 420 ? -9.181 -21.594 -13.669 1.00 75.06 420 VAL A C 1
ATOM 3348 O O . VAL A 1 420 ? -9.553 -20.436 -13.852 1.00 75.06 420 VAL A O 1
ATOM 3351 N N . ILE A 1 421 ? -7.892 -21.935 -13.692 1.00 80.62 421 ILE A N 1
ATOM 3352 C CA . ILE A 1 421 ? -6.796 -20.990 -13.946 1.00 80.62 421 ILE A CA 1
ATOM 3353 C C . ILE A 1 421 ? -6.500 -20.950 -15.450 1.00 80.62 421 ILE A C 1
ATOM 3355 O O . ILE A 1 421 ? -6.087 -21.954 -16.027 1.00 80.62 421 ILE A O 1
ATOM 3359 N N . VAL A 1 422 ? -6.673 -19.782 -16.080 1.00 87.50 422 VAL A N 1
ATOM 3360 C CA . VAL A 1 422 ? -6.395 -19.562 -17.512 1.00 87.50 422 VAL A CA 1
ATOM 3361 C C . VAL A 1 422 ? -5.394 -18.404 -17.667 1.00 87.50 422 VAL A C 1
ATOM 3363 O O . VAL A 1 422 ? -5.809 -17.243 -17.711 1.00 87.50 422 VAL A O 1
ATOM 3366 N N . PRO A 1 423 ? -4.075 -18.677 -17.762 1.00 87.31 423 PRO A N 1
ATOM 3367 C CA . PRO A 1 423 ? -3.036 -17.637 -17.770 1.00 87.31 423 PRO A CA 1
ATOM 3368 C C . PRO A 1 423 ? -3.200 -16.602 -18.894 1.00 87.31 423 PRO A C 1
ATOM 3370 O O . PRO A 1 423 ? -3.050 -15.402 -18.671 1.00 87.31 423 PRO A O 1
ATOM 3373 N N . ALA A 1 424 ? -3.585 -17.069 -20.085 1.00 87.50 424 ALA A N 1
ATOM 3374 C CA . ALA A 1 424 ? -3.863 -16.238 -21.256 1.00 87.50 424 ALA A CA 1
ATOM 3375 C C . ALA A 1 424 ? -4.978 -15.205 -21.005 1.00 87.50 424 ALA A C 1
ATOM 3377 O O . ALA A 1 424 ? -4.863 -14.050 -21.413 1.00 87.50 424 ALA A O 1
ATOM 3378 N N . LEU A 1 425 ? -6.040 -15.610 -20.299 1.00 87.56 425 LEU A N 1
ATOM 3379 C CA . LEU A 1 425 ? -7.164 -14.740 -19.959 1.00 87.56 425 LEU A CA 1
ATOM 3380 C C . LEU A 1 425 ? -6.762 -13.734 -18.873 1.00 87.56 425 LEU A C 1
ATOM 3382 O O . LEU A 1 425 ? -7.021 -12.544 -19.034 1.00 87.56 425 LEU A O 1
ATOM 3386 N N . ASN A 1 426 ? -6.028 -14.174 -17.842 1.00 88.62 426 ASN A N 1
ATOM 3387 C CA . ASN A 1 426 ? -5.484 -13.277 -16.816 1.00 88.62 426 ASN A CA 1
ATOM 3388 C C . ASN A 1 426 ? -4.648 -12.136 -17.429 1.00 88.62 426 ASN A C 1
ATOM 3390 O O . ASN A 1 426 ? -4.707 -11.006 -16.935 1.00 88.62 426 ASN A O 1
ATOM 3394 N N . ARG A 1 427 ? -3.893 -12.397 -18.509 1.00 89.19 427 ARG A N 1
ATOM 3395 C CA . ARG A 1 427 ? -3.064 -11.373 -19.168 1.00 89.19 427 ARG A CA 1
ATOM 3396 C C . ARG A 1 427 ? -3.872 -10.378 -20.001 1.00 89.19 427 ARG A C 1
ATOM 3398 O O . ARG A 1 427 ? -3.528 -9.194 -19.992 1.00 89.19 427 ARG A O 1
ATOM 3405 N N . ILE A 1 428 ? -4.938 -10.835 -20.664 1.00 87.12 428 ILE A N 1
ATOM 3406 C CA . ILE A 1 428 ? -5.884 -9.985 -21.411 1.00 87.12 428 ILE A CA 1
ATOM 3407 C C . ILE A 1 428 ? -6.697 -9.106 -20.448 1.00 87.12 428 ILE A C 1
ATOM 3409 O O . ILE A 1 428 ? -6.867 -7.915 -20.688 1.00 87.12 428 ILE A O 1
ATOM 3413 N N . GLU A 1 429 ? -7.152 -9.665 -19.326 1.00 85.31 429 GLU A N 1
ATOM 3414 C CA . GLU A 1 429 ? -7.941 -8.961 -18.303 1.00 85.31 429 GLU A CA 1
ATOM 3415 C C . GLU A 1 429 ? -7.106 -8.030 -17.397 1.00 85.31 429 GLU A C 1
ATOM 3417 O O . GLU A 1 429 ? -7.634 -7.469 -16.437 1.00 85.31 429 GLU A O 1
ATOM 3422 N N . GLY A 1 430 ? -5.801 -7.877 -17.654 1.00 86.69 430 GLY A N 1
ATOM 3423 C CA . GLY A 1 430 ? -4.914 -7.009 -16.868 1.00 86.69 430 GLY A CA 1
ATOM 3424 C C . GLY A 1 430 ? -4.653 -7.485 -15.432 1.00 86.69 430 GLY A C 1
ATOM 3425 O O . GLY A 1 430 ? -4.254 -6.688 -14.586 1.00 86.69 430 GLY A O 1
ATOM 3426 N N . LYS A 1 431 ? -4.876 -8.774 -15.133 1.00 85.06 431 LYS A N 1
ATOM 3427 C CA . LYS A 1 431 ? -4.649 -9.377 -13.804 1.00 85.06 431 LYS A CA 1
ATOM 3428 C C . LYS A 1 431 ? -3.179 -9.727 -13.541 1.00 85.06 431 LYS A C 1
ATOM 3430 O O . LYS A 1 431 ? -2.806 -9.937 -12.388 1.00 85.06 431 LYS A O 1
ATOM 3435 N N . CYS A 1 432 ? -2.357 -9.816 -14.585 1.00 90.19 432 CYS A N 1
ATOM 3436 C CA . CYS A 1 432 ? -0.932 -10.120 -14.466 1.00 90.19 432 CYS A CA 1
ATOM 3437 C C . CYS A 1 432 ? -0.084 -8.844 -14.271 1.00 90.19 432 CYS A C 1
ATOM 3439 O O . CYS A 1 432 ? -0.268 -7.889 -15.029 1.00 90.19 432 CYS A O 1
ATOM 3441 N N . PRO A 1 433 ? 0.887 -8.829 -13.337 1.00 90.56 433 PRO A N 1
ATOM 3442 C CA . PRO A 1 433 ? 1.916 -7.790 -13.258 1.00 90.56 433 PRO A CA 1
ATOM 3443 C C . PRO A 1 433 ? 2.665 -7.572 -14.581 1.00 90.56 433 PRO A C 1
ATOM 3445 O O . PRO A 1 433 ? 3.077 -8.544 -15.223 1.00 90.56 433 PRO A O 1
ATOM 3448 N N . LEU A 1 434 ? 2.886 -6.310 -14.959 1.00 91.50 434 LEU A N 1
ATOM 3449 C CA . LEU A 1 434 ? 3.771 -5.953 -16.074 1.00 91.50 434 LEU A CA 1
ATOM 3450 C C . LEU A 1 434 ? 5.227 -6.289 -15.729 1.00 91.50 434 LEU A C 1
ATOM 3452 O O . LEU A 1 434 ? 5.647 -6.089 -14.586 1.00 91.50 434 LEU A O 1
ATOM 3456 N N . THR A 1 435 ? 6.011 -6.752 -16.704 1.00 93.06 435 THR A N 1
ATOM 3457 C CA . THR A 1 435 ? 7.462 -6.904 -16.501 1.00 93.06 435 THR A CA 1
ATOM 3458 C C . THR A 1 435 ? 8.138 -5.524 -16.455 1.00 93.06 435 THR A C 1
ATOM 3460 O O . THR A 1 435 ? 7.651 -4.579 -17.082 1.00 93.06 435 THR A O 1
ATOM 3463 N N . PRO A 1 436 ? 9.293 -5.373 -15.779 1.00 94.50 436 PRO A N 1
ATOM 3464 C CA . PRO A 1 436 ? 10.078 -4.137 -15.840 1.00 94.50 436 PRO A CA 1
ATOM 3465 C C . PRO A 1 436 ? 10.447 -3.717 -17.277 1.00 94.50 436 PRO A C 1
ATOM 3467 O O . PRO A 1 436 ? 10.564 -2.527 -17.553 1.00 94.50 436 PRO A O 1
ATOM 3470 N N . VAL A 1 437 ? 10.555 -4.677 -18.206 1.00 94.31 437 VAL A N 1
ATOM 3471 C CA . VAL A 1 437 ? 10.792 -4.429 -19.639 1.00 94.31 437 VAL A CA 1
ATOM 3472 C C . VAL A 1 437 ? 9.558 -3.815 -20.308 1.00 94.31 437 VAL A C 1
ATOM 3474 O O . VAL A 1 437 ? 9.685 -2.818 -21.011 1.00 94.31 437 VAL A O 1
ATOM 3477 N N . GLU A 1 438 ? 8.353 -4.340 -20.046 1.00 94.00 438 GLU A N 1
ATOM 3478 C CA . GLU A 1 438 ? 7.098 -3.745 -20.542 1.00 94.00 438 GLU A CA 1
ATOM 3479 C C . GLU A 1 438 ? 6.890 -2.325 -20.004 1.00 94.00 438 GLU A C 1
ATOM 3481 O O . GLU A 1 438 ? 6.423 -1.455 -20.736 1.00 94.00 438 GLU A O 1
ATOM 3486 N N . VAL A 1 439 ? 7.263 -2.068 -18.746 1.00 94.31 439 VAL A N 1
ATOM 3487 C CA . VAL A 1 439 ? 7.188 -0.723 -18.157 1.00 94.31 439 VAL A CA 1
ATOM 3488 C C . VAL A 1 439 ? 8.212 0.222 -18.792 1.00 94.31 439 VAL A C 1
ATOM 3490 O O . VAL A 1 439 ? 7.863 1.360 -19.096 1.00 94.31 439 VAL A O 1
ATOM 3493 N N . GLY A 1 440 ? 9.435 -0.239 -19.071 1.00 93.75 440 GLY A N 1
ATOM 3494 C CA . GLY A 1 440 ? 10.429 0.544 -19.811 1.00 93.75 440 GLY A CA 1
ATOM 3495 C C . GLY A 1 440 ? 9.963 0.904 -21.224 1.00 93.75 440 GLY A C 1
ATOM 3496 O O . GLY A 1 440 ? 9.996 2.073 -21.604 1.00 93.75 440 GLY A O 1
ATOM 3497 N N . LEU A 1 441 ? 9.430 -0.075 -21.964 1.00 93.25 441 LEU A N 1
ATOM 3498 C CA . LEU A 1 441 ? 8.852 0.135 -23.295 1.00 93.25 441 LEU A CA 1
ATOM 3499 C C . LEU A 1 441 ? 7.643 1.078 -23.262 1.00 93.25 441 LEU A C 1
ATOM 3501 O O . LEU A 1 441 ? 7.501 1.916 -24.147 1.00 93.25 441 LEU A O 1
ATOM 3505 N N . MET A 1 442 ? 6.797 0.993 -22.231 1.00 91.75 442 MET A N 1
ATOM 3506 C CA . MET A 1 442 ? 5.693 1.932 -22.027 1.00 91.75 442 MET A CA 1
ATOM 3507 C C . MET A 1 442 ? 6.203 3.358 -21.782 1.00 91.75 442 MET A C 1
ATOM 3509 O O . MET A 1 442 ? 5.657 4.294 -22.354 1.00 91.75 442 MET A O 1
ATOM 3513 N N . LEU A 1 443 ? 7.252 3.544 -20.973 1.00 91.19 443 LEU A N 1
ATOM 3514 C CA . LEU A 1 443 ? 7.825 4.867 -20.705 1.00 91.19 443 LEU A CA 1
ATOM 3515 C C . LEU A 1 443 ? 8.513 5.458 -21.947 1.00 91.19 443 LEU A C 1
ATOM 3517 O O . LEU A 1 443 ? 8.286 6.627 -22.260 1.00 91.19 443 LEU A O 1
ATOM 3521 N N . ARG A 1 444 ? 9.269 4.656 -22.710 1.00 90.06 444 ARG A N 1
ATOM 3522 C CA . ARG A 1 444 ? 9.810 5.088 -24.011 1.00 90.06 444 ARG A CA 1
ATOM 3523 C C . ARG A 1 444 ? 8.687 5.436 -24.992 1.00 90.06 444 ARG A C 1
ATOM 3525 O O . ARG A 1 444 ? 8.687 6.532 -25.533 1.00 90.06 444 ARG A O 1
ATOM 3532 N N . GLY A 1 445 ? 7.667 4.586 -25.120 1.00 86.69 445 GLY A N 1
ATOM 3533 C CA . GLY A 1 445 ? 6.489 4.831 -25.965 1.00 86.69 445 GLY A CA 1
ATOM 3534 C C . GLY A 1 445 ? 5.578 5.982 -25.509 1.00 86.69 445 GLY A C 1
ATOM 3535 O O . GLY A 1 445 ? 4.744 6.441 -26.286 1.00 86.69 445 GLY A O 1
ATOM 3536 N N . MET A 1 446 ? 5.726 6.474 -24.274 1.00 85.56 446 MET A N 1
ATOM 3537 C CA . MET A 1 446 ? 5.130 7.743 -23.845 1.00 85.56 446 MET A CA 1
ATOM 3538 C C . MET A 1 446 ? 5.936 8.953 -24.339 1.00 85.56 446 MET A C 1
ATOM 3540 O O . MET A 1 446 ? 5.333 10.000 -24.555 1.00 85.56 446 MET A O 1
ATOM 3544 N N . GLY A 1 447 ? 7.255 8.815 -24.531 1.00 83.69 447 GLY A N 1
ATOM 3545 C CA . GLY A 1 447 ? 8.187 9.878 -24.931 1.00 83.69 447 GLY A CA 1
ATOM 3546 C C . GLY A 1 447 ? 9.164 10.324 -23.830 1.00 83.69 447 GLY A C 1
ATOM 3547 O O . GLY A 1 447 ? 9.597 11.479 -23.825 1.00 83.69 447 GLY A O 1
ATOM 3548 N N . PHE A 1 448 ? 9.465 9.451 -22.859 1.00 87.25 448 PHE A N 1
ATOM 3549 C CA . PHE A 1 448 ? 10.586 9.648 -21.931 1.00 87.25 448 PHE A CA 1
ATOM 3550 C C . PHE A 1 448 ? 11.898 9.177 -22.570 1.00 87.25 448 PHE A C 1
ATOM 3552 O O . PHE A 1 448 ? 11.925 8.159 -23.258 1.00 87.25 448 PHE A O 1
ATOM 3559 N N . ASP A 1 449 ? 12.984 9.902 -22.321 1.00 87.25 449 ASP A N 1
ATOM 3560 C CA . ASP A 1 449 ? 14.308 9.684 -22.909 1.00 87.25 449 ASP A CA 1
ATOM 3561 C C . ASP A 1 449 ? 15.300 9.054 -21.912 1.00 87.25 449 ASP A C 1
ATOM 3563 O O . ASP A 1 449 ? 14.993 8.840 -20.741 1.00 87.25 449 ASP A O 1
ATOM 3567 N N . ASN A 1 450 ? 16.528 8.776 -22.355 1.00 90.00 450 ASN A N 1
ATOM 3568 C CA . ASN A 1 450 ? 17.589 8.257 -21.482 1.00 90.00 450 ASN A CA 1
ATOM 3569 C C . ASN A 1 450 ? 18.094 9.273 -20.431 1.00 90.00 450 ASN A C 1
ATOM 3571 O O . ASN A 1 450 ? 18.706 8.853 -19.449 1.00 90.00 450 ASN A O 1
ATOM 3575 N N . ASN A 1 451 ? 17.811 10.574 -20.589 1.00 88.38 451 ASN A N 1
ATOM 3576 C CA . ASN A 1 451 ? 18.094 11.608 -19.583 1.00 88.38 451 ASN A CA 1
ATOM 3577 C C . ASN A 1 451 ? 17.001 11.708 -18.500 1.00 88.38 451 ASN A C 1
ATOM 3579 O O . ASN A 1 451 ? 17.150 12.461 -17.535 1.00 88.38 451 ASN A O 1
ATOM 3583 N N . THR A 1 452 ? 15.898 10.967 -18.631 1.00 89.19 452 THR A N 1
ATOM 3584 C CA . THR A 1 452 ? 14.835 10.933 -17.627 1.00 89.19 452 THR A CA 1
ATOM 3585 C C . THR A 1 452 ? 15.287 10.118 -16.413 1.00 89.19 452 THR A C 1
ATOM 3587 O O . THR A 1 452 ? 15.351 8.890 -16.464 1.00 89.19 452 THR A O 1
ATOM 3590 N N . SER A 1 453 ? 15.547 10.794 -15.290 1.00 93.50 453 SER A N 1
ATOM 3591 C CA . SER A 1 453 ? 15.774 10.140 -13.997 1.00 93.50 453 SER A CA 1
ATOM 3592 C C . SER A 1 453 ? 14.521 9.394 -13.524 1.00 93.50 453 SER A C 1
ATOM 3594 O O . SER A 1 453 ? 13.420 9.956 -13.475 1.00 93.50 453 SER A O 1
ATOM 3596 N N . ILE A 1 454 ? 14.686 8.128 -13.136 1.00 94.12 454 ILE A N 1
ATOM 3597 C CA . ILE A 1 454 ? 13.600 7.240 -12.701 1.00 94.12 454 ILE A CA 1
ATOM 3598 C C . ILE A 1 454 ? 13.901 6.678 -11.310 1.00 94.12 454 ILE A C 1
ATOM 3600 O O . ILE A 1 454 ? 14.983 6.151 -11.055 1.00 94.12 454 ILE A O 1
ATOM 3604 N N . TYR A 1 455 ? 12.908 6.733 -10.423 1.00 94.69 455 TYR A N 1
ATOM 3605 C CA . TYR A 1 455 ? 12.935 6.094 -9.110 1.00 94.69 455 TYR A CA 1
ATOM 3606 C C . TYR A 1 455 ? 12.119 4.796 -9.137 1.00 94.69 455 TYR A C 1
ATOM 3608 O O . TYR A 1 455 ? 10.903 4.832 -9.340 1.00 94.69 455 TYR A O 1
ATOM 3616 N N . ILE A 1 456 ? 12.765 3.646 -8.930 1.00 92.44 456 ILE A N 1
ATOM 3617 C CA . ILE A 1 456 ? 12.083 2.356 -8.776 1.00 92.44 456 ILE A CA 1
ATOM 3618 C C . ILE A 1 456 ? 11.686 2.155 -7.312 1.00 92.44 456 ILE A C 1
ATOM 3620 O O . ILE A 1 456 ? 12.523 2.061 -6.412 1.00 92.44 456 ILE A O 1
ATOM 3624 N N . ALA A 1 457 ? 10.385 1.978 -7.111 1.00 88.00 457 ALA A N 1
ATOM 3625 C CA . ALA A 1 457 ? 9.769 1.551 -5.870 1.00 88.00 457 ALA A CA 1
ATOM 3626 C C . ALA A 1 457 ? 9.358 0.071 -5.969 1.00 88.00 457 ALA A C 1
ATOM 3628 O O . ALA A 1 457 ? 8.337 -0.255 -6.573 1.00 88.00 457 ALA A O 1
ATOM 3629 N N . SER A 1 458 ? 10.130 -0.844 -5.379 1.00 83.69 458 SER A N 1
ATOM 3630 C CA . SER A 1 458 ? 9.827 -2.284 -5.376 1.00 83.69 458 SER A CA 1
ATOM 3631 C C . SER A 1 458 ? 10.346 -2.999 -4.126 1.00 83.69 458 SER A C 1
ATOM 3633 O O . SER A 1 458 ? 11.248 -2.520 -3.438 1.00 83.69 458 SER A O 1
ATOM 3635 N N . GLY A 1 459 ? 9.830 -4.199 -3.859 1.00 80.75 459 GLY A N 1
ATOM 3636 C CA . GLY A 1 459 ? 10.543 -5.218 -3.092 1.00 80.75 459 GLY A CA 1
ATOM 3637 C C . GLY A 1 459 ? 11.656 -5.882 -3.919 1.00 80.75 459 GLY A C 1
ATOM 3638 O O . GLY A 1 459 ? 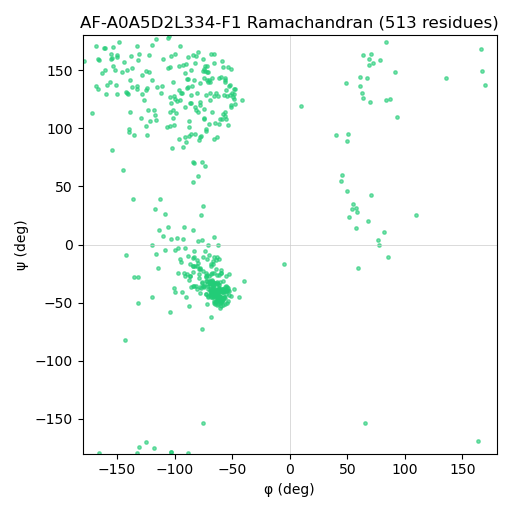12.192 -5.300 -4.865 1.00 80.75 459 GLY A O 1
ATOM 3639 N N . LYS A 1 460 ? 12.012 -7.130 -3.578 1.00 84.25 460 LYS A N 1
ATOM 3640 C CA . LYS A 1 460 ? 12.988 -7.914 -4.355 1.00 84.25 460 LYS A CA 1
ATOM 3641 C C . LYS A 1 460 ? 12.354 -8.372 -5.672 1.00 84.25 460 LYS A C 1
ATOM 3643 O O . LYS A 1 460 ? 11.624 -9.363 -5.694 1.00 84.25 460 LYS A O 1
ATOM 3648 N N . ILE A 1 461 ? 12.654 -7.652 -6.753 1.00 89.44 461 ILE A N 1
ATOM 3649 C CA . ILE A 1 461 ? 12.226 -7.997 -8.114 1.00 89.44 461 ILE A CA 1
ATOM 3650 C C . ILE A 1 461 ? 12.677 -9.425 -8.449 1.00 89.44 461 ILE A C 1
ATOM 3652 O O . ILE A 1 461 ? 13.810 -9.833 -8.180 1.00 89.44 461 ILE A O 1
ATOM 3656 N N . TYR A 1 462 ? 11.757 -10.204 -9.005 1.00 90.31 462 TYR A N 1
ATOM 3657 C CA . TYR A 1 462 ? 11.992 -11.579 -9.416 1.00 90.31 462 TYR A CA 1
ATOM 3658 C C . TYR A 1 462 ? 12.944 -11.625 -10.623 1.00 90.31 462 TYR A C 1
ATOM 3660 O O . TYR A 1 462 ? 12.734 -10.895 -11.587 1.00 90.31 462 TYR A O 1
ATOM 3668 N N . GLN A 1 463 ? 13.993 -12.463 -10.555 1.00 91.25 463 GLN A N 1
ATOM 3669 C CA . GLN A 1 463 ? 15.106 -12.512 -11.528 1.00 91.25 463 GLN A CA 1
ATOM 3670 C C . GLN A 1 463 ? 15.607 -11.098 -11.909 1.00 91.25 463 GLN A C 1
ATOM 3672 O O . GLN A 1 463 ? 15.605 -10.713 -13.081 1.00 91.25 463 GLN A O 1
ATOM 3677 N N . ALA A 1 464 ? 15.974 -10.301 -10.898 1.00 90.00 464 ALA A N 1
ATOM 3678 C CA . ALA A 1 464 ? 16.262 -8.873 -11.036 1.00 90.00 464 ALA A CA 1
ATOM 3679 C C . ALA A 1 464 ? 17.297 -8.554 -12.127 1.00 90.00 464 ALA A C 1
ATOM 3681 O O . ALA A 1 464 ? 17.097 -7.609 -12.883 1.00 90.00 464 ALA A O 1
ATOM 3682 N N . GLU A 1 465 ? 18.357 -9.352 -12.260 1.00 89.31 465 GLU A N 1
ATOM 3683 C CA . GLU A 1 465 ? 19.401 -9.181 -13.275 1.00 89.31 465 GLU A CA 1
ATOM 3684 C C . GLU A 1 465 ? 18.821 -9.290 -14.694 1.00 89.31 465 GLU A C 1
ATOM 3686 O O . GLU A 1 465 ? 19.043 -8.409 -15.523 1.00 89.31 465 GLU A O 1
ATOM 3691 N N . LYS A 1 466 ? 18.009 -10.328 -14.949 1.00 90.44 466 LYS A N 1
ATOM 3692 C CA . LYS A 1 466 ? 17.353 -10.580 -16.244 1.00 90.44 466 LYS A CA 1
ATOM 3693 C C .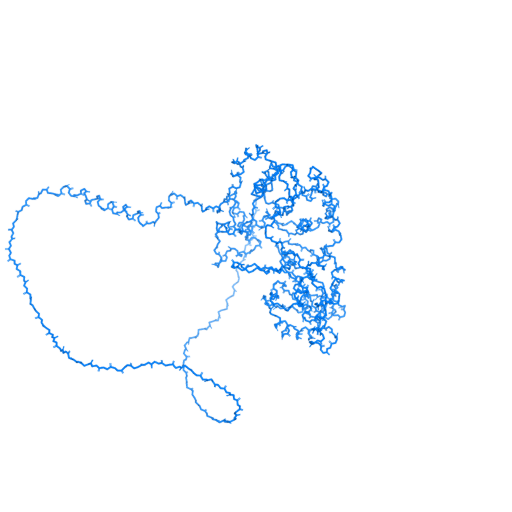 LYS A 1 466 ? 16.367 -9.470 -16.604 1.00 90.44 466 LYS A C 1
ATOM 3695 O O . LYS A 1 466 ? 16.371 -8.985 -17.731 1.00 90.44 466 LYS A O 1
ATOM 3700 N N . HIS A 1 467 ? 15.497 -9.088 -15.668 1.00 90.81 467 HIS A N 1
ATOM 3701 C CA . HIS A 1 467 ? 14.385 -8.187 -15.976 1.00 90.81 467 HIS A CA 1
ATOM 3702 C C . HIS A 1 467 ? 14.739 -6.697 -15.888 1.00 90.81 467 HIS A C 1
ATOM 3704 O O . HIS A 1 467 ? 14.118 -5.905 -16.593 1.00 90.81 467 HIS A O 1
ATOM 3710 N N . LEU A 1 468 ? 15.725 -6.296 -15.075 1.00 92.38 468 LEU A N 1
ATOM 3711 C CA . LEU A 1 468 ? 16.170 -4.898 -15.012 1.00 92.38 468 LEU A CA 1
ATOM 3712 C C . LEU A 1 468 ? 17.191 -4.532 -16.093 1.00 92.38 468 LEU A C 1
ATOM 3714 O O . LEU A 1 468 ? 17.355 -3.341 -16.342 1.00 92.38 468 LEU A O 1
ATOM 3718 N N . ALA A 1 469 ? 17.868 -5.491 -16.736 1.00 93.75 469 ALA A N 1
ATOM 3719 C CA . ALA A 1 469 ? 18.878 -5.176 -17.751 1.00 93.75 469 ALA A CA 1
ATOM 3720 C C . ALA A 1 469 ? 18.318 -4.331 -18.923 1.00 93.75 469 ALA A C 1
ATOM 3722 O O . ALA A 1 469 ? 18.835 -3.231 -19.115 1.00 93.75 469 ALA A O 1
ATOM 3723 N N . PRO A 1 470 ? 17.211 -4.702 -19.607 1.00 93.88 470 PRO A N 1
ATOM 3724 C CA . PRO A 1 470 ? 16.623 -3.849 -20.649 1.00 93.88 470 PRO A CA 1
ATOM 3725 C C . PRO A 1 470 ? 16.108 -2.501 -20.130 1.00 93.88 470 PRO A C 1
ATOM 3727 O O . PRO A 1 470 ? 16.152 -1.498 -20.836 1.00 93.88 470 PRO A O 1
ATOM 3730 N N . LEU A 1 471 ? 15.624 -2.452 -18.882 1.00 94.00 471 LEU A N 1
ATOM 3731 C CA . LEU A 1 471 ? 15.155 -1.206 -18.270 1.00 94.00 471 LEU A CA 1
ATOM 3732 C C . LEU A 1 471 ? 16.322 -0.233 -18.027 1.00 94.00 471 LEU A C 1
ATOM 3734 O O . LEU A 1 471 ? 16.169 0.956 -18.285 1.00 94.00 471 LEU A O 1
ATOM 3738 N N . ARG A 1 472 ? 17.489 -0.747 -17.609 1.00 94.44 472 ARG A N 1
ATOM 3739 C CA . ARG A 1 472 ? 18.753 0.001 -17.470 1.00 94.44 472 ARG A CA 1
ATOM 3740 C C . ARG A 1 472 ? 19.351 0.427 -18.808 1.00 94.44 472 ARG A C 1
ATOM 3742 O O . ARG A 1 472 ? 19.963 1.485 -18.873 1.00 94.44 472 ARG A O 1
ATOM 3749 N N . GLU A 1 473 ? 19.159 -0.364 -19.860 1.00 94.19 473 GLU A N 1
ATOM 3750 C CA . GLU A 1 473 ? 19.565 0.006 -21.220 1.00 94.19 473 GLU A CA 1
ATOM 3751 C C . GLU A 1 473 ? 18.702 1.165 -21.751 1.00 94.19 473 GLU A C 1
ATOM 3753 O O . GLU A 1 473 ? 19.225 2.165 -22.239 1.00 94.19 473 GLU A O 1
ATOM 3758 N N . MET A 1 474 ? 17.377 1.092 -21.567 1.00 93.69 474 MET A N 1
ATOM 3759 C CA . MET A 1 474 ? 16.456 2.176 -21.933 1.00 93.69 474 MET A CA 1
ATOM 3760 C C . MET A 1 474 ? 16.652 3.449 -21.097 1.00 93.69 474 MET A C 1
ATOM 3762 O O . MET A 1 474 ? 16.495 4.543 -21.647 1.00 93.69 474 MET A O 1
ATOM 3766 N N . PHE A 1 475 ? 16.975 3.310 -19.806 1.00 93.81 475 PHE A N 1
ATOM 3767 C CA . PHE A 1 475 ? 17.115 4.403 -18.841 1.00 93.81 475 PHE A CA 1
ATOM 3768 C C . PHE A 1 475 ? 18.330 4.168 -17.919 1.00 93.81 475 PHE A C 1
ATOM 3770 O O . PHE A 1 475 ? 18.222 3.426 -16.942 1.00 93.81 475 PHE A O 1
ATOM 3777 N N . PRO A 1 476 ? 19.489 4.805 -18.168 1.00 93.56 476 PRO A N 1
ATOM 3778 C CA . PRO A 1 476 ? 20.667 4.652 -17.310 1.00 93.56 476 PRO A CA 1
ATOM 3779 C C . PRO A 1 476 ? 20.503 5.317 -15.931 1.00 93.56 476 PRO A C 1
ATOM 3781 O O . PRO A 1 476 ? 21.104 4.868 -14.956 1.00 93.56 476 PRO A O 1
ATOM 3784 N N . LEU A 1 477 ? 19.673 6.362 -15.820 1.00 94.56 477 LEU A N 1
ATOM 3785 C CA . LEU A 1 477 ? 19.450 7.140 -14.592 1.00 94.56 477 LEU A CA 1
ATOM 3786 C C . LEU A 1 477 ? 18.397 6.498 -13.664 1.00 94.56 477 LEU A C 1
ATOM 3788 O O . LEU A 1 477 ? 17.406 7.126 -13.284 1.00 94.56 477 LEU A O 1
ATOM 3792 N N . LEU A 1 478 ? 18.602 5.223 -13.318 1.00 94.00 478 LEU A N 1
ATOM 3793 C CA . LEU A 1 478 ? 17.720 4.451 -12.436 1.00 94.00 478 LEU A CA 1
ATOM 3794 C C . LEU A 1 478 ? 18.222 4.416 -10.994 1.00 94.00 478 LEU A C 1
ATOM 3796 O O . LEU A 1 478 ? 19.301 3.896 -10.709 1.00 94.00 478 LEU A O 1
ATOM 3800 N N . TYR A 1 479 ? 17.369 4.867 -10.078 1.00 94.31 479 TYR A N 1
ATOM 3801 C CA . TYR A 1 479 ? 17.643 4.926 -8.648 1.00 94.31 479 TYR A CA 1
ATOM 3802 C C . TYR A 1 479 ? 16.643 4.076 -7.852 1.00 94.31 479 TYR A C 1
ATOM 3804 O O . TYR A 1 479 ? 15.450 4.046 -8.146 1.00 94.31 479 TYR A O 1
ATOM 3812 N N . THR A 1 480 ? 17.125 3.404 -6.811 1.00 91.62 480 THR A N 1
ATOM 3813 C CA . THR A 1 480 ? 16.323 2.741 -5.765 1.00 91.62 480 THR A CA 1
ATOM 3814 C C . THR A 1 480 ? 16.664 3.351 -4.399 1.00 91.62 480 THR A C 1
ATOM 3816 O O . THR A 1 480 ? 17.643 4.098 -4.283 1.00 91.62 480 THR A O 1
ATOM 3819 N N . LYS A 1 481 ? 15.924 3.018 -3.330 1.00 88.38 481 LYS A N 1
ATOM 3820 C CA . LYS A 1 481 ? 16.287 3.456 -1.963 1.00 88.38 481 LYS A CA 1
ATOM 3821 C C . LYS A 1 481 ? 17.706 3.028 -1.565 1.00 88.38 481 LYS A C 1
ATOM 3823 O O . LYS A 1 481 ? 18.415 3.808 -0.944 1.00 88.38 481 LYS A O 1
ATOM 3828 N N . GLU A 1 482 ? 18.145 1.841 -1.984 1.00 88.38 482 GLU A N 1
ATOM 3829 C CA . GLU A 1 482 ? 19.485 1.298 -1.721 1.00 88.38 482 GLU A CA 1
ATOM 3830 C C . GLU A 1 482 ? 20.595 2.071 -2.453 1.00 88.38 482 GLU A C 1
ATOM 3832 O O . GLU A 1 482 ? 21.753 1.983 -2.064 1.00 88.38 482 GLU A O 1
ATOM 3837 N N . SER A 1 483 ? 20.255 2.842 -3.494 1.00 91.38 483 SER A N 1
ATOM 3838 C CA . SER A 1 483 ? 21.197 3.731 -4.195 1.00 91.38 483 SER A CA 1
ATOM 3839 C C . SER A 1 483 ? 21.174 5.185 -3.703 1.00 91.38 483 SER A C 1
ATOM 3841 O O . SER A 1 483 ? 22.037 5.973 -4.086 1.00 91.38 483 SER A O 1
ATOM 3843 N N . LEU A 1 484 ? 20.168 5.561 -2.900 1.00 92.62 484 LEU A N 1
ATOM 3844 C CA . LEU A 1 484 ? 19.948 6.936 -2.434 1.00 92.62 484 LEU A CA 1
ATOM 3845 C C . LEU A 1 484 ? 20.113 7.116 -0.915 1.00 92.62 484 LEU A C 1
ATOM 3847 O O . LEU A 1 484 ? 20.312 8.247 -0.476 1.00 92.62 484 LEU A O 1
ATOM 3851 N N . ALA A 1 485 ? 20.026 6.055 -0.110 1.00 91.94 485 ALA A N 1
ATOM 3852 C CA . ALA A 1 485 ? 20.298 6.066 1.330 1.00 91.94 485 ALA A CA 1
ATOM 3853 C C . ALA A 1 485 ? 21.636 5.387 1.654 1.00 91.94 485 ALA A C 1
ATOM 3855 O O . ALA A 1 485 ? 22.070 4.491 0.930 1.00 91.94 485 ALA A O 1
ATOM 3856 N N . THR A 1 486 ? 22.283 5.790 2.751 1.00 91.31 486 THR A N 1
ATOM 3857 C CA . THR A 1 486 ? 23.447 5.047 3.265 1.00 91.31 486 THR A CA 1
ATOM 3858 C C . THR A 1 486 ? 22.998 3.760 3.974 1.00 91.31 486 THR A C 1
ATOM 3860 O O . THR A 1 486 ? 21.844 3.673 4.409 1.00 91.31 486 THR A O 1
ATOM 3863 N N . PRO A 1 487 ? 23.886 2.760 4.150 1.00 89.38 487 PRO A N 1
ATOM 3864 C CA . PRO A 1 487 ? 23.585 1.589 4.972 1.00 89.38 487 PRO A CA 1
ATOM 3865 C C . PRO A 1 487 ? 23.132 1.965 6.389 1.00 89.38 487 PRO A C 1
ATOM 3867 O O . PRO A 1 487 ? 22.166 1.394 6.883 1.00 89.38 487 PRO A O 1
ATOM 3870 N N . ASP A 1 488 ? 23.747 2.980 7.002 1.00 90.19 488 ASP A N 1
ATOM 3871 C CA . ASP A 1 488 ? 23.420 3.437 8.362 1.00 90.19 488 ASP A CA 1
ATOM 3872 C C . ASP A 1 488 ? 22.031 4.086 8.453 1.00 90.19 488 ASP A C 1
ATOM 3874 O O . ASP A 1 488 ? 21.334 3.936 9.452 1.00 90.19 488 ASP A O 1
ATOM 3878 N N . GLU A 1 489 ? 21.587 4.775 7.396 1.00 88.81 489 GLU A N 1
ATOM 3879 C CA . GLU A 1 489 ? 20.223 5.310 7.305 1.00 88.81 489 GLU A CA 1
ATOM 3880 C C . GLU A 1 489 ? 19.176 4.214 7.066 1.00 88.81 489 GLU A C 1
ATOM 3882 O O . GLU A 1 489 ? 18.010 4.396 7.417 1.00 88.81 489 GLU A O 1
ATOM 3887 N N . LEU A 1 490 ? 19.576 3.076 6.491 1.00 86.12 490 LEU A N 1
ATOM 3888 C CA . LEU A 1 490 ? 18.717 1.909 6.281 1.00 86.12 490 LEU A CA 1
ATOM 3889 C C . LEU A 1 490 ? 18.724 0.935 7.470 1.00 86.12 490 LEU A C 1
ATOM 3891 O O . LEU A 1 490 ? 17.731 0.234 7.657 1.00 86.12 490 LEU A O 1
ATOM 3895 N N . ALA A 1 491 ? 19.781 0.909 8.288 1.00 85.00 491 ALA A N 1
ATOM 3896 C CA . ALA A 1 491 ? 19.960 -0.020 9.408 1.00 85.00 491 ALA A CA 1
ATOM 3897 C C . ALA A 1 491 ? 18.803 -0.025 10.437 1.00 85.00 491 ALA A C 1
ATOM 3899 O O . ALA A 1 491 ? 18.348 -1.119 10.781 1.00 85.00 491 ALA A O 1
ATOM 3900 N N . PRO A 1 492 ? 18.220 1.120 10.863 1.00 82.06 492 PRO A N 1
ATOM 3901 C CA . PRO A 1 492 ? 17.030 1.127 11.726 1.00 82.06 492 PRO A CA 1
ATOM 3902 C C . PRO A 1 492 ? 15.817 0.425 11.103 1.00 82.06 492 PRO A C 1
ATOM 3904 O O . PRO A 1 492 ? 14.942 -0.061 11.814 1.00 82.06 492 PRO A O 1
ATOM 3907 N N . PHE A 1 493 ? 15.770 0.351 9.771 1.00 76.75 493 PHE A N 1
ATOM 3908 C CA . PHE A 1 493 ? 14.707 -0.296 9.010 1.00 76.75 493 PHE A CA 1
ATOM 3909 C C . PHE A 1 493 ? 15.090 -1.705 8.536 1.00 76.75 493 PHE A C 1
ATOM 3911 O O . PHE A 1 493 ? 14.251 -2.403 7.971 1.00 76.75 493 PHE A O 1
ATOM 3918 N N . GLU A 1 494 ? 16.329 -2.162 8.756 1.00 64.38 494 GLU A N 1
ATOM 3919 C CA . GLU A 1 494 ? 16.780 -3.474 8.290 1.00 64.38 494 GLU A CA 1
ATOM 3920 C C . GLU A 1 494 ? 16.087 -4.631 9.005 1.00 64.38 494 GLU A C 1
ATOM 3922 O O . GLU A 1 494 ? 15.871 -5.659 8.372 1.00 64.38 494 GLU A O 1
ATOM 3927 N N . ILE A 1 495 ? 15.676 -4.486 10.268 1.00 55.00 495 ILE A N 1
ATOM 3928 C CA . ILE A 1 495 ? 14.853 -5.501 10.956 1.00 55.00 495 ILE A CA 1
ATOM 3929 C C . ILE A 1 495 ? 13.553 -5.737 10.166 1.00 55.00 495 ILE A C 1
ATOM 3931 O O . ILE A 1 495 ? 13.143 -6.876 9.946 1.00 55.00 495 ILE A O 1
ATOM 3935 N N . PHE A 1 496 ? 12.989 -4.663 9.612 1.00 52.69 496 PHE A N 1
ATOM 3936 C CA . PHE A 1 496 ? 11.813 -4.664 8.745 1.00 52.69 496 PHE A CA 1
ATOM 3937 C C . PHE A 1 496 ? 12.131 -4.954 7.255 1.00 52.69 496 PHE A C 1
ATOM 3939 O O . PHE A 1 496 ? 11.308 -4.739 6.363 1.00 52.69 496 PHE A O 1
ATOM 3946 N N . MET A 1 497 ? 13.347 -5.417 6.943 1.00 47.81 497 MET A N 1
ATOM 3947 C CA . MET A 1 497 ? 13.751 -5.826 5.590 1.00 47.81 497 MET A CA 1
ATOM 3948 C C . MET A 1 497 ? 14.447 -7.196 5.546 1.00 47.81 497 MET A C 1
ATOM 3950 O O . MET A 1 497 ? 14.333 -7.881 4.527 1.00 47.81 497 MET A O 1
ATOM 3954 N N . LYS A 1 498 ? 15.125 -7.620 6.619 1.00 37.03 498 LYS A N 1
ATOM 3955 C CA . LYS A 1 498 ? 15.917 -8.862 6.739 1.00 37.03 498 LYS A CA 1
ATOM 3956 C C . LYS A 1 498 ? 15.094 -10.128 6.987 1.00 37.03 498 LYS A C 1
ATOM 3958 O O . LYS A 1 498 ? 15.667 -11.202 7.107 1.00 37.03 498 LYS A O 1
ATOM 3963 N N . LEU A 1 499 ? 13.766 -10.042 7.010 1.00 35.50 499 LEU A N 1
ATOM 3964 C CA . LEU A 1 499 ? 12.900 -11.221 7.039 1.00 35.50 499 LEU A CA 1
ATOM 3965 C C . LEU A 1 499 ? 13.064 -12.018 5.738 1.00 35.50 499 LEU A C 1
ATOM 3967 O O . LEU A 1 499 ? 12.582 -11.620 4.675 1.00 35.50 499 LEU A O 1
ATOM 3971 N N . GLU A 1 500 ? 13.775 -13.142 5.825 1.00 31.80 500 GLU A N 1
ATOM 3972 C CA . GLU A 1 500 ? 14.114 -14.002 4.690 1.00 31.80 500 GLU A CA 1
ATOM 3973 C C . GLU A 1 500 ? 12.922 -14.857 4.238 1.00 31.80 500 GLU A C 1
ATOM 3975 O O . GLU A 1 500 ? 12.889 -16.078 4.385 1.00 31.80 500 GLU A O 1
ATOM 3980 N N . CYS A 1 501 ? 11.926 -14.204 3.636 1.00 27.53 501 CYS A N 1
ATOM 3981 C CA . CYS A 1 501 ? 10.943 -14.846 2.769 1.00 27.53 501 CYS A CA 1
ATOM 3982 C C . CYS A 1 501 ? 10.672 -14.007 1.507 1.00 27.53 501 CYS A C 1
ATOM 3984 O O . CYS A 1 501 ? 10.822 -12.786 1.541 1.00 27.53 501 CYS A O 1
ATOM 3986 N N . PRO A 1 502 ? 10.287 -14.617 0.364 1.00 34.16 502 PRO A N 1
ATOM 3987 C CA . PRO A 1 502 ? 10.253 -13.925 -0.935 1.00 34.16 502 PRO A CA 1
ATOM 3988 C C . PRO A 1 502 ? 9.057 -12.980 -1.153 1.00 34.16 502 PRO A C 1
ATOM 3990 O O . PRO A 1 502 ? 8.660 -12.752 -2.295 1.00 34.16 502 PRO A O 1
ATOM 3993 N N . ALA A 1 503 ? 8.463 -12.460 -0.079 1.00 34.34 503 ALA A N 1
ATOM 3994 C CA . ALA A 1 503 ? 7.228 -11.693 -0.093 1.00 34.34 503 ALA A CA 1
ATOM 3995 C C . ALA A 1 503 ? 7.324 -10.496 0.871 1.00 34.34 503 ALA A C 1
ATOM 3997 O O . ALA A 1 503 ? 7.912 -10.589 1.944 1.00 34.34 503 ALA A O 1
ATOM 3998 N N . ALA A 1 504 ? 6.763 -9.353 0.474 1.00 37.03 504 ALA A N 1
ATOM 3999 C CA . ALA A 1 504 ? 6.951 -8.060 1.133 1.00 37.03 504 ALA A CA 1
ATOM 4000 C C . ALA A 1 504 ? 6.440 -7.952 2.595 1.00 37.03 504 ALA A C 1
ATOM 4002 O O . ALA A 1 504 ? 5.320 -7.499 2.835 1.00 37.03 504 ALA A O 1
ATOM 4003 N N . SER A 1 505 ? 7.322 -8.223 3.563 1.00 32.88 505 SER A N 1
ATOM 4004 C CA . SER A 1 505 ? 7.481 -7.339 4.736 1.00 32.88 505 SER A CA 1
ATOM 4005 C C . SER A 1 505 ? 7.868 -5.916 4.275 1.00 32.88 505 SER A C 1
ATOM 4007 O O . SER A 1 505 ? 8.344 -5.755 3.145 1.00 32.88 505 SER A O 1
ATOM 4009 N N . LEU A 1 506 ? 7.614 -4.922 5.137 1.00 37.84 506 LEU A N 1
ATOM 4010 C CA . LEU A 1 506 ? 7.864 -3.464 5.214 1.00 37.84 506 LEU A CA 1
ATOM 4011 C C . LEU A 1 506 ? 8.702 -2.713 4.159 1.00 37.84 506 LEU A C 1
ATOM 4013 O O . LEU A 1 506 ? 8.575 -1.494 4.023 1.00 37.84 506 LEU A O 1
ATOM 4017 N N . ARG A 1 507 ? 9.498 -3.409 3.349 1.00 41.81 507 ARG A N 1
ATOM 4018 C CA . ARG A 1 507 ? 10.236 -2.939 2.165 1.00 41.81 507 ARG A CA 1
ATOM 4019 C C . ARG A 1 507 ? 9.459 -1.948 1.286 1.00 41.81 507 ARG A C 1
ATOM 4021 O O . ARG A 1 507 ? 10.104 -1.094 0.682 1.00 41.81 507 ARG A O 1
ATOM 4028 N N . GLY A 1 508 ? 8.127 -2.058 1.221 1.00 35.25 508 GLY A N 1
ATOM 4029 C CA . GLY A 1 508 ? 7.237 -1.187 0.443 1.00 35.25 508 GLY A CA 1
ATOM 4030 C C . GLY A 1 508 ? 6.812 0.138 1.100 1.00 35.25 508 GLY A C 1
ATOM 4031 O O . GLY A 1 508 ? 6.258 0.983 0.394 1.00 35.25 508 GLY A O 1
ATOM 4032 N N . ILE A 1 509 ? 7.048 0.360 2.402 1.00 36.88 509 ILE A N 1
ATOM 4033 C CA . ILE A 1 509 ? 6.593 1.588 3.090 1.00 36.88 509 ILE A CA 1
ATOM 4034 C C . ILE A 1 509 ? 7.402 2.807 2.652 1.00 36.88 509 ILE A C 1
ATOM 4036 O O . ILE A 1 509 ? 6.822 3.778 2.176 1.00 36.88 509 ILE A O 1
ATOM 4040 N N . LEU A 1 510 ? 8.734 2.712 2.709 1.00 31.27 510 LEU A N 1
ATOM 4041 C CA . LEU A 1 510 ? 9.686 3.766 2.315 1.00 31.27 510 LEU A CA 1
ATOM 4042 C C . LEU A 1 510 ? 9.682 4.111 0.808 1.00 31.27 510 LEU A C 1
ATOM 4044 O O . LEU A 1 510 ? 10.553 4.841 0.343 1.00 31.27 510 LEU A O 1
ATOM 4048 N N . LEU A 1 511 ? 8.759 3.546 0.020 1.00 36.25 511 LEU A N 1
ATOM 4049 C CA . LEU A 1 511 ? 8.830 3.552 -1.444 1.00 36.25 511 LEU A CA 1
ATOM 4050 C C . LEU A 1 511 ? 7.526 3.896 -2.174 1.00 36.25 511 LEU A C 1
ATOM 4052 O O . LEU A 1 511 ? 7.597 4.401 -3.289 1.00 36.25 511 LEU A O 1
ATOM 4056 N N . SER A 1 512 ? 6.344 3.638 -1.606 1.00 28.39 512 SER A N 1
ATOM 4057 C CA . SER A 1 512 ? 5.087 3.687 -2.383 1.00 28.39 512 SER A CA 1
ATOM 4058 C C . SER A 1 512 ? 4.207 4.935 -2.180 1.00 28.39 512 SER A C 1
ATOM 4060 O O . SER A 1 512 ? 3.116 4.978 -2.745 1.00 28.39 512 SER A O 1
ATOM 4062 N N . TRP A 1 513 ? 4.644 5.949 -1.411 1.00 32.69 513 TRP A N 1
ATOM 4063 C CA . TRP A 1 513 ? 3.746 7.014 -0.915 1.00 32.69 513 TRP A CA 1
ATOM 4064 C C . TRP A 1 513 ? 4.328 8.434 -0.814 1.00 32.69 513 TRP A C 1
ATOM 4066 O O . TRP A 1 513 ? 4.338 9.019 0.268 1.00 32.69 513 TRP A O 1
ATOM 4076 N N . GLN A 1 514 ? 4.710 9.035 -1.944 1.00 25.73 514 GLN A N 1
ATOM 4077 C CA . GLN A 1 514 ? 4.807 10.500 -2.047 1.00 25.73 514 GLN A CA 1
ATOM 4078 C C . GLN A 1 514 ? 4.641 10.980 -3.503 1.00 25.73 514 GLN A C 1
ATOM 4080 O O . GLN A 1 514 ? 5.623 11.194 -4.207 1.00 25.73 514 GLN A O 1
ATOM 4085 N N . LEU A 1 515 ? 3.378 11.084 -3.944 1.00 25.67 515 LEU A N 1
ATOM 4086 C CA . LEU A 1 515 ? 2.846 11.905 -5.051 1.00 25.67 515 LEU A CA 1
ATOM 4087 C C . LEU A 1 515 ? 1.303 11.879 -5.006 1.00 25.67 515 LEU A C 1
ATOM 4089 O O . LEU A 1 515 ? 0.757 10.815 -4.629 1.00 25.67 515 LEU A O 1
#

Mean predicted aligned error: 17.2 Å

Nearest PDB structures (foldseek):
  3rku-assembly1_D  TM=3.980E-01  e=6.947E+00  Saccharomyces cerevisiae
  4jgt-assembly1_A  TM=1.846E-01  e=2.627E+00  Homo sapiens
  4jgt-assembly3_C  TM=1.913E-01  e=4.929E+00  Homo sapiens

Foldseek 3Di:
DDDDDDDDDDDDDDDDDDDDDDDDDDDDDDDDDDDDDDDDDDDDDDDDDDDDDDDDDDDDDDDDDDDDDDDDDDDDDDDDDCPVVCVVVVVVVVVVVVVVVDVVPDDVVVVPPDDQDPQLADPLVVVLVVCVVVLVPDPPDFDPPVVLPVDVPPPPPPPALDPPPLLVVLVVVCVVPDPDPDALAEEEAAEEDDPLLCFWDDDDPDDDDDDDDDRHHLQLVQLLLCLLLSHAYAQYFYDQALFQNFRDTDQQWFDPVQLQVLCPSRHHYDPDDDPVLCVVQVVDPVSAAADEADAQDESCCSVVPVSVVCNVSRYYYHPNRHRRHHPDDDPSSVSSSSSNNPGNGHTHPLLVVLLVQLLVLCQVLLVVVNSDAAEDEQAQFLVQQLVLLADHPPPPVSNVVSVVVCCVRVPCPCVDPVDDDDNSVSSVVVSHGDFLSNVLVVCSVSRHAQSHAYEYQYAPHDVCVVRCPSSCVRHVNYDYSPRRDDPVSCVVCVVQRVPPHRDDRPSRSSGPDDD

InterPro domains:
  IPR019378 GDP-fucose protein O-fucosyltransferase [PF10250] (218-494)
  IPR024709 Putative O-fucosyltransferase, plant [PIRSF009360] (72-494)
  IPR024709 Putative O-fucosyltransferase, plant [PTHR31288] (85-496)
  IPR024709 Putative O-fucosyltransferase, plant [cd11299] (186-493)

Solvent-accessible surface area (backbone atoms only — not comparable to full-atom values): 31895 Å² total; per-residue (Å²): 132,88,80,89,88,90,86,90,90,84,86,84,87,85,88,83,88,79,89,83,87,87,82,83,90,80,90,79,86,88,81,90,88,82,89,81,89,78,89,87,83,91,84,88,89,89,90,85,88,84,91,83,89,89,92,81,88,80,88,84,91,86,82,90,81,88,82,90,85,86,90,85,85,88,88,81,92,82,84,96,75,67,70,78,70,50,54,58,52,68,50,49,51,57,51,51,50,50,52,49,47,50,68,72,49,75,68,66,67,71,78,57,75,76,80,74,60,88,67,30,64,66,52,49,66,62,52,45,66,73,42,43,66,58,68,70,66,62,75,70,80,61,57,63,71,81,56,82,70,61,64,87,60,81,73,80,69,80,76,70,72,67,66,68,72,44,52,55,50,43,52,51,49,53,62,73,77,40,99,55,95,69,68,39,23,39,38,42,40,30,31,35,77,59,70,68,46,24,48,36,63,66,87,80,91,72,84,82,83,87,76,92,80,87,64,40,21,28,55,26,43,48,54,26,48,21,48,72,55,45,21,34,29,32,59,56,40,58,46,71,38,91,60,38,61,42,83,64,47,49,62,77,54,26,29,58,65,56,29,39,62,65,31,56,96,70,33,55,59,39,81,64,79,58,62,86,63,33,57,81,33,78,69,34,82,82,66,47,59,68,50,79,75,53,72,47,34,47,69,65,49,45,64,71,54,48,39,58,51,27,50,70,64,39,50,40,29,29,62,74,32,55,61,41,61,40,90,86,61,59,72,55,44,51,43,42,25,42,42,34,49,77,63,17,67,39,59,10,67,72,58,46,54,51,42,54,52,40,51,53,51,51,26,61,76,12,53,93,61,73,44,48,67,49,79,42,78,50,72,40,23,51,49,49,53,32,71,44,55,49,71,58,94,58,52,71,69,44,48,54,51,33,53,52,49,44,40,71,74,49,67,50,67,88,70,42,94,88,60,87,84,53,34,44,55,34,40,62,73,65,61,40,72,68,50,56,35,46,53,40,52,50,42,44,75,73,38,56,48,53,83,45,26,31,38,53,23,50,62,71,48,48,65,45,71,75,39,44,47,61,26,42,70,61,23,68,44,64,40,39,66,83,75,65,49,54,71,77,75,42,50,87,49,36,77,48,56,67,62,93,51,75,34,77,27,58,50,52,66,84,48,75,79,89,132

Sequence (515 aa):
MAAHIATAMKPKNNNSNSNNNSNCCSNGYSSDVSNGSDNNSPSPPPSPPKPRLTPSLSQCRRRLRSKTKSFVRRENLGSGLNFRRNLRYLLLLPLLYISGLLMCVGPFSGFWGYASVPGSVYRSYENFQRLWDDIRLDNSSALQLSSVWKYKRRVKVQKPCSNSTARNHFSMYRTSIMESPGSSGYLIVDANGGLNQQRSAMCLVLTIRVHIWFCYAHICNAVAVAGLLNAILVIPRFELNSVWRDPSQFGDIYDEEHFINNLKGYVNVVRELPEALMEIYDQNISNIPNFRVQAWATVNYYLGVVLPILRDQRVIRIAPFANRLTMNVPSHIQLLRCITNYKALKFSPPISSLAEKLVSRMIERSSMTGGKYVSVHLRFEQDMVAFSCCVYEGGEAEKLKMDSFREQEWKGKFKRKDGVIVPALNRIEGKCPLTPVEVGLMLRGMGFDNNTSIYIASGKIYQAEKHLAPLREMFPLLYTKESLATPDELAPFEIFMKLECPAASLRGILLSWQL